Protein AF-A0AA37ZDJ1-F1 (afdb_monomer)

pLDDT: mean 84.63, std 10.28, range [45.91, 97.31]

Mean predicted aligned error: 8.05 Å

Secondary structure (DSSP, 8-state):
-EEEEEEGGGTTT-HHHHHHHHHHHHH---SEEEEES-HHHHHHHHTT--S-EEE--SSPPPHHHHHHHHHHHHHHTT-S--EEEETT----------HHHHHHHHHHH---HHHHHHHHHHHHHHTTTSSTTSTTHHHHHHHHHHHHHHHHHHHHH-TT---HHHHHHHHHHHH--HHHHHHHHHHHHHHTTT-GGGHHHHHHHHHHHHHHHTT-TTHHHHHHHHHHHHHHHHHHTT-HHHHHHHHHHHHHHHHHHHHHHTTSEEE-TTS-EEETT-SSB---HHHHHHHHHHHS--HHHHHHHHHHHHHHHHBTTTTS-B---STTHHHHHHHHHHHHHHH--SHHHHHHHHHHHHHSSPPPHHHHHHHHHHHHH--

Solvent-accessible surface area (backbone atoms only — not comparable to full-atom values): 20492 Å² total; per-residue (Å²): 85,44,32,38,40,38,62,47,72,80,33,74,91,38,69,71,60,35,54,52,51,52,55,51,52,48,69,47,86,46,64,33,37,40,37,21,17,56,66,68,65,46,58,69,50,57,80,61,40,75,36,50,55,32,64,40,33,60,58,74,69,55,68,35,53,47,50,17,49,48,51,41,53,20,51,76,71,74,39,97,46,66,46,81,45,57,68,94,56,86,89,77,92,70,92,46,81,25,68,44,36,52,22,51,50,51,31,64,69,45,85,48,66,68,54,29,54,51,22,44,52,49,30,64,72,29,45,79,73,51,65,72,51,29,47,58,43,46,66,66,45,44,39,58,45,52,40,31,51,42,46,52,47,59,60,70,43,74,72,65,61,69,41,69,82,42,35,39,46,30,43,61,64,35,59,50,32,63,65,55,52,53,50,50,52,56,42,46,72,55,32,75,81,69,41,77,91,49,47,67,46,44,50,50,51,53,50,41,57,50,26,35,74,71,64,40,66,68,40,38,39,55,50,24,24,51,22,47,47,43,12,52,54,27,43,77,68,70,38,32,63,59,12,50,48,26,44,49,49,19,54,46,38,42,49,53,41,36,34,47,75,67,68,48,35,43,72,45,99,78,28,30,36,20,48,67,94,52,93,58,66,64,91,47,60,69,58,56,53,52,56,49,52,74,76,42,95,49,72,66,60,48,53,47,55,51,48,51,55,54,50,42,51,36,18,59,96,62,75,36,81,45,79,60,69,71,87,59,44,66,64,48,51,53,48,51,52,52,50,46,64,70,50,49,78,51,68,67,60,38,54,50,24,51,46,44,48,67,48,68,53,64,74,52,61,68,58,54,50,52,50,50,50,43,32,59,59,74,103

Foldseek 3Di:
DEEEEEECQVPVVPPVSLVVVLVVQLPDDGQEYEYAADPVSCVVRVVSHPHFYFYLYHDDDDQQLVLLLQLLVCVLVVHPHYDYHYDPDDDDDDHHHQQLSVLLSQLLPDLAVVSVLVSLVSNLVCQCPGSVSGQRPCLLQVLLSLLLNLLVCLLVCPDLQQFLVNQQQAVLVSLPRPVNLVSLVSSLVNCPPRPPPLVLLSVLSVVLVVCSVVVNLLVLLLSLLSLLQSLVVCVSVQVNLRNLVSLLVSLSSLLVSLCVVVVQWDQDPRRGIDGPPDPDGDPDCVVSLVVVCVVPPDPVLSVLSVVSVVQNCQDPVHPHPDDDGCPCNVVSSVSSVVVSLVRPPDPVSNVSSVSSNVSSHRDDSVVSSVSSCCSRRVD

Organism: NCBI:txid67827

Structure (mmCIF, N/CA/C/O backbone):
data_AF-A0AA37ZDJ1-F1
#
_entry.id   AF-A0AA37ZDJ1-F1
#
loop_
_atom_site.group_PDB
_atom_site.id
_atom_site.type_symbol
_atom_site.label_atom_id
_atom_site.label_alt_id
_atom_site.label_comp_id
_atom_site.label_asym_id
_atom_site.label_entity_id
_atom_site.label_seq_id
_atom_site.pdbx_PDB_ins_code
_atom_site.Cartn_x
_atom_site.Cartn_y
_atom_site.Cartn_z
_atom_site.occupancy
_atom_site.B_iso_or_equiv
_atom_site.auth_seq_id
_atom_site.auth_comp_id
_atom_site.auth_asym_id
_atom_site.auth_atom_id
_atom_site.pdbx_PDB_model_num
ATOM 1 N N . MET A 1 1 ? 22.304 12.065 -20.246 1.00 90.00 1 MET A N 1
ATOM 2 C CA . MET A 1 1 ? 22.347 10.598 -20.283 1.00 90.00 1 MET A CA 1
ATOM 3 C C . MET A 1 1 ? 22.346 10.164 -21.734 1.00 90.00 1 MET A C 1
ATOM 5 O O . MET A 1 1 ? 21.406 10.501 -22.442 1.00 90.00 1 MET A O 1
ATOM 9 N N . GLU A 1 2 ? 23.406 9.518 -22.189 1.00 91.94 2 GLU A N 1
ATOM 10 C CA . GLU A 1 2 ? 23.592 9.063 -23.566 1.00 91.94 2 GLU A CA 1
ATOM 11 C C . GLU A 1 2 ? 23.069 7.636 -23.728 1.00 91.94 2 GLU A C 1
ATOM 13 O O . GLU A 1 2 ? 23.461 6.729 -22.995 1.00 91.94 2 GLU A O 1
ATOM 18 N N . MET A 1 3 ? 22.189 7.433 -24.702 1.00 92.44 3 MET A N 1
ATOM 19 C CA . MET A 1 3 ? 21.613 6.134 -25.028 1.00 92.44 3 MET A CA 1
ATOM 20 C C . MET A 1 3 ? 21.827 5.824 -26.503 1.00 92.44 3 MET A C 1
ATOM 22 O O . MET A 1 3 ? 21.692 6.702 -27.357 1.00 92.44 3 MET A O 1
ATOM 26 N N . LEU A 1 4 ? 22.124 4.563 -26.800 1.00 92.19 4 LEU A N 1
ATOM 27 C CA . LEU A 1 4 ? 22.298 4.072 -28.162 1.00 92.19 4 LEU A CA 1
ATOM 28 C C . LEU A 1 4 ? 21.249 3.004 -28.466 1.00 92.19 4 LEU A C 1
ATOM 30 O O . LEU A 1 4 ? 21.176 2.007 -27.758 1.00 92.19 4 LEU A O 1
ATOM 34 N N . CYS A 1 5 ? 20.454 3.195 -29.516 1.00 91.38 5 CYS A N 1
ATOM 35 C CA . CYS A 1 5 ? 19.544 2.178 -30.033 1.00 91.38 5 CYS A CA 1
ATOM 36 C C . CYS A 1 5 ? 20.205 1.413 -31.183 1.00 91.38 5 CYS A C 1
ATOM 38 O O . CYS A 1 5 ? 20.722 2.028 -32.118 1.00 91.38 5 CYS A O 1
ATOM 40 N N . VAL A 1 6 ? 20.161 0.081 -31.126 1.00 90.81 6 VAL A N 1
ATOM 41 C CA . VAL A 1 6 ? 20.770 -0.819 -32.111 1.00 90.81 6 VAL A CA 1
ATOM 42 C C . VAL A 1 6 ? 19.743 -1.847 -32.581 1.00 90.81 6 VAL A C 1
ATOM 44 O O . VAL A 1 6 ? 19.150 -2.561 -31.773 1.00 90.81 6 VAL A O 1
ATOM 47 N N . ASN A 1 7 ? 19.579 -1.956 -33.899 1.00 89.12 7 ASN A N 1
ATOM 48 C CA . ASN A 1 7 ? 18.724 -2.952 -34.538 1.00 89.12 7 ASN A CA 1
ATOM 49 C C . ASN A 1 7 ? 19.578 -4.045 -35.194 1.00 89.12 7 ASN A C 1
ATOM 51 O O . ASN A 1 7 ? 19.970 -3.916 -36.355 1.00 89.12 7 ASN A O 1
ATOM 55 N N . LEU A 1 8 ? 19.843 -5.139 -34.471 1.00 88.88 8 LEU A N 1
ATOM 56 C CA . LEU A 1 8 ? 20.702 -6.233 -34.956 1.00 88.88 8 LEU A CA 1
ATOM 57 C C . LEU A 1 8 ? 20.135 -6.928 -36.199 1.00 88.88 8 LEU A C 1
ATOM 59 O O . LEU A 1 8 ? 20.893 -7.456 -37.013 1.00 88.88 8 LEU A O 1
ATOM 63 N N . ASN A 1 9 ? 18.814 -6.869 -36.410 1.00 84.12 9 ASN A N 1
ATOM 64 C CA . ASN A 1 9 ? 18.178 -7.475 -37.582 1.00 84.12 9 ASN A CA 1
ATOM 65 C C . ASN A 1 9 ? 18.653 -6.866 -38.911 1.00 84.12 9 ASN A C 1
ATOM 67 O O . ASN A 1 9 ? 18.431 -7.459 -39.964 1.00 84.12 9 ASN A O 1
ATOM 71 N N . ARG A 1 10 ? 19.272 -5.680 -38.892 1.00 82.50 10 ARG A N 1
ATOM 72 C CA . ARG A 1 10 ? 19.827 -5.056 -40.101 1.00 82.50 10 ARG A CA 1
ATOM 73 C C . ARG A 1 10 ? 21.181 -5.632 -40.506 1.00 82.50 10 ARG A C 1
ATOM 75 O O . ARG A 1 10 ? 21.551 -5.493 -41.665 1.00 82.50 10 ARG A O 1
ATOM 82 N N . PHE A 1 11 ? 21.880 -6.280 -39.577 1.00 78.06 11 PHE A N 1
ATOM 83 C CA . PHE A 1 11 ? 23.290 -6.632 -39.729 1.00 78.06 11 PHE A CA 1
ATOM 84 C C . PHE A 1 11 ? 23.535 -8.147 -39.711 1.00 78.06 11 PHE A C 1
ATOM 86 O O . PHE A 1 11 ? 24.527 -8.599 -40.260 1.00 78.06 11 PHE A O 1
ATOM 93 N N . TYR A 1 12 ? 22.613 -8.954 -39.167 1.00 71.81 12 TYR A N 1
ATOM 94 C CA . TYR A 1 12 ? 22.836 -10.402 -38.988 1.00 71.81 12 TYR A CA 1
ATOM 95 C C . TYR A 1 12 ? 23.056 -11.209 -40.283 1.00 71.81 12 TYR A C 1
ATOM 97 O O . TYR A 1 12 ? 23.591 -12.312 -40.226 1.00 71.81 12 TYR A O 1
ATOM 105 N N . ASN A 1 13 ? 22.621 -10.703 -41.443 1.00 74.56 13 ASN A N 1
ATOM 106 C CA . ASN A 1 13 ? 22.774 -11.406 -42.725 1.00 74.56 13 ASN A CA 1
ATOM 107 C C . ASN A 1 13 ? 24.135 -11.167 -43.399 1.00 74.56 13 ASN A C 1
ATOM 109 O O . ASN A 1 13 ? 24.412 -11.799 -44.418 1.00 74.56 13 ASN A O 1
ATOM 113 N N . ASP A 1 14 ? 24.959 -10.263 -42.866 1.00 78.81 14 ASP A N 1
ATOM 114 C CA . ASP A 1 14 ? 26.266 -9.911 -43.415 1.00 78.81 14 ASP A CA 1
ATOM 115 C C . ASP A 1 14 ? 27.325 -10.040 -42.313 1.00 78.81 14 ASP A C 1
ATOM 117 O O . ASP A 1 14 ? 27.414 -9.206 -41.412 1.00 78.81 14 ASP A O 1
ATOM 121 N N . ALA A 1 15 ? 28.091 -11.132 -42.364 1.00 76.56 15 ALA A N 1
ATOM 122 C CA . ALA A 1 15 ? 29.052 -11.488 -41.323 1.00 76.56 15 ALA A CA 1
ATOM 123 C C . ALA A 1 15 ? 30.152 -10.429 -41.150 1.00 76.56 15 ALA A C 1
ATOM 125 O O . ALA A 1 15 ? 30.521 -10.126 -40.017 1.00 76.56 15 ALA A O 1
ATOM 126 N N . ASP A 1 16 ? 30.617 -9.828 -42.249 1.00 76.69 16 ASP A N 1
ATOM 127 C CA . ASP A 1 16 ? 31.687 -8.827 -42.219 1.00 76.69 16 ASP A CA 1
ATOM 128 C C . ASP A 1 16 ? 31.182 -7.522 -41.579 1.00 76.69 16 ASP A C 1
ATOM 130 O O . ASP A 1 16 ? 31.866 -6.894 -40.771 1.00 76.69 16 ASP A O 1
ATOM 134 N N . VAL A 1 17 ? 29.944 -7.123 -41.894 1.00 79.00 17 VAL A N 1
ATOM 135 C CA . VAL A 1 17 ? 29.309 -5.940 -41.288 1.00 79.00 17 VAL A CA 1
ATOM 136 C C . VAL A 1 17 ? 28.986 -6.181 -39.812 1.00 79.00 17 VAL A C 1
ATOM 138 O O . VAL A 1 17 ? 29.113 -5.270 -38.991 1.00 79.00 17 VAL A O 1
ATOM 141 N N . PHE A 1 18 ? 28.587 -7.402 -39.456 1.00 78.88 18 PHE A N 1
ATOM 142 C CA . PHE A 1 18 ? 28.302 -7.769 -38.075 1.00 78.88 18 PHE A CA 1
ATOM 143 C C . PHE A 1 18 ? 29.559 -7.751 -37.193 1.00 78.88 18 PHE A C 1
ATOM 145 O O . PHE A 1 18 ? 29.497 -7.239 -36.077 1.00 78.88 18 PHE A O 1
ATOM 152 N N . GLU A 1 19 ? 30.702 -8.225 -37.698 1.00 80.81 19 GLU A N 1
ATOM 153 C CA . GLU A 1 19 ? 31.985 -8.172 -36.981 1.00 80.81 19 GLU A CA 1
ATOM 154 C C . GLU A 1 19 ? 32.411 -6.717 -36.702 1.00 80.81 19 GLU A C 1
ATOM 156 O O . GLU A 1 19 ? 32.778 -6.380 -35.575 1.00 80.81 19 GLU A O 1
ATOM 161 N N . ILE A 1 20 ? 32.253 -5.819 -37.683 1.00 82.62 20 ILE A N 1
ATOM 162 C CA . ILE A 1 20 ? 32.531 -4.379 -37.520 1.00 82.62 20 ILE A CA 1
ATOM 163 C C . ILE A 1 20 ? 31.604 -3.745 -36.473 1.00 82.62 20 ILE A C 1
ATOM 165 O O . ILE A 1 20 ? 32.067 -2.998 -35.606 1.00 82.62 20 ILE A O 1
ATOM 169 N N . LEU A 1 21 ? 30.300 -4.039 -36.535 1.00 85.62 21 LEU A N 1
ATOM 170 C CA . LEU A 1 21 ? 29.325 -3.581 -35.543 1.00 85.62 21 LEU A CA 1
ATOM 171 C C . LEU A 1 21 ? 29.729 -4.041 -34.138 1.00 85.62 21 LEU A C 1
ATOM 173 O O . LEU A 1 21 ? 29.692 -3.253 -33.194 1.00 85.62 21 LEU A O 1
ATOM 177 N N . GLU A 1 22 ? 30.101 -5.312 -33.990 1.00 82.94 22 GLU A N 1
ATOM 178 C CA . GLU A 1 22 ? 30.483 -5.888 -32.707 1.00 82.94 22 GLU A CA 1
ATOM 179 C C . GLU A 1 22 ? 31.718 -5.185 -32.121 1.00 82.94 22 GLU A C 1
ATOM 181 O O . GLU A 1 22 ? 31.713 -4.813 -30.943 1.00 82.94 22 GLU A O 1
ATOM 186 N N . GLU A 1 23 ? 32.757 -4.958 -32.930 1.00 84.31 23 GLU A N 1
ATOM 187 C CA . GLU A 1 23 ? 33.953 -4.220 -32.511 1.00 84.31 23 GLU A CA 1
ATOM 188 C C . GLU A 1 23 ? 33.645 -2.769 -32.123 1.00 84.31 23 GLU A C 1
ATOM 190 O O . GLU A 1 23 ? 34.110 -2.299 -31.077 1.00 84.31 23 GLU A O 1
ATOM 195 N N . ASP A 1 24 ? 32.825 -2.063 -32.909 1.00 85.88 24 ASP A N 1
ATOM 196 C CA . ASP A 1 24 ? 32.446 -0.684 -32.599 1.00 85.88 24 ASP A CA 1
ATOM 197 C C . ASP A 1 24 ? 31.653 -0.629 -31.286 1.00 85.88 24 ASP A C 1
ATOM 199 O O . ASP A 1 24 ? 32.029 0.106 -30.368 1.00 85.88 24 ASP A O 1
ATOM 203 N N . LEU A 1 25 ? 30.626 -1.473 -31.125 1.00 87.88 25 LEU A N 1
ATOM 204 C CA . LEU A 1 25 ? 29.806 -1.519 -29.911 1.00 87.88 25 LEU A CA 1
ATOM 205 C C . LEU A 1 25 ? 30.605 -1.89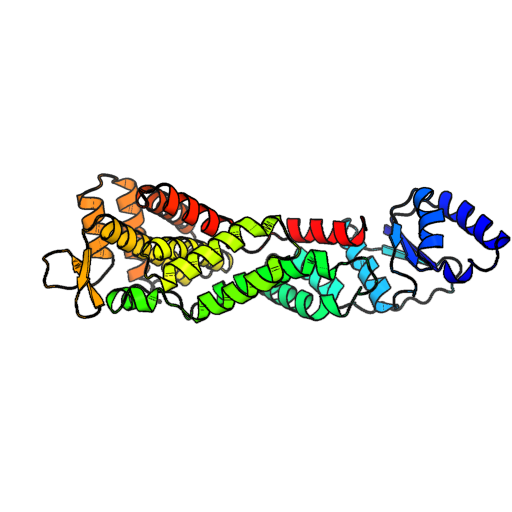0 -28.654 1.00 87.88 25 LEU A C 1
ATOM 207 O O . LEU A 1 25 ? 30.331 -1.331 -27.590 1.00 87.88 25 LEU A O 1
ATOM 211 N N . LYS A 1 26 ? 31.611 -2.772 -28.755 1.00 85.88 26 LYS A N 1
ATOM 212 C CA . LYS A 1 26 ? 32.538 -3.086 -27.645 1.00 85.88 26 LYS A CA 1
ATOM 213 C C . LYS A 1 26 ? 33.307 -1.854 -27.162 1.00 85.88 26 LYS A C 1
ATOM 215 O O . LYS A 1 26 ? 33.636 -1.763 -25.979 1.00 85.88 26 LYS A O 1
ATOM 220 N N . SER A 1 27 ? 33.600 -0.915 -28.061 1.00 84.88 27 SER A N 1
ATOM 221 C CA . SER A 1 27 ? 34.359 0.304 -27.760 1.00 84.88 27 SER A CA 1
ATOM 222 C C . SER A 1 27 ? 33.491 1.494 -27.324 1.00 84.88 27 SER A C 1
ATOM 224 O O . SER A 1 27 ? 34.007 2.460 -26.753 1.00 84.88 27 SER A O 1
ATOM 226 N N . LYS A 1 28 ? 32.170 1.446 -27.557 1.00 85.56 28 LYS A N 1
ATOM 227 C CA . LYS A 1 28 ? 31.244 2.525 -27.183 1.00 85.56 28 LYS A CA 1
ATOM 228 C C . LYS A 1 28 ? 31.026 2.571 -25.674 1.00 85.56 28 LYS A C 1
ATOM 230 O O . LYS A 1 28 ? 30.583 1.607 -25.059 1.00 85.56 28 LYS A O 1
ATOM 235 N N . VAL A 1 29 ? 31.241 3.753 -25.098 1.00 86.56 29 VAL A N 1
ATOM 236 C CA . VAL A 1 29 ? 30.921 4.051 -23.697 1.00 86.56 29 VAL A CA 1
ATOM 237 C C . VAL A 1 29 ? 29.718 4.988 -23.658 1.00 86.56 29 VAL A C 1
ATOM 239 O O . VAL A 1 29 ? 29.851 6.200 -23.820 1.00 86.56 29 VAL A O 1
ATOM 242 N N . VAL A 1 30 ? 28.536 4.406 -23.471 1.00 90.88 30 VAL A N 1
ATOM 243 C CA . VAL A 1 30 ? 27.258 5.116 -23.279 1.00 90.88 30 VAL A CA 1
ATOM 244 C C . VAL A 1 30 ? 26.582 4.660 -21.985 1.00 90.88 30 VAL A C 1
ATOM 246 O O . VAL A 1 30 ? 26.958 3.627 -21.427 1.00 90.88 30 VAL A O 1
ATOM 249 N N . ASP A 1 31 ? 25.581 5.401 -21.503 1.00 92.31 31 ASP A N 1
ATOM 250 C CA . ASP A 1 31 ? 24.876 5.029 -20.271 1.00 92.31 31 ASP A CA 1
ATOM 251 C C . ASP A 1 31 ? 24.045 3.753 -20.472 1.00 92.31 31 ASP A C 1
ATOM 253 O O . ASP A 1 31 ? 24.050 2.884 -19.604 1.00 92.31 31 ASP A O 1
ATOM 257 N N . PHE A 1 32 ? 23.353 3.619 -21.613 1.00 91.81 32 PHE A N 1
ATOM 258 C CA . PHE A 1 32 ? 22.611 2.404 -21.980 1.00 91.81 32 PHE A CA 1
ATOM 259 C C . PHE A 1 32 ? 22.655 2.118 -23.482 1.00 91.81 32 PHE A C 1
ATOM 261 O O . PHE A 1 32 ? 22.580 3.032 -24.305 1.00 91.81 32 PHE A O 1
ATOM 268 N N . ILE A 1 33 ? 22.678 0.832 -23.827 1.00 92.69 33 ILE A N 1
ATOM 269 C CA . ILE A 1 33 ? 22.456 0.330 -25.185 1.00 92.69 33 ILE A CA 1
ATOM 270 C C . ILE A 1 33 ? 21.105 -0.398 -25.220 1.00 92.69 33 ILE A C 1
ATOM 272 O O . ILE A 1 33 ? 20.900 -1.384 -24.516 1.00 92.69 33 ILE A O 1
ATOM 276 N N . ILE A 1 34 ? 20.167 0.088 -26.027 1.00 91.56 34 ILE A N 1
ATOM 277 C CA . ILE A 1 34 ? 18.854 -0.524 -26.250 1.00 91.56 34 ILE A CA 1
ATOM 278 C C . ILE A 1 34 ? 18.952 -1.357 -27.524 1.00 91.56 34 ILE A C 1
ATOM 280 O O . ILE A 1 34 ? 19.242 -0.821 -28.591 1.00 91.56 34 ILE A O 1
ATOM 284 N N . ILE A 1 35 ? 18.735 -2.664 -27.413 1.00 90.81 35 ILE A N 1
ATOM 285 C CA . ILE A 1 35 ? 19.003 -3.618 -28.488 1.00 90.81 35 ILE A CA 1
ATOM 286 C C . ILE A 1 35 ? 17.734 -4.388 -28.823 1.00 90.81 35 ILE A C 1
ATOM 288 O O . ILE A 1 35 ? 17.119 -5.000 -27.948 1.00 90.81 35 ILE A O 1
ATOM 292 N N . ASN A 1 36 ? 17.375 -4.407 -30.101 1.00 90.38 36 ASN A N 1
ATOM 293 C CA . ASN A 1 36 ? 16.399 -5.346 -30.640 1.00 90.38 36 ASN A CA 1
ATOM 294 C C . ASN A 1 36 ? 17.074 -6.294 -31.642 1.00 90.38 36 ASN A C 1
ATOM 296 O O . ASN A 1 36 ? 18.044 -5.926 -32.308 1.00 90.38 36 ASN A O 1
ATOM 300 N N . GLY A 1 37 ? 16.536 -7.502 -31.774 1.00 88.81 37 GLY A N 1
ATOM 301 C CA . GLY A 1 37 ? 17.008 -8.490 -32.738 1.00 88.81 37 GLY A CA 1
ATOM 302 C C . GLY A 1 37 ? 16.774 -9.932 -32.313 1.00 88.81 37 GLY A C 1
ATOM 303 O O . GLY A 1 37 ? 16.195 -10.189 -31.253 1.00 88.81 37 GLY A O 1
ATOM 304 N N . ASP A 1 38 ? 17.221 -10.875 -33.141 1.00 89.06 38 ASP A N 1
ATOM 305 C CA . ASP A 1 38 ? 17.243 -12.289 -32.767 1.00 89.06 38 ASP A CA 1
ATOM 306 C C . ASP A 1 38 ? 17.951 -12.486 -31.417 1.00 89.06 38 ASP A C 1
ATOM 308 O O . ASP A 1 38 ? 18.971 -11.855 -31.122 1.00 89.06 38 ASP A O 1
ATOM 312 N N . ARG A 1 39 ? 17.353 -13.317 -30.559 1.00 88.31 39 ARG A N 1
ATOM 313 C CA . ARG A 1 39 ? 17.827 -13.504 -29.190 1.00 88.31 39 ARG A CA 1
ATOM 314 C C . ARG A 1 39 ? 19.191 -14.183 -29.156 1.00 88.31 39 ARG A C 1
ATOM 316 O O . ARG A 1 39 ? 19.987 -13.842 -28.286 1.00 88.31 39 ARG A O 1
ATOM 323 N N . ASP A 1 40 ? 19.456 -15.110 -30.071 1.00 88.25 40 ASP A N 1
ATOM 324 C CA . ASP A 1 40 ? 20.729 -15.826 -30.115 1.00 88.25 40 ASP A CA 1
ATOM 325 C C . ASP A 1 40 ? 21.853 -14.862 -30.508 1.00 88.25 40 ASP A C 1
ATOM 327 O O . ASP A 1 40 ? 22.857 -14.768 -29.806 1.00 88.25 40 ASP A O 1
ATOM 331 N N . VAL A 1 41 ? 21.597 -14.015 -31.507 1.00 88.12 41 VAL A N 1
ATOM 332 C CA . VAL A 1 41 ? 22.518 -12.955 -31.948 1.00 88.12 4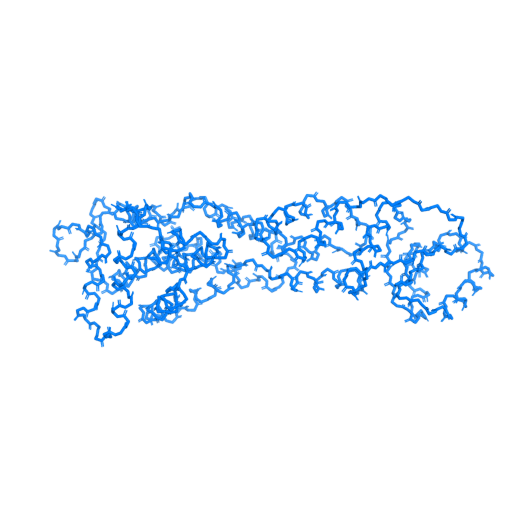1 VAL A CA 1
ATOM 333 C C . VAL A 1 41 ? 22.755 -11.914 -30.846 1.00 88.12 41 VAL A C 1
ATOM 335 O O . VAL A 1 41 ? 23.887 -11.500 -30.602 1.00 88.12 41 VAL A O 1
ATOM 338 N N . TYR A 1 42 ? 21.707 -11.499 -30.123 1.00 89.94 42 TYR A N 1
ATOM 339 C CA . TYR A 1 42 ? 21.870 -10.632 -28.950 1.00 89.94 42 TYR A CA 1
ATOM 340 C C . TYR A 1 42 ? 22.763 -11.284 -27.888 1.00 89.94 42 TYR A C 1
ATOM 342 O O . TYR A 1 42 ? 23.657 -10.627 -27.358 1.00 89.94 42 TYR A O 1
ATOM 350 N N . ASN A 1 43 ? 22.536 -12.562 -27.572 1.00 89.31 43 ASN A N 1
ATOM 351 C CA . ASN A 1 43 ? 23.293 -13.267 -26.540 1.00 89.31 43 ASN A CA 1
ATOM 352 C C . ASN A 1 43 ? 24.784 -13.382 -26.890 1.00 89.31 43 ASN A C 1
ATOM 354 O O . ASN A 1 43 ? 25.614 -13.260 -25.987 1.00 89.31 43 ASN A O 1
ATOM 358 N N . GLU A 1 44 ? 25.115 -13.584 -28.169 1.00 87.00 44 GLU A N 1
ATOM 359 C CA . GLU A 1 44 ? 26.497 -13.626 -28.661 1.00 87.00 44 GLU A CA 1
ATOM 360 C C . GLU A 1 44 ? 27.247 -12.332 -28.326 1.00 87.00 44 GLU A C 1
ATOM 362 O O . GLU A 1 44 ? 28.325 -12.381 -27.735 1.00 87.00 44 GLU A O 1
ATOM 367 N N . ILE A 1 45 ? 26.647 -11.168 -28.588 1.00 86.75 45 ILE A N 1
ATOM 368 C CA . ILE A 1 45 ? 27.328 -9.880 -28.384 1.00 86.75 45 ILE A CA 1
ATOM 369 C C . ILE A 1 45 ? 27.188 -9.329 -26.958 1.00 86.75 45 ILE A C 1
ATOM 371 O O . ILE A 1 45 ? 28.080 -8.640 -26.462 1.00 86.75 45 ILE A O 1
ATOM 375 N N . ALA A 1 46 ? 26.084 -9.621 -26.262 1.00 87.25 46 ALA A N 1
ATOM 376 C CA . ALA A 1 46 ? 25.723 -8.972 -24.997 1.00 87.25 46 ALA A CA 1
ATOM 377 C C . ALA A 1 46 ? 26.752 -9.192 -23.879 1.00 87.25 46 ALA A C 1
ATOM 379 O O . ALA A 1 46 ? 26.874 -8.359 -22.971 1.00 87.25 46 ALA A O 1
ATOM 380 N N . CYS A 1 47 ? 27.480 -10.312 -23.933 1.00 83.56 47 CYS A N 1
ATOM 381 C CA . CYS A 1 47 ? 28.536 -10.643 -22.982 1.00 83.56 47 CYS A CA 1
ATOM 382 C C . CYS A 1 47 ? 29.800 -9.782 -23.145 1.00 83.56 47 CYS A C 1
ATOM 384 O O . CYS A 1 47 ? 30.541 -9.622 -22.176 1.00 83.56 47 CYS A O 1
ATOM 386 N N . PHE A 1 48 ? 30.009 -9.182 -24.318 1.00 84.25 48 PHE A N 1
ATOM 387 C CA . PHE A 1 48 ? 31.175 -8.349 -24.612 1.00 84.25 48 PHE A CA 1
ATOM 388 C C . PHE A 1 48 ? 30.918 -6.849 -24.443 1.00 84.25 48 PHE A C 1
ATOM 390 O O . PHE A 1 48 ? 31.866 -6.068 -24.361 1.00 84.25 48 PHE A O 1
ATOM 397 N N . LEU A 1 49 ? 29.652 -6.433 -24.371 1.00 87.50 49 LEU A N 1
ATOM 398 C CA . LEU A 1 49 ? 29.288 -5.030 -24.183 1.00 87.50 49 LEU A CA 1
ATOM 399 C C . LEU A 1 49 ? 29.579 -4.566 -22.750 1.00 87.50 49 LEU A C 1
ATOM 401 O O . LEU A 1 49 ? 29.087 -5.150 -21.779 1.00 87.50 49 LEU A O 1
ATOM 405 N N . ILE A 1 50 ? 30.346 -3.478 -22.642 1.00 85.88 50 ILE A N 1
ATOM 406 C CA . ILE A 1 50 ? 30.730 -2.852 -21.367 1.00 85.88 50 ILE A CA 1
ATOM 407 C C . ILE A 1 50 ? 29.570 -2.026 -20.797 1.00 85.88 50 ILE A C 1
ATOM 409 O O . ILE A 1 50 ? 29.326 -2.041 -19.589 1.00 85.88 50 ILE A O 1
ATOM 413 N N . SER A 1 51 ? 28.844 -1.313 -21.660 1.00 89.44 51 SER A N 1
ATOM 414 C CA . SER A 1 51 ? 27.687 -0.518 -21.255 1.00 89.44 51 SER A CA 1
ATOM 415 C C . SER A 1 51 ? 26.507 -1.400 -20.822 1.00 89.44 51 SER A C 1
ATOM 417 O O . SER A 1 51 ? 26.289 -2.479 -21.388 1.00 89.44 51 SER A O 1
ATOM 419 N N . PRO A 1 52 ? 25.695 -0.941 -19.850 1.00 88.94 52 PRO A N 1
ATOM 420 C CA . PRO A 1 52 ? 24.404 -1.546 -19.547 1.00 88.94 52 PRO A CA 1
ATOM 421 C C . PRO A 1 52 ? 23.555 -1.710 -20.812 1.00 88.94 52 PRO A C 1
ATOM 423 O O . PRO A 1 52 ? 23.483 -0.802 -21.642 1.00 88.94 52 PRO A O 1
ATOM 426 N N . LYS A 1 53 ? 22.904 -2.864 -20.961 1.00 89.31 53 LYS A N 1
ATOM 427 C CA . LYS A 1 53 ? 22.124 -3.213 -22.151 1.00 89.31 53 LYS A CA 1
ATOM 428 C C . LYS A 1 53 ? 20.698 -3.582 -21.788 1.00 89.31 53 LYS A C 1
ATOM 430 O O . LYS A 1 53 ? 20.457 -4.131 -20.717 1.00 89.31 53 LYS A O 1
ATOM 435 N N . ILE A 1 54 ? 19.775 -3.267 -22.687 1.00 89.62 54 ILE A N 1
ATOM 436 C CA . ILE A 1 54 ? 18.352 -3.561 -22.549 1.00 89.62 54 ILE A CA 1
ATOM 437 C C . ILE A 1 54 ? 17.906 -4.257 -23.823 1.00 89.62 54 ILE A C 1
ATOM 439 O O . ILE A 1 54 ? 17.894 -3.644 -24.891 1.00 89.62 54 ILE A O 1
ATOM 443 N N . TYR A 1 55 ? 17.537 -5.528 -23.707 1.00 88.81 55 TYR A N 1
ATOM 444 C CA . TYR A 1 55 ? 16.975 -6.283 -24.817 1.00 88.81 55 TYR A CA 1
ATOM 445 C C . TYR A 1 55 ? 15.467 -6.042 -24.908 1.00 88.81 55 TYR A C 1
ATOM 447 O O . TYR A 1 55 ? 14.729 -6.319 -23.963 1.00 88.81 55 TYR A O 1
ATOM 455 N N . VAL A 1 56 ? 14.996 -5.533 -26.047 1.00 87.75 56 VAL A N 1
ATOM 456 C CA . VAL A 1 56 ? 13.574 -5.192 -26.258 1.00 87.75 56 VAL A CA 1
ATOM 457 C C . VAL A 1 56 ? 12.843 -6.180 -27.171 1.00 87.75 56 VAL A C 1
ATOM 459 O O . VAL A 1 56 ? 11.746 -5.886 -27.647 1.00 87.75 56 VAL A O 1
ATOM 462 N N . GLY A 1 57 ? 13.429 -7.360 -27.391 1.00 86.69 57 GLY A N 1
ATOM 463 C CA . GLY A 1 57 ? 12.861 -8.430 -28.209 1.00 86.69 57 GLY A CA 1
ATOM 464 C C . GLY A 1 57 ? 13.321 -8.404 -29.667 1.00 86.69 57 GLY A C 1
ATOM 465 O O . GLY A 1 57 ? 14.229 -7.668 -30.049 1.00 86.69 57 GLY A O 1
ATOM 466 N N . PHE A 1 58 ? 12.681 -9.235 -30.492 1.00 86.00 58 PHE A N 1
ATOM 467 C CA . PHE A 1 58 ? 13.011 -9.363 -31.914 1.00 86.00 58 PHE A CA 1
ATOM 468 C C . PHE A 1 58 ? 12.737 -8.073 -32.694 1.00 86.00 58 PHE A C 1
ATOM 470 O O . PHE A 1 58 ? 13.611 -7.554 -33.388 1.00 86.00 58 PHE A O 1
ATOM 477 N N . SER A 1 59 ? 11.525 -7.535 -32.564 1.00 84.38 59 SER A N 1
ATOM 478 C CA . SER A 1 59 ? 11.096 -6.338 -33.286 1.00 84.38 59 SER A CA 1
ATOM 479 C C . SER A 1 59 ? 11.523 -5.059 -32.562 1.00 84.38 59 SER A C 1
ATOM 481 O O . SER A 1 59 ? 11.510 -5.032 -31.330 1.00 84.38 59 SER A O 1
ATOM 483 N N . PRO A 1 60 ? 11.843 -3.977 -33.295 1.00 83.19 60 PRO A N 1
ATOM 484 C CA . PRO A 1 60 ? 12.081 -2.682 -32.673 1.00 83.19 60 PRO A CA 1
ATOM 485 C C . PRO A 1 60 ? 10.812 -2.188 -31.970 1.00 83.19 60 PRO A C 1
ATOM 487 O O . PRO A 1 60 ? 9.692 -2.400 -32.449 1.00 83.19 60 PRO A O 1
ATOM 490 N N . LEU A 1 61 ? 10.993 -1.496 -30.843 1.00 85.31 61 LEU A N 1
ATOM 491 C CA . LEU A 1 61 ? 9.903 -0.762 -30.209 1.00 85.31 61 LEU A CA 1
ATOM 492 C C . LEU A 1 61 ? 9.387 0.313 -31.166 1.00 85.31 61 LEU A C 1
ATOM 494 O O . LEU A 1 61 ? 10.153 0.926 -31.914 1.00 85.31 61 LEU A O 1
ATOM 498 N N . ASN A 1 62 ? 8.083 0.587 -31.109 1.00 84.69 62 ASN A N 1
ATOM 499 C CA . ASN A 1 62 ? 7.575 1.780 -31.768 1.00 84.69 62 ASN A CA 1
ATOM 500 C C . ASN A 1 62 ? 8.213 3.028 -31.130 1.00 84.69 62 ASN A C 1
ATOM 502 O O . ASN A 1 62 ? 8.715 3.013 -30.004 1.00 84.69 62 ASN A O 1
ATOM 506 N N . LYS A 1 63 ? 8.173 4.135 -31.862 1.00 82.69 63 LYS A N 1
ATOM 507 C CA . LYS A 1 63 ? 8.851 5.369 -31.472 1.00 82.69 63 LYS A CA 1
ATOM 508 C C . LYS A 1 63 ? 8.388 5.937 -30.125 1.00 82.69 63 LYS A C 1
ATOM 510 O O . LYS A 1 63 ? 9.210 6.452 -29.370 1.00 82.69 63 LYS A O 1
ATOM 515 N N . SER A 1 64 ? 7.090 5.863 -29.834 1.00 85.00 64 SER A N 1
ATOM 516 C CA . SER A 1 64 ? 6.523 6.345 -28.570 1.00 85.00 64 SER A CA 1
ATOM 517 C C . SER A 1 64 ? 7.058 5.533 -27.391 1.00 85.00 64 SER A C 1
ATOM 519 O O . SER A 1 64 ? 7.528 6.101 -26.406 1.00 85.00 64 SER A O 1
ATOM 521 N N . ASP A 1 65 ? 7.095 4.210 -27.534 1.00 87.25 65 ASP A N 1
ATOM 522 C CA . ASP A 1 65 ? 7.595 3.291 -26.513 1.00 87.25 65 ASP A CA 1
ATOM 523 C C . ASP A 1 65 ? 9.093 3.457 -26.301 1.00 87.25 65 ASP A C 1
ATOM 525 O O . ASP A 1 65 ? 9.537 3.562 -25.163 1.00 87.25 65 ASP A O 1
ATOM 529 N N . LEU A 1 66 ? 9.877 3.573 -27.373 1.00 88.62 66 LEU A N 1
ATOM 530 C CA . LEU A 1 66 ? 11.311 3.817 -27.253 1.00 88.62 66 LEU A CA 1
ATOM 531 C C . LEU A 1 66 ? 11.598 5.120 -26.488 1.00 88.62 66 LEU A C 1
ATOM 533 O O . LEU A 1 66 ? 12.357 5.118 -25.521 1.00 88.62 66 LEU A O 1
ATOM 537 N N . ASN A 1 67 ? 10.930 6.219 -26.848 1.00 87.44 67 ASN A N 1
ATOM 538 C CA . ASN A 1 67 ? 11.078 7.494 -26.141 1.00 87.44 67 ASN A CA 1
ATOM 539 C C . ASN A 1 67 ? 10.612 7.421 -24.680 1.00 87.44 67 ASN A C 1
ATOM 541 O O . ASN A 1 67 ? 11.224 8.037 -23.803 1.00 87.44 67 ASN A O 1
ATOM 545 N N . GLY A 1 68 ? 9.521 6.697 -24.423 1.00 89.88 68 GLY A N 1
ATOM 546 C CA . GLY A 1 68 ? 8.993 6.447 -23.087 1.00 89.88 68 GLY A CA 1
ATOM 547 C C . GLY A 1 68 ? 9.969 5.675 -22.211 1.00 89.88 68 GLY A C 1
ATOM 548 O O . GLY A 1 68 ? 10.207 6.059 -21.066 1.00 89.88 68 GLY A O 1
ATOM 549 N N . LEU A 1 69 ? 10.573 4.625 -22.767 1.00 90.50 69 LEU A N 1
AT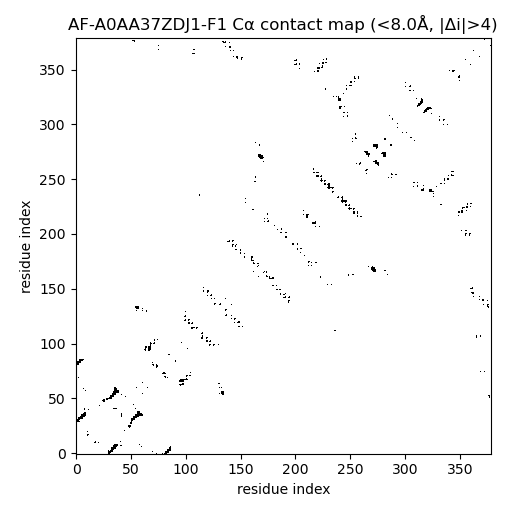OM 550 C CA . LEU A 1 69 ? 11.575 3.804 -22.104 1.00 90.50 69 LEU A CA 1
ATOM 551 C C . LEU A 1 69 ? 12.796 4.654 -21.750 1.00 90.50 69 LEU A C 1
ATOM 553 O O . LEU A 1 69 ? 13.226 4.658 -20.599 1.00 90.50 69 LEU A O 1
ATOM 557 N N . CYS A 1 70 ? 13.308 5.435 -22.704 1.00 90.50 70 CYS A N 1
ATOM 558 C CA . CYS A 1 70 ? 14.426 6.345 -22.472 1.00 90.50 70 CYS A CA 1
ATOM 559 C C . CYS A 1 70 ? 14.115 7.389 -21.390 1.00 90.50 70 CYS A C 1
ATOM 561 O O . CYS A 1 70 ? 14.943 7.647 -20.514 1.00 90.50 70 CYS A O 1
ATOM 563 N N . LEU A 1 71 ? 12.911 7.968 -21.399 1.00 90.81 71 LEU A N 1
ATOM 564 C CA . LEU A 1 71 ? 12.489 8.916 -20.368 1.00 90.81 71 LEU A CA 1
ATOM 565 C C . LEU A 1 71 ? 12.462 8.257 -18.984 1.00 90.81 71 LEU A C 1
ATOM 567 O O . LEU A 1 71 ? 12.999 8.808 -18.023 1.00 90.81 71 LEU A O 1
ATOM 571 N N . LEU A 1 72 ? 11.875 7.064 -18.895 1.00 91.50 72 LEU A N 1
ATOM 572 C CA . LEU A 1 72 ? 11.780 6.308 -17.655 1.00 91.50 72 LEU A CA 1
ATOM 573 C C . LEU A 1 72 ? 13.165 5.923 -17.120 1.00 91.50 72 LEU A C 1
ATOM 575 O O . LEU A 1 72 ? 13.439 6.121 -15.940 1.00 91.50 72 LEU A O 1
ATOM 579 N N . LEU A 1 73 ? 14.067 5.442 -17.978 1.00 91.31 73 LEU A N 1
ATOM 580 C CA . LEU A 1 73 ? 15.451 5.121 -17.614 1.00 91.31 73 LEU A CA 1
ATOM 581 C C . LEU A 1 73 ? 16.224 6.352 -17.140 1.00 91.31 73 LEU A C 1
ATOM 583 O O . LEU A 1 73 ? 16.949 6.268 -16.148 1.00 91.31 73 LEU A O 1
ATOM 587 N N . SER A 1 74 ? 16.045 7.492 -17.812 1.00 91.81 74 SER A N 1
ATOM 588 C CA . SER A 1 74 ? 16.627 8.772 -17.404 1.00 91.81 74 SER A CA 1
ATOM 589 C C . SER A 1 74 ? 16.188 9.157 -15.997 1.00 91.81 74 SER A C 1
ATOM 591 O O . SER A 1 74 ? 17.033 9.391 -15.129 1.00 91.81 74 SER A O 1
ATOM 593 N N . HIS A 1 75 ? 14.882 9.092 -15.737 1.00 92.12 75 HIS A N 1
ATOM 594 C CA . HIS A 1 75 ? 14.318 9.362 -14.421 1.00 92.12 75 HIS A CA 1
ATOM 595 C C . HIS A 1 75 ? 14.840 8.386 -13.350 1.00 92.12 75 HIS A C 1
ATOM 597 O O . HIS A 1 75 ? 15.273 8.806 -12.276 1.00 92.12 75 HIS A O 1
ATOM 603 N N . LEU A 1 76 ? 14.861 7.079 -13.636 1.00 91.12 76 LEU A N 1
ATOM 604 C CA . LEU A 1 76 ? 15.338 6.061 -12.692 1.00 91.12 76 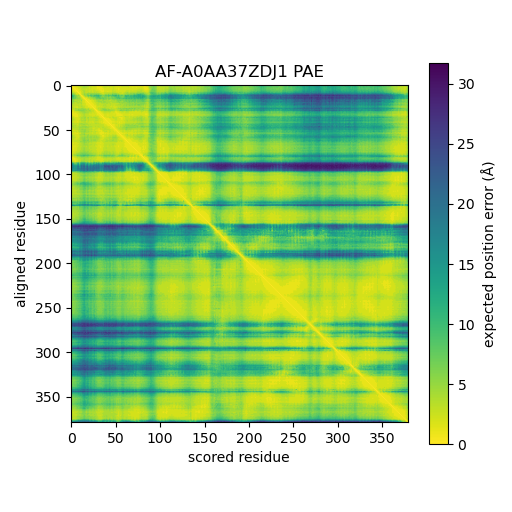LEU A CA 1
ATOM 605 C C . LEU A 1 76 ? 16.812 6.260 -12.303 1.00 91.12 76 LEU A C 1
ATOM 607 O O . LEU A 1 76 ? 17.160 6.019 -11.144 1.00 91.12 76 LEU A O 1
ATOM 611 N N . ASN A 1 77 ? 17.637 6.758 -13.230 1.00 89.94 77 ASN A N 1
ATOM 612 C CA . ASN A 1 77 ? 19.048 7.094 -13.013 1.00 89.94 77 ASN A CA 1
ATOM 613 C C . ASN A 1 77 ? 19.272 8.519 -12.464 1.00 89.94 77 ASN A C 1
ATOM 615 O O . ASN A 1 77 ? 20.413 8.964 -12.361 1.00 89.94 77 ASN A O 1
ATOM 619 N N . GLY A 1 78 ? 18.212 9.257 -12.116 1.00 89.38 78 GLY A N 1
ATOM 620 C CA . GLY A 1 78 ? 18.323 10.615 -11.569 1.00 89.38 78 GLY A CA 1
ATOM 621 C C . GLY A 1 78 ? 18.813 11.662 -12.575 1.00 89.38 78 GLY A C 1
ATOM 622 O O . GLY A 1 78 ? 19.287 12.724 -12.174 1.00 89.38 78 GLY A O 1
ATOM 623 N N . SER A 1 79 ? 18.715 11.373 -13.872 1.00 89.31 79 SER A N 1
ATOM 624 C CA . SER A 1 79 ? 19.049 12.310 -14.943 1.00 89.31 79 SER A CA 1
ATOM 625 C C . SER A 1 79 ? 17.845 13.186 -15.302 1.00 89.31 79 SER A C 1
ATOM 627 O O . SER A 1 79 ? 16.706 12.731 -15.304 1.00 89.31 79 SER A O 1
ATOM 629 N N . SER A 1 80 ? 18.095 14.452 -15.648 1.00 83.00 80 SER A N 1
ATOM 630 C CA . SER A 1 80 ? 17.056 15.408 -16.074 1.00 83.00 80 SER A CA 1
ATOM 631 C C . SER A 1 80 ? 16.641 15.260 -17.544 1.00 83.00 80 SER A C 1
ATOM 633 O O . SER A 1 80 ? 15.719 15.935 -18.001 1.00 83.00 80 SER A O 1
ATOM 635 N N . GLY A 1 81 ? 17.327 14.402 -18.299 1.00 85.94 81 GLY A N 1
ATOM 636 C CA . GLY A 1 81 ? 17.063 14.157 -19.709 1.00 85.94 81 GLY A CA 1
ATOM 637 C C . GLY A 1 81 ? 17.995 13.110 -20.314 1.00 85.94 81 GLY A C 1
ATOM 638 O O . GLY A 1 81 ? 18.958 12.649 -19.685 1.00 85.94 81 GLY A O 1
ATOM 639 N N . TYR A 1 82 ? 17.705 12.743 -21.558 1.00 89.25 82 TYR A N 1
ATOM 640 C CA . TYR A 1 82 ? 18.480 11.782 -22.331 1.00 89.25 82 TYR A CA 1
ATOM 641 C C . TYR A 1 82 ? 18.721 12.279 -23.757 1.00 89.25 82 TYR A C 1
ATOM 643 O O . TYR A 1 82 ? 17.924 13.046 -24.299 1.00 89.25 82 TYR A O 1
ATOM 651 N N . ASN A 1 83 ? 19.803 11.792 -24.352 1.00 88.94 83 ASN A N 1
ATOM 652 C CA . ASN A 1 83 ? 20.099 11.884 -25.769 1.00 88.94 83 ASN A CA 1
ATOM 653 C C . ASN A 1 83 ? 20.028 10.465 -26.331 1.00 88.94 83 ASN A C 1
ATOM 655 O O . ASN A 1 83 ? 20.746 9.580 -25.872 1.00 88.94 83 ASN A O 1
ATOM 659 N N . LEU A 1 84 ? 19.112 10.244 -27.272 1.00 88.69 84 LEU A N 1
ATOM 660 C CA . LEU A 1 84 ? 18.948 8.965 -27.953 1.00 88.69 84 LEU A CA 1
ATOM 661 C C . LEU A 1 84 ? 19.585 9.064 -29.334 1.00 88.69 84 LEU A C 1
ATOM 663 O O . LEU A 1 84 ? 19.123 9.844 -30.169 1.00 88.69 84 LEU A O 1
ATOM 667 N N . ASN A 1 85 ? 20.619 8.261 -29.549 1.00 88.31 85 ASN A N 1
ATOM 668 C CA . ASN A 1 85 ? 21.273 8.085 -30.835 1.00 88.31 85 ASN A CA 1
ATOM 669 C C . ASN A 1 85 ? 20.858 6.736 -31.426 1.00 88.31 85 ASN A C 1
ATOM 671 O O . ASN A 1 85 ? 20.677 5.762 -30.694 1.00 88.31 85 ASN A O 1
ATOM 675 N N . PHE A 1 86 ? 20.735 6.671 -32.746 1.00 86.50 86 PHE A N 1
ATOM 676 C CA . PHE A 1 86 ? 20.486 5.427 -33.462 1.00 86.50 86 PHE A CA 1
ATOM 677 C C . PHE A 1 86 ? 21.756 5.005 -34.186 1.00 86.50 86 PHE A C 1
ATOM 679 O O . PHE A 1 86 ? 22.448 5.840 -34.772 1.00 86.50 86 PHE A O 1
ATOM 686 N N . TYR A 1 87 ? 22.069 3.715 -34.134 1.00 82.12 87 TYR A N 1
ATOM 687 C CA . TYR A 1 87 ? 23.171 3.166 -34.907 1.00 82.12 87 TYR A CA 1
ATOM 688 C C . TYR A 1 87 ? 22.797 3.149 -36.396 1.00 82.12 87 TYR A C 1
ATOM 690 O O . TYR A 1 87 ? 21.907 2.402 -36.798 1.00 82.12 87 TYR A O 1
ATOM 698 N N . GLU A 1 88 ? 23.453 4.001 -37.190 1.00 66.94 88 GLU A N 1
ATOM 699 C CA . GLU A 1 88 ? 23.278 4.106 -38.649 1.00 66.94 88 GLU A CA 1
ATOM 700 C C . GLU A 1 88 ? 21.811 4.275 -39.123 1.00 66.94 88 GLU A C 1
ATOM 702 O O . GLU A 1 88 ? 21.353 3.640 -40.083 1.00 66.94 88 GLU A O 1
ATOM 707 N N . GLU A 1 89 ? 21.052 5.154 -38.456 1.00 62.53 89 GLU A N 1
ATOM 708 C CA . GLU A 1 89 ? 19.723 5.606 -38.905 1.00 62.53 89 GLU A CA 1
ATOM 709 C C . GLU A 1 89 ? 19.623 7.132 -38.961 1.00 62.53 89 GLU A C 1
ATOM 711 O O . GLU A 1 89 ? 20.182 7.846 -38.125 1.00 62.53 89 GLU A O 1
ATOM 716 N N . ASP A 1 90 ? 18.867 7.629 -39.947 1.00 48.66 90 ASP A N 1
ATOM 717 C CA . ASP A 1 90 ? 18.526 9.043 -40.046 1.00 48.66 90 ASP A CA 1
ATOM 718 C C . ASP A 1 90 ? 17.631 9.463 -38.876 1.00 48.66 90 ASP A C 1
ATOM 720 O O . ASP A 1 90 ? 16.587 8.873 -38.583 1.00 48.66 90 ASP A O 1
ATOM 724 N N . ASN A 1 91 ? 18.057 10.536 -38.214 1.00 49.22 91 ASN A N 1
ATOM 725 C CA . ASN A 1 91 ? 17.407 11.101 -37.044 1.00 49.22 91 ASN A CA 1
ATOM 726 C C . ASN A 1 91 ? 15.972 11.540 -37.360 1.00 49.22 91 ASN A C 1
ATOM 728 O O . ASN A 1 91 ? 15.751 12.496 -38.104 1.00 49.22 91 ASN A O 1
ATOM 732 N N . ILE A 1 92 ? 14.984 10.942 -36.694 1.00 49.53 92 ILE A N 1
ATOM 733 C CA . ILE A 1 92 ? 13.648 11.534 -36.606 1.00 49.53 92 ILE A CA 1
ATOM 734 C C . ILE A 1 92 ? 13.223 11.517 -35.144 1.00 49.53 92 ILE A C 1
ATOM 736 O O . ILE A 1 92 ? 12.720 10.516 -34.646 1.00 49.53 92 ILE A O 1
ATOM 740 N N . GLN A 1 93 ? 13.331 12.653 -34.454 1.00 53.38 93 GLN A N 1
ATOM 741 C CA . GLN A 1 93 ? 12.742 12.829 -33.125 1.00 53.38 93 GLN A CA 1
ATOM 742 C C . GLN A 1 93 ? 11.360 13.482 -33.232 1.00 53.38 93 GLN A C 1
ATOM 744 O O . GLN A 1 93 ? 11.209 14.619 -33.660 1.00 53.38 93 GLN A O 1
ATOM 749 N N . THR A 1 94 ? 10.337 12.756 -32.792 1.00 53.78 94 THR A N 1
ATOM 750 C CA . THR A 1 94 ? 9.077 13.328 -32.305 1.00 53.78 94 THR A CA 1
ATOM 751 C C . THR A 1 94 ? 8.892 12.762 -30.909 1.00 53.78 94 THR A C 1
ATOM 753 O O . THR A 1 94 ? 8.957 11.547 -30.730 1.00 53.78 94 THR A O 1
ATOM 756 N N . LYS A 1 95 ? 8.749 13.647 -29.920 1.00 57.72 95 LYS A N 1
ATOM 757 C CA . LYS A 1 95 ? 8.545 13.289 -28.515 1.00 57.72 95 LYS A CA 1
ATOM 758 C C . LYS A 1 95 ? 7.069 12.964 -28.304 1.00 57.72 95 LYS A C 1
ATOM 760 O O . LYS A 1 95 ? 6.301 13.834 -27.908 1.00 57.72 95 LYS A O 1
ATOM 765 N N . GLU A 1 96 ? 6.658 11.744 -28.618 1.00 60.25 96 GLU A N 1
ATOM 766 C CA . GLU A 1 96 ? 5.383 11.238 -28.106 1.00 60.25 96 GLU A CA 1
ATOM 767 C C . GLU A 1 96 ? 5.567 10.762 -26.663 1.00 60.25 96 GLU A C 1
ATOM 769 O O . GLU A 1 96 ? 6.601 10.190 -26.311 1.00 60.25 96 GLU A O 1
ATOM 774 N N . GLN A 1 97 ? 4.585 11.061 -25.812 1.00 66.94 97 GLN A N 1
ATOM 775 C CA . GLN A 1 97 ? 4.576 10.642 -24.415 1.00 66.94 97 GLN A CA 1
ATOM 776 C C . GLN A 1 97 ? 3.949 9.250 -24.314 1.00 66.94 97 GLN A C 1
ATOM 778 O O . GLN A 1 97 ? 2.756 9.090 -24.563 1.00 66.94 97 GLN A O 1
ATOM 783 N N . ASN A 1 98 ? 4.740 8.252 -23.924 1.00 86.94 98 ASN A N 1
ATOM 784 C CA . ASN A 1 98 ? 4.233 6.933 -23.559 1.00 86.94 98 ASN A CA 1
ATOM 785 C C . ASN A 1 98 ? 3.458 7.029 -22.219 1.00 86.94 98 ASN A C 1
ATOM 787 O O . ASN A 1 98 ? 4.061 7.392 -21.200 1.00 86.94 98 ASN A O 1
ATOM 791 N N . PRO A 1 99 ? 2.151 6.698 -22.179 1.00 89.44 99 PRO A N 1
ATOM 792 C CA . PRO A 1 99 ? 1.325 6.840 -20.976 1.00 89.44 99 PRO A CA 1
ATOM 793 C C . PRO A 1 99 ? 1.803 6.014 -19.777 1.00 89.44 99 PRO A C 1
ATOM 795 O O . PRO A 1 99 ? 1.666 6.454 -18.634 1.00 89.44 99 PRO A O 1
ATOM 798 N N . LEU A 1 100 ? 2.384 4.831 -20.014 1.00 92.81 100 LEU A N 1
ATOM 799 C CA . LEU A 1 100 ? 2.904 3.978 -18.946 1.00 92.81 100 LEU A CA 1
ATOM 800 C C . LEU A 1 100 ? 4.133 4.611 -18.282 1.00 92.81 100 LEU A C 1
ATOM 802 O O . LEU A 1 100 ? 4.195 4.678 -17.056 1.00 92.81 100 LEU A O 1
ATOM 806 N N . ALA A 1 101 ? 5.085 5.111 -19.078 1.00 92.38 101 ALA A N 1
ATOM 807 C CA . ALA A 1 101 ? 6.273 5.793 -18.564 1.00 92.38 101 ALA A CA 1
ATOM 808 C C . ALA A 1 101 ? 5.909 7.040 -17.751 1.00 92.38 101 ALA A C 1
ATOM 810 O O . ALA A 1 101 ? 6.402 7.199 -16.636 1.00 92.38 101 ALA A O 1
ATOM 811 N N . ALA A 1 102 ? 5.011 7.881 -18.278 1.00 91.81 102 ALA A N 1
ATOM 812 C CA . ALA A 1 102 ? 4.521 9.062 -17.569 1.00 91.81 102 ALA A CA 1
ATOM 813 C C . ALA A 1 102 ? 3.882 8.678 -16.224 1.00 91.81 102 ALA A C 1
ATOM 815 O O . ALA A 1 102 ? 4.271 9.199 -15.183 1.00 91.81 102 ALA A O 1
ATOM 816 N N . SER A 1 103 ? 2.994 7.678 -16.226 1.00 95.12 103 SER A N 1
ATOM 817 C CA . SER A 1 103 ? 2.319 7.220 -15.005 1.00 95.12 103 SER A CA 1
ATOM 818 C C . SER A 1 103 ? 3.297 6.672 -13.960 1.00 95.12 103 SER A C 1
ATOM 820 O O . SER A 1 103 ? 3.113 6.917 -12.769 1.00 95.12 103 SER A O 1
ATOM 822 N N . PHE A 1 104 ? 4.351 5.953 -14.369 1.00 95.06 104 PHE A N 1
ATOM 823 C CA . PHE A 1 104 ? 5.396 5.500 -13.444 1.00 95.06 104 PHE A CA 1
ATOM 824 C C . PHE A 1 104 ? 6.186 6.662 -12.843 1.00 95.06 104 PHE A C 1
ATOM 826 O O . PHE A 1 104 ? 6.404 6.670 -11.633 1.00 95.06 104 PHE A O 1
ATOM 833 N N . ILE A 1 105 ? 6.595 7.639 -13.654 1.00 94.38 105 ILE A N 1
ATOM 834 C CA . ILE A 1 105 ? 7.338 8.816 -13.180 1.00 94.38 105 ILE A CA 1
ATOM 835 C C . ILE A 1 105 ? 6.481 9.605 -12.188 1.00 94.38 105 ILE A C 1
ATOM 837 O O . ILE A 1 105 ? 6.890 9.808 -11.045 1.00 94.38 105 ILE A O 1
ATOM 841 N N . ASP A 1 106 ? 5.248 9.938 -12.570 1.00 95.06 106 ASP A N 1
ATOM 842 C CA . ASP A 1 106 ? 4.339 10.706 -11.721 1.00 95.06 106 ASP A CA 1
ATOM 843 C C . ASP A 1 106 ? 3.986 9.942 -10.432 1.00 95.06 106 ASP A C 1
ATOM 845 O O . ASP A 1 106 ? 3.851 10.534 -9.358 1.00 95.06 106 ASP A O 1
ATOM 849 N N . TYR A 1 107 ? 3.857 8.611 -10.495 1.00 95.94 107 TYR A N 1
ATOM 850 C CA . TYR A 1 107 ? 3.704 7.763 -9.310 1.00 95.94 107 TYR A CA 1
ATOM 851 C C . TYR A 1 107 ? 4.912 7.874 -8.368 1.00 95.94 107 TYR A C 1
ATOM 853 O O . TYR A 1 107 ? 4.734 8.054 -7.159 1.00 95.94 107 TYR A O 1
ATOM 861 N N . LEU A 1 108 ? 6.134 7.765 -8.901 1.00 95.00 108 LEU A N 1
ATOM 862 C CA . LEU A 1 108 ? 7.370 7.784 -8.117 1.00 95.00 108 LEU A CA 1
ATOM 863 C C . LEU A 1 108 ? 7.633 9.161 -7.493 1.00 95.00 108 LEU A C 1
ATOM 865 O O . LEU A 1 108 ? 8.010 9.233 -6.318 1.00 95.00 108 LEU A O 1
ATOM 869 N N . GLU A 1 109 ? 7.366 10.245 -8.215 1.00 94.06 109 GLU A N 1
ATOM 870 C CA . GLU A 1 109 ? 7.608 11.616 -7.752 1.00 94.06 109 GLU A CA 1
ATOM 871 C C . GLU A 1 109 ? 6.534 12.126 -6.790 1.00 94.06 109 GLU A C 1
ATOM 873 O O . GLU A 1 109 ? 6.840 12.867 -5.847 1.00 94.06 109 GLU A O 1
ATOM 878 N N . SER A 1 110 ? 5.277 11.716 -6.977 1.00 93.88 110 SER A N 1
ATOM 879 C CA . SER A 1 110 ? 4.180 12.330 -6.239 1.00 93.88 110 SER A CA 1
ATOM 880 C C . SER A 1 110 ? 4.250 12.064 -4.736 1.00 93.88 110 SER A C 1
ATOM 882 O O . SER A 1 110 ? 4.408 10.933 -4.266 1.00 93.88 110 SER A O 1
ATOM 884 N N . LYS A 1 111 ? 4.112 13.139 -3.959 1.00 90.31 111 LYS A N 1
ATOM 885 C CA . LYS A 1 111 ? 3.948 13.098 -2.498 1.00 90.31 111 LYS A CA 1
ATOM 886 C C . LYS A 1 111 ? 2.478 13.066 -2.086 1.00 90.31 111 LYS A C 1
ATOM 888 O O . LYS A 1 111 ? 2.180 12.729 -0.945 1.00 90.31 111 LYS A O 1
ATOM 893 N N . ASP A 1 112 ? 1.584 13.429 -3.001 1.00 90.69 112 ASP A N 1
ATOM 894 C CA . ASP A 1 112 ? 0.149 13.444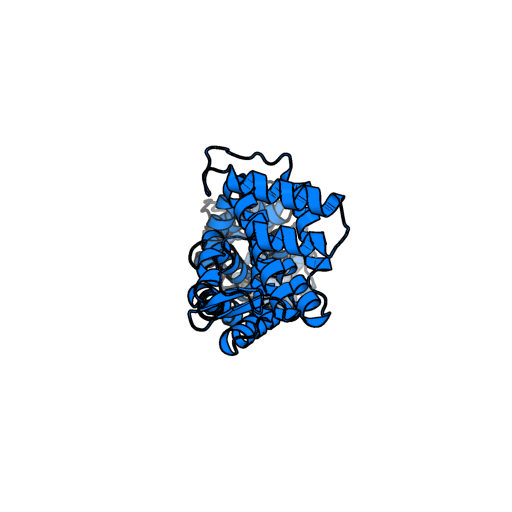 -2.771 1.00 90.69 112 ASP A CA 1
ATOM 895 C C . ASP A 1 112 ? -0.440 12.049 -2.998 1.00 90.69 112 ASP A C 1
ATOM 897 O O . ASP A 1 112 ? -0.285 11.439 -4.056 1.00 90.69 112 ASP A O 1
ATOM 901 N N . ILE A 1 113 ? -1.136 11.538 -1.991 1.00 89.56 113 ILE A N 1
ATOM 902 C CA . ILE A 1 113 ? -1.667 10.177 -2.011 1.00 89.56 113 ILE A CA 1
ATOM 903 C C . ILE A 1 113 ? -2.774 9.991 -3.053 1.00 89.56 113 ILE A C 1
ATOM 905 O O . ILE A 1 113 ? -2.888 8.907 -3.620 1.00 89.56 113 ILE A O 1
ATOM 909 N N . GLU A 1 114 ? -3.561 11.025 -3.357 1.00 91.00 114 GLU A N 1
ATOM 910 C CA . GLU A 1 114 ? -4.601 10.943 -4.389 1.00 91.00 114 GLU A CA 1
ATOM 911 C C . GLU A 1 114 ? -3.993 10.795 -5.786 1.00 91.00 114 GLU A C 1
ATOM 913 O O . GLU A 1 114 ? -4.409 9.932 -6.562 1.00 91.00 114 GLU A O 1
ATOM 918 N N . SER A 1 115 ? -2.936 11.552 -6.059 1.00 93.81 115 SER A N 1
ATOM 919 C CA . SER A 1 115 ? -2.137 11.438 -7.276 1.00 93.81 115 SER A CA 1
ATOM 920 C C . SER A 1 115 ? -1.447 10.074 -7.378 1.00 93.81 115 SER A C 1
ATOM 922 O O . SER A 1 115 ? -1.518 9.421 -8.418 1.00 93.81 115 SER A O 1
ATOM 924 N N . VAL A 1 116 ? -0.850 9.578 -6.285 1.00 94.19 116 VAL A N 1
ATOM 925 C CA . VAL A 1 116 ? -0.266 8.223 -6.229 1.00 94.19 116 VAL A CA 1
ATOM 926 C C . VAL A 1 116 ? -1.314 7.166 -6.582 1.00 94.19 116 VAL A C 1
ATOM 928 O O . VAL A 1 116 ? -1.054 6.266 -7.381 1.00 94.19 116 VAL A O 1
ATOM 931 N N . MET A 1 117 ? -2.520 7.280 -6.027 1.00 93.06 117 MET A N 1
ATOM 932 C CA . MET A 1 117 ? -3.620 6.362 -6.313 1.00 93.06 117 MET A CA 1
ATOM 933 C C . MET A 1 117 ? -4.103 6.427 -7.762 1.00 93.06 117 MET A C 1
ATOM 935 O O . MET A 1 117 ? -4.411 5.384 -8.343 1.00 93.06 117 MET A O 1
ATOM 939 N N . TYR A 1 118 ? -4.200 7.629 -8.330 1.00 95.44 118 TYR A N 1
ATOM 940 C CA . TYR A 1 118 ? -4.546 7.828 -9.734 1.00 95.44 118 TYR A CA 1
ATOM 941 C C . TYR A 1 118 ? -3.517 7.141 -10.638 1.00 95.44 118 TYR A C 1
ATOM 943 O O . TYR A 1 118 ? -3.876 6.243 -11.398 1.00 95.44 118 TYR A O 1
ATOM 951 N N . ASN A 1 119 ? -2.233 7.449 -10.452 1.00 96.12 119 ASN A N 1
ATOM 952 C CA . ASN A 1 119 ? -1.159 6.890 -11.269 1.00 96.12 119 ASN A CA 1
ATOM 953 C C . ASN A 1 119 ? -1.008 5.376 -11.094 1.00 96.12 119 ASN A C 1
ATOM 955 O O . ASN A 1 119 ? -0.718 4.681 -12.058 1.00 96.12 119 ASN A O 1
ATOM 959 N N . THR A 1 120 ? -1.296 4.823 -9.910 1.00 95.00 120 THR A N 1
ATOM 960 C CA . THR A 1 120 ? -1.322 3.359 -9.716 1.00 95.00 120 THR A CA 1
ATOM 961 C C . THR A 1 120 ? -2.355 2.692 -10.639 1.00 95.00 120 THR A C 1
ATOM 963 O O . THR A 1 120 ? -2.079 1.648 -11.228 1.00 95.00 120 THR A O 1
ATOM 966 N N . ARG A 1 121 ? -3.541 3.297 -10.808 1.00 94.44 121 ARG A N 1
ATOM 967 C CA . ARG A 1 121 ? -4.580 2.786 -11.722 1.00 94.44 121 ARG A CA 1
ATOM 968 C C . ARG A 1 121 ? -4.186 2.956 -13.182 1.00 94.44 121 ARG A C 1
ATOM 970 O O . ARG A 1 121 ? -4.447 2.061 -13.978 1.00 94.44 121 ARG A O 1
ATOM 977 N N . GLU A 1 122 ? -3.572 4.082 -13.531 1.00 95.94 122 GLU A N 1
ATOM 978 C CA . GLU A 1 122 ? -3.085 4.299 -14.894 1.00 95.94 122 GLU A CA 1
ATOM 979 C C . GLU A 1 122 ? -1.961 3.319 -15.248 1.00 95.94 122 GLU A C 1
ATOM 981 O O . GLU A 1 122 ? -1.988 2.743 -16.331 1.00 95.94 122 GLU A O 1
ATOM 986 N N . ILE A 1 123 ? -1.055 3.003 -14.317 1.00 94.69 123 ILE A N 1
ATOM 987 C CA . ILE A 1 123 ? -0.067 1.931 -14.501 1.00 94.69 123 ILE A CA 1
ATOM 988 C C . ILE A 1 123 ? -0.774 0.598 -14.771 1.00 94.69 123 ILE A C 1
ATOM 990 O O . ILE A 1 123 ? -0.485 -0.037 -15.781 1.00 94.69 123 ILE A O 1
ATOM 994 N N . GLN A 1 124 ? -1.733 0.185 -13.932 1.00 92.19 124 GLN A N 1
ATOM 995 C CA . GLN A 1 124 ? -2.450 -1.086 -14.119 1.00 92.19 124 GLN A CA 1
ATOM 996 C C . GLN A 1 124 ? -3.112 -1.198 -15.500 1.00 92.19 124 GLN A C 1
ATOM 998 O O . GLN A 1 124 ? -3.043 -2.250 -16.129 1.00 92.19 124 GLN A O 1
ATOM 1003 N N . LYS A 1 125 ? -3.755 -0.127 -15.978 1.00 91.94 125 LYS A N 1
ATOM 1004 C CA . LYS A 1 125 ? -4.432 -0.118 -17.286 1.00 91.94 125 LYS A CA 1
ATOM 1005 C C . LYS A 1 125 ? -3.463 -0.249 -18.459 1.00 91.94 125 LYS A C 1
ATOM 1007 O O . LYS A 1 125 ? -3.831 -0.807 -19.486 1.00 91.94 125 LYS A O 1
ATOM 1012 N N . ASN A 1 126 ? -2.263 0.307 -18.313 1.00 92.00 126 ASN A N 1
ATOM 1013 C CA . ASN A 1 126 ? -1.309 0.474 -19.404 1.00 92.00 126 ASN A CA 1
ATOM 1014 C C . ASN A 1 126 ? -0.201 -0.598 -19.410 1.00 92.00 126 ASN A C 1
ATOM 1016 O O . ASN A 1 126 ? 0.426 -0.802 -20.447 1.00 92.00 126 ASN A O 1
ATOM 1020 N N . ILE A 1 127 ? 0.038 -1.304 -18.295 1.00 89.00 127 ILE A N 1
ATOM 1021 C CA . ILE A 1 127 ? 1.175 -2.233 -18.148 1.00 89.00 127 ILE A CA 1
ATOM 1022 C C . ILE A 1 127 ? 1.128 -3.445 -19.087 1.00 89.00 127 ILE A C 1
ATOM 1024 O O . ILE A 1 127 ? 2.171 -3.997 -19.413 1.00 89.00 127 ILE A O 1
ATOM 1028 N N . SER A 1 128 ? -0.059 -3.852 -19.541 1.00 86.44 128 SER A N 1
ATOM 1029 C CA . SER A 1 128 ? -0.222 -4.935 -20.520 1.00 86.44 128 SER A CA 1
ATOM 1030 C C . SER A 1 128 ? -0.138 -4.464 -21.976 1.00 86.44 128 SER A C 1
ATOM 1032 O O . SER A 1 128 ? -0.046 -5.288 -22.883 1.00 86.44 128 SER A O 1
ATOM 1034 N N . LEU A 1 129 ? -0.212 -3.151 -22.216 1.00 87.94 129 LEU A N 1
ATOM 1035 C CA . LEU A 1 129 ? -0.242 -2.562 -23.557 1.00 87.94 129 LEU A CA 1
ATOM 1036 C C . LEU A 1 129 ? 1.150 -2.143 -24.024 1.00 87.94 129 LEU A C 1
ATOM 1038 O O . LEU A 1 129 ? 1.488 -2.309 -25.193 1.00 87.94 129 LEU A O 1
ATOM 1042 N N . TYR A 1 130 ? 1.948 -1.601 -23.107 1.00 85.88 130 TYR A N 1
ATOM 1043 C CA . TYR A 1 130 ? 3.251 -1.024 -23.402 1.00 85.88 130 TYR A CA 1
ATOM 1044 C C . TYR A 1 130 ? 4.377 -1.904 -22.878 1.00 85.88 130 TYR A C 1
ATOM 1046 O O . TYR A 1 130 ? 4.249 -2.526 -21.826 1.00 85.88 130 TYR A O 1
ATOM 1054 N N . TYR A 1 131 ? 5.494 -1.926 -23.609 1.00 82.12 131 TYR A N 1
ATOM 1055 C CA . TYR A 1 131 ? 6.676 -2.730 -23.274 1.00 82.12 131 TYR A CA 1
ATOM 1056 C C . TYR A 1 131 ? 6.415 -4.237 -23.181 1.00 82.12 131 TYR A C 1
ATOM 1058 O O . TYR A 1 131 ? 7.135 -4.951 -22.487 1.00 82.12 131 TYR A O 1
ATOM 1066 N N . SER A 1 132 ? 5.420 -4.738 -23.912 1.00 74.19 132 SER A N 1
ATOM 1067 C CA . SER A 1 132 ? 5.089 -6.168 -23.955 1.00 74.19 132 SER A CA 1
ATOM 1068 C C . SER A 1 132 ? 6.256 -7.049 -24.420 1.00 74.19 132 SER A C 1
ATOM 1070 O O . SER A 1 132 ? 6.315 -8.225 -24.070 1.00 74.19 132 SER A O 1
ATOM 1072 N N . SER A 1 133 ? 7.194 -6.484 -25.187 1.00 68.56 133 SER A N 1
ATOM 1073 C CA . SER A 1 133 ? 8.397 -7.161 -25.673 1.00 68.56 133 SER A CA 1
ATOM 1074 C C . SER A 1 133 ? 9.597 -7.082 -24.723 1.00 68.56 133 SER A C 1
ATOM 1076 O O . SER A 1 133 ? 10.576 -7.795 -24.938 1.00 68.56 133 SER A O 1
ATOM 1078 N N . ILE A 1 134 ? 9.538 -6.249 -23.676 1.00 74.06 134 ILE A N 1
ATOM 1079 C CA . ILE A 1 134 ? 10.601 -6.169 -22.671 1.00 74.06 134 ILE A CA 1
ATOM 1080 C C . ILE A 1 134 ? 10.406 -7.327 -21.679 1.00 74.06 134 ILE A C 1
ATOM 1082 O O . ILE A 1 134 ? 9.306 -7.468 -21.128 1.00 74.06 134 ILE A O 1
ATOM 1086 N N . PRO A 1 135 ? 11.437 -8.166 -21.442 1.00 64.56 135 PRO A N 1
ATOM 1087 C CA . PRO A 1 135 ? 11.373 -9.278 -20.500 1.00 64.56 135 PRO A CA 1
ATOM 1088 C C . PRO A 1 135 ? 10.684 -8.909 -19.173 1.00 64.56 135 PRO A C 1
ATOM 1090 O O . PRO A 1 135 ? 10.885 -7.846 -18.595 1.00 64.56 135 PRO A O 1
ATOM 1093 N N . SER A 1 136 ? 9.786 -9.798 -18.746 1.00 71.94 136 SER A N 1
ATOM 1094 C CA . SER A 1 136 ? 8.440 -9.496 -18.236 1.00 71.94 136 SER A CA 1
ATOM 1095 C C . SER A 1 136 ? 8.284 -8.387 -17.174 1.00 71.94 136 SER A C 1
ATOM 1097 O O . SER A 1 136 ? 8.074 -8.686 -15.994 1.00 71.94 136 SER A O 1
ATOM 1099 N N . ILE A 1 137 ? 8.238 -7.118 -17.606 1.00 81.88 137 ILE A N 1
ATOM 1100 C CA . ILE A 1 137 ? 7.795 -5.970 -16.784 1.00 81.88 137 ILE A CA 1
ATOM 1101 C C . ILE A 1 137 ? 6.439 -6.259 -16.141 1.00 81.88 137 ILE A C 1
ATOM 1103 O O . ILE A 1 137 ? 6.264 -6.057 -14.939 1.00 81.88 137 ILE A O 1
ATOM 1107 N N . GLU A 1 138 ? 5.496 -6.783 -16.926 1.00 84.25 138 GLU A N 1
ATOM 1108 C CA . GLU A 1 138 ? 4.167 -7.140 -16.439 1.00 84.25 138 GLU A CA 1
ATOM 1109 C C . GLU A 1 138 ? 4.251 -8.141 -15.282 1.00 84.25 138 GLU A C 1
ATOM 1111 O O . GLU A 1 138 ? 3.760 -7.863 -14.194 1.00 84.25 138 GLU A O 1
ATOM 1116 N N . LYS A 1 139 ? 4.919 -9.283 -15.467 1.00 81.44 139 LYS A N 1
ATOM 1117 C CA . LYS A 1 139 ? 4.999 -10.331 -14.437 1.00 81.44 139 LYS A CA 1
ATOM 1118 C C . LYS A 1 139 ? 5.667 -9.838 -13.151 1.00 81.44 139 LYS A C 1
ATOM 1120 O O . LYS A 1 139 ? 5.264 -10.259 -12.069 1.00 81.44 139 LYS A O 1
ATOM 1125 N N . THR A 1 140 ? 6.674 -8.974 -13.275 1.00 84.06 140 THR A N 1
ATOM 1126 C CA . THR A 1 140 ? 7.437 -8.452 -12.137 1.00 84.06 140 THR A CA 1
ATOM 1127 C C . THR A 1 140 ? 6.656 -7.390 -11.368 1.00 84.06 140 THR A C 1
ATOM 1129 O O . THR A 1 140 ? 6.639 -7.411 -10.141 1.00 84.06 140 THR A O 1
ATOM 1132 N N . LEU A 1 141 ? 5.991 -6.459 -12.058 1.00 87.69 141 LEU A N 1
ATOM 1133 C CA . LEU A 1 141 ? 5.381 -5.290 -11.416 1.00 87.69 141 LEU A CA 1
ATOM 1134 C C . LEU A 1 141 ? 3.886 -5.418 -11.169 1.00 87.69 141 LEU A C 1
ATOM 1136 O O . LEU A 1 141 ? 3.398 -4.923 -10.151 1.00 87.69 141 LEU A O 1
ATOM 1140 N N . ARG A 1 142 ? 3.154 -6.061 -12.082 1.00 87.25 142 ARG A N 1
ATOM 1141 C CA . ARG A 1 142 ? 1.692 -6.134 -12.030 1.00 87.25 142 ARG A CA 1
ATOM 1142 C C . ARG A 1 142 ? 1.166 -6.649 -10.687 1.00 87.25 142 ARG A C 1
ATOM 1144 O O . ARG A 1 142 ? 0.288 -5.980 -10.149 1.00 87.25 142 ARG A O 1
ATOM 1151 N N . PRO A 1 143 ? 1.731 -7.704 -10.065 1.00 86.38 143 PRO A N 1
ATOM 1152 C CA . PRO A 1 143 ? 1.228 -8.163 -8.772 1.00 86.38 143 PRO A CA 1
ATOM 1153 C C . PRO A 1 143 ? 1.324 -7.096 -7.669 1.00 86.38 143 PRO A C 1
ATOM 1155 O O . PRO A 1 143 ? 0.410 -6.964 -6.857 1.00 86.38 143 PRO A O 1
ATOM 1158 N N . TYR A 1 144 ? 2.392 -6.289 -7.648 1.00 88.94 144 TYR A N 1
ATOM 1159 C CA . TYR A 1 144 ? 2.542 -5.212 -6.664 1.00 88.94 144 TYR A CA 1
ATOM 1160 C C . TYR A 1 144 ? 1.582 -4.044 -6.929 1.00 88.94 144 TYR A C 1
ATOM 1162 O O . TYR A 1 144 ? 1.044 -3.456 -5.988 1.00 88.94 144 TYR A O 1
ATOM 1170 N N . ILE A 1 145 ? 1.358 -3.706 -8.201 1.00 90.81 145 ILE A N 1
ATOM 1171 C CA . ILE A 1 145 ? 0.411 -2.659 -8.605 1.00 90.81 145 ILE A CA 1
ATOM 1172 C C . ILE A 1 145 ? -1.024 -3.078 -8.268 1.00 90.81 145 ILE A C 1
ATOM 1174 O O . ILE A 1 145 ? -1.754 -2.305 -7.645 1.00 90.81 145 ILE A O 1
ATOM 1178 N N . ASP A 1 146 ? -1.403 -4.312 -8.598 1.00 87.62 146 ASP A N 1
ATOM 1179 C CA . ASP A 1 146 ? -2.721 -4.875 -8.302 1.00 87.62 146 ASP A CA 1
ATOM 1180 C C . ASP A 1 146 ? -2.962 -4.938 -6.788 1.00 87.62 146 ASP A C 1
ATOM 1182 O O . ASP A 1 146 ? -4.009 -4.496 -6.300 1.00 87.62 146 ASP A O 1
ATOM 1186 N N . TYR A 1 147 ? -1.956 -5.368 -6.018 1.00 87.88 147 TYR A N 1
ATOM 1187 C CA . TYR A 1 147 ? -2.007 -5.330 -4.559 1.00 87.88 147 TYR A CA 1
ATOM 1188 C C . TYR A 1 147 ? -2.251 -3.910 -4.029 1.00 87.88 147 TYR A C 1
ATOM 1190 O O . TYR A 1 147 ? -3.182 -3.688 -3.251 1.00 87.88 147 TYR A O 1
ATOM 1198 N N . ASN A 1 148 ? -1.481 -2.919 -4.491 1.00 90.06 148 ASN A N 1
ATOM 1199 C CA . ASN A 1 148 ? -1.665 -1.521 -4.095 1.00 90.06 148 ASN A CA 1
ATOM 1200 C C . ASN A 1 148 ? -3.075 -1.012 -4.409 1.00 90.06 148 ASN A C 1
ATOM 1202 O O . ASN A 1 148 ? -3.683 -0.347 -3.569 1.00 90.06 148 ASN A O 1
ATOM 1206 N N . ILE A 1 149 ? -3.632 -1.358 -5.571 1.00 88.75 149 ILE A N 1
ATOM 1207 C CA . ILE A 1 149 ? -5.005 -0.994 -5.943 1.00 88.75 149 ILE A CA 1
ATOM 1208 C C . ILE A 1 149 ? -6.013 -1.585 -4.968 1.00 88.75 149 ILE A C 1
ATOM 1210 O O . ILE A 1 149 ? -6.917 -0.865 -4.536 1.00 88.75 149 ILE A O 1
ATOM 1214 N N . VAL A 1 150 ? -5.861 -2.854 -4.584 1.00 86.00 150 VAL A N 1
ATOM 1215 C CA . VAL A 1 150 ? -6.744 -3.482 -3.597 1.00 86.00 150 VAL A CA 1
ATOM 1216 C C . VAL A 1 150 ? -6.636 -2.778 -2.246 1.00 86.00 150 VAL A C 1
ATOM 1218 O O . VAL A 1 150 ? -7.670 -2.401 -1.693 1.00 86.00 150 VAL A O 1
ATOM 1221 N N . ILE A 1 151 ? -5.425 -2.518 -1.743 1.00 87.88 151 ILE A N 1
ATOM 1222 C CA . ILE A 1 151 ? -5.227 -1.821 -0.461 1.00 87.88 151 ILE A CA 1
ATOM 1223 C C . ILE A 1 151 ? -5.834 -0.417 -0.491 1.00 87.88 151 ILE A C 1
ATOM 1225 O O . ILE A 1 151 ? -6.625 -0.053 0.380 1.00 87.88 151 ILE A O 1
ATOM 1229 N N . PHE A 1 152 ? -5.544 0.365 -1.527 1.00 87.75 152 PHE A N 1
ATOM 1230 C CA . PHE A 1 152 ? -6.128 1.691 -1.682 1.00 87.75 152 PHE A CA 1
ATOM 1231 C C . PHE A 1 152 ? -7.652 1.651 -1.805 1.00 87.75 152 PHE A C 1
ATOM 1233 O O . PHE A 1 152 ? -8.352 2.516 -1.274 1.00 87.75 152 PHE A O 1
ATOM 1240 N N . SER A 1 153 ? -8.181 0.643 -2.496 1.00 83.00 153 SER A N 1
ATOM 1241 C CA . SER A 1 153 ? -9.614 0.421 -2.623 1.00 83.00 153 SER A CA 1
ATOM 1242 C C . SER A 1 153 ? -10.234 0.115 -1.263 1.00 83.00 153 SER A C 1
ATOM 1244 O O . SER A 1 153 ? -11.241 0.733 -0.913 1.00 83.00 153 SER A O 1
ATOM 1246 N N . LEU A 1 154 ? -9.636 -0.774 -0.462 1.00 81.69 154 LEU A N 1
ATOM 1247 C CA . LEU A 1 154 ? -10.059 -1.051 0.915 1.00 81.69 154 LEU A CA 1
ATOM 1248 C C . LEU A 1 154 ? -10.074 0.231 1.757 1.00 81.69 154 LEU A C 1
ATOM 1250 O O . LEU A 1 154 ? -11.044 0.468 2.476 1.00 81.69 154 LEU A O 1
ATOM 1254 N N . TYR A 1 155 ? -9.077 1.104 1.592 1.00 85.31 155 TYR A N 1
ATOM 1255 C CA . TYR A 1 155 ? -8.976 2.344 2.368 1.00 85.31 155 TYR A CA 1
ATOM 1256 C C . TYR A 1 155 ? -9.952 3.437 1.961 1.00 85.31 155 TYR A C 1
ATOM 1258 O O . TYR A 1 155 ? -10.525 4.094 2.828 1.00 85.31 155 TYR A O 1
ATOM 1266 N N . LYS A 1 156 ? -10.235 3.572 0.662 1.00 77.25 156 LYS A N 1
ATOM 1267 C CA . LYS A 1 156 ? -11.335 4.420 0.174 1.00 77.25 156 LYS A CA 1
ATOM 1268 C C . LYS A 1 156 ? -12.713 3.844 0.473 1.00 77.25 156 LYS A C 1
ATOM 1270 O O . LYS A 1 156 ? -13.682 4.590 0.506 1.00 77.25 156 LYS A O 1
ATOM 1275 N N . THR A 1 157 ? -12.766 2.527 0.686 1.00 63.97 157 THR A N 1
ATOM 1276 C CA . THR A 1 157 ? -13.939 1.709 1.006 1.00 63.97 157 THR A CA 1
ATOM 1277 C C . THR A 1 157 ? -14.900 2.461 1.908 1.00 63.97 157 THR A C 1
ATOM 1279 O O . THR A 1 157 ? -15.940 2.938 1.482 1.00 63.97 157 THR A O 1
ATOM 1282 N N . SER A 1 158 ? -14.505 2.620 3.176 1.00 56.19 158 SER A N 1
ATOM 1283 C CA . SER A 1 158 ? -15.318 3.045 4.336 1.00 56.19 158 SER A CA 1
ATOM 1284 C C . SER A 1 158 ? -16.646 2.281 4.547 1.00 56.19 158 SER A C 1
ATOM 1286 O O . SER A 1 158 ? -17.075 2.067 5.680 1.00 56.19 158 SER A O 1
ATOM 1288 N N . ILE A 1 159 ? -17.274 1.825 3.464 1.00 45.91 159 ILE A N 1
ATOM 1289 C CA . ILE A 1 159 ? -18.431 0.962 3.316 1.00 45.91 159 ILE A CA 1
ATOM 1290 C C . ILE A 1 159 ? -17.963 -0.476 3.533 1.00 45.91 159 ILE A C 1
ATOM 1292 O O . ILE A 1 159 ? -17.124 -0.998 2.797 1.00 45.91 159 ILE A O 1
ATOM 1296 N N . GLY A 1 160 ? -18.529 -1.102 4.561 1.00 49.31 160 GLY A N 1
ATOM 1297 C CA . GLY A 1 160 ? -18.253 -2.483 4.935 1.00 49.31 160 GLY A CA 1
ATOM 1298 C C . GLY A 1 160 ? -17.246 -2.660 6.070 1.00 49.31 160 GLY A C 1
ATOM 1299 O O . GLY A 1 160 ? -16.751 -3.760 6.271 1.00 49.31 160 GLY A O 1
ATOM 1300 N N . ILE A 1 161 ? -16.923 -1.611 6.821 1.00 60.78 161 ILE A N 1
ATOM 1301 C CA . ILE A 1 161 ? -16.067 -1.775 7.992 1.00 60.78 161 ILE A CA 1
ATOM 1302 C C . ILE A 1 161 ? -16.935 -1.893 9.242 1.00 60.78 161 ILE A C 1
ATOM 1304 O O . ILE A 1 161 ? -17.657 -0.947 9.544 1.00 60.78 161 ILE A O 1
ATOM 1308 N N . CYS A 1 162 ? -16.801 -3.026 9.935 1.00 55.47 162 CYS A N 1
ATOM 1309 C CA . CYS A 1 162 ? -17.484 -3.418 11.168 1.00 55.47 162 CYS A CA 1
ATOM 1310 C C . CYS A 1 162 ? -17.549 -2.265 12.190 1.00 55.47 162 CYS A C 1
ATOM 1312 O O . CYS A 1 162 ? -16.561 -1.950 12.850 1.00 55.47 162 CYS A O 1
ATOM 1314 N N . ARG A 1 163 ? -18.676 -1.558 12.285 1.00 62.41 163 ARG A N 1
ATOM 1315 C CA . ARG A 1 163 ? -18.835 -0.443 13.238 1.00 62.41 163 ARG A CA 1
ATOM 1316 C C . ARG A 1 163 ? -19.262 -0.966 14.606 1.00 62.41 163 ARG A C 1
ATOM 1318 O O . ARG A 1 163 ? -19.922 -1.992 14.682 1.00 62.41 163 ARG A O 1
ATOM 1325 N N . TYR A 1 164 ? -18.980 -0.226 15.681 1.00 56.66 164 TYR A N 1
ATOM 1326 C CA . TYR A 1 164 ? -19.460 -0.589 17.021 1.00 56.66 164 TYR A CA 1
ATOM 1327 C C . TYR A 1 164 ? -20.973 -0.831 17.062 1.00 56.66 164 TYR A C 1
ATOM 1329 O O . TYR A 1 164 ? -21.398 -1.878 17.510 1.00 56.66 164 TYR A O 1
ATOM 1337 N N . ASN A 1 165 ? -21.778 0.060 16.482 1.00 59.38 165 ASN A N 1
ATOM 1338 C CA . ASN A 1 165 ? -23.237 -0.091 16.415 1.00 59.38 165 ASN A CA 1
ATOM 1339 C C . ASN A 1 165 ? -23.723 -1.237 15.497 1.00 59.38 165 ASN A C 1
ATOM 1341 O O . ASN A 1 165 ? -24.913 -1.546 15.474 1.00 59.38 165 ASN A O 1
ATOM 1345 N N . GLU A 1 166 ? -22.835 -1.808 14.680 1.00 59.66 166 GLU A N 1
ATOM 1346 C CA . GLU A 1 166 ? -23.090 -3.027 13.905 1.00 59.66 166 GLU A CA 1
ATOM 1347 C C . GLU A 1 166 ? -22.718 -4.257 14.755 1.00 59.66 166 GLU A C 1
ATOM 1349 O O . GLU A 1 166 ? -23.519 -5.184 14.863 1.00 59.66 166 GLU A O 1
ATOM 1354 N N . MET A 1 167 ? -21.567 -4.217 15.444 1.00 63.22 167 MET A N 1
ATOM 1355 C CA . MET A 1 167 ? -21.125 -5.243 16.404 1.00 63.22 167 MET A CA 1
ATOM 1356 C C . MET A 1 167 ? -22.063 -5.392 17.600 1.00 63.22 167 MET A C 1
ATOM 1358 O O . MET A 1 167 ? -22.281 -6.505 18.056 1.00 63.22 167 MET A O 1
ATOM 1362 N N . GLU A 1 168 ? -22.625 -4.279 18.068 1.00 59.62 168 GLU A N 1
ATOM 1363 C CA . GLU A 1 168 ? -23.619 -4.200 19.138 1.00 59.62 168 GLU A CA 1
ATOM 1364 C C . GLU A 1 168 ? -24.910 -4.923 18.761 1.00 59.62 168 GLU A C 1
ATOM 1366 O O . GLU A 1 168 ? -25.615 -5.337 19.654 1.00 59.62 168 GLU A O 1
ATOM 1371 N N . LYS A 1 169 ? -25.245 -5.077 17.474 1.00 64.81 169 LYS A N 1
ATOM 1372 C CA . LYS A 1 169 ? -26.501 -5.720 17.048 1.00 64.81 169 LYS A CA 1
ATOM 1373 C C . LYS A 1 169 ? -26.323 -7.153 16.582 1.00 64.81 169 LYS A C 1
ATOM 1375 O O . LYS A 1 169 ? -27.243 -7.948 16.712 1.00 64.81 169 LYS A O 1
ATOM 1380 N N . ASP A 1 170 ? -25.208 -7.435 15.912 1.00 72.94 170 ASP A N 1
ATOM 1381 C CA . ASP A 1 170 ? -24.869 -8.764 15.411 1.00 72.94 170 ASP A CA 1
ATOM 1382 C C . ASP A 1 170 ? -23.371 -8.809 15.075 1.00 72.94 170 ASP A C 1
ATOM 1384 O O . ASP A 1 170 ? -22.940 -8.515 13.949 1.00 72.94 170 ASP A O 1
ATOM 1388 N N . LEU A 1 171 ? -22.556 -9.155 16.076 1.00 75.38 171 LEU A N 1
ATOM 1389 C CA . LEU A 1 171 ? -21.102 -9.267 15.950 1.00 75.38 171 LEU A CA 1
ATOM 1390 C C . LEU A 1 171 ? -20.695 -10.174 14.781 1.00 75.38 171 LEU A C 1
ATOM 1392 O O . LEU A 1 171 ? -19.875 -9.788 13.946 1.00 75.38 171 LEU A O 1
ATOM 1396 N N . TYR A 1 172 ? -21.280 -11.368 14.687 1.00 75.62 172 TYR A N 1
ATOM 1397 C CA . TYR A 1 172 ? -20.865 -12.377 13.712 1.00 75.62 172 TYR A CA 1
ATOM 1398 C C . TYR A 1 172 ? -21.268 -12.014 12.284 1.00 75.62 172 TYR A C 1
ATOM 1400 O O . TYR A 1 172 ? -20.500 -12.236 11.344 1.00 75.62 172 TYR A O 1
ATOM 1408 N N . ARG A 1 173 ? -22.429 -11.386 12.090 1.00 74.12 173 ARG A N 1
ATOM 1409 C CA . ARG A 1 173 ? -22.792 -10.817 10.787 1.00 74.12 173 ARG A CA 1
ATOM 1410 C C . ARG A 1 173 ? -21.892 -9.651 10.405 1.00 74.12 173 ARG A C 1
ATOM 1412 O O . ARG A 1 173 ? -21.541 -9.529 9.232 1.00 74.12 173 ARG A O 1
ATOM 1419 N N . SER A 1 174 ? -21.495 -8.828 11.370 1.00 71.25 174 SER A N 1
ATOM 1420 C CA . SER A 1 174 ? -20.602 -7.689 11.136 1.00 71.25 174 SER A CA 1
ATOM 1421 C C . SER A 1 174 ? -19.177 -8.139 10.789 1.00 71.25 174 SER A C 1
ATOM 1423 O O . SER A 1 174 ? -18.531 -7.545 9.923 1.00 71.25 174 SER A O 1
ATOM 1425 N N . LEU A 1 175 ? -18.724 -9.261 11.362 1.00 72.31 175 LEU A N 1
ATOM 1426 C CA . LEU A 1 175 ? -17.487 -9.942 10.973 1.00 72.31 175 LEU A CA 1
ATOM 1427 C C . LEU A 1 175 ? -17.537 -10.455 9.524 1.00 72.31 175 LEU A C 1
ATOM 1429 O O . LEU A 1 175 ? -16.550 -10.308 8.798 1.00 72.31 175 LEU A O 1
ATOM 1433 N N . ARG A 1 176 ? -18.687 -10.985 9.077 1.00 69.94 176 ARG A N 1
ATOM 1434 C CA . ARG A 1 176 ? -18.946 -11.521 7.721 1.00 69.94 176 ARG A CA 1
ATOM 1435 C C . ARG A 1 176 ? -19.116 -10.441 6.651 1.00 69.94 176 ARG A C 1
ATOM 1437 O O . ARG A 1 176 ? -20.056 -10.464 5.852 1.00 69.94 176 ARG A O 1
ATOM 1444 N N . ASN A 1 177 ? -18.171 -9.507 6.574 1.00 72.25 177 ASN A N 1
ATOM 1445 C CA . ASN A 1 177 ? -18.201 -8.487 5.542 1.00 72.25 177 ASN A CA 1
ATOM 1446 C C . ASN A 1 177 ? -17.811 -9.050 4.163 1.00 72.25 177 ASN A C 1
ATOM 1448 O O . ASN A 1 177 ? -16.630 -9.190 3.826 1.00 72.25 177 ASN A O 1
ATOM 1452 N N . ALA A 1 178 ? -18.822 -9.342 3.341 1.00 70.94 178 ALA A N 1
ATOM 1453 C CA . ALA A 1 178 ? -18.632 -9.867 1.991 1.00 70.94 178 ALA A CA 1
ATOM 1454 C C . ALA A 1 178 ? -17.830 -8.912 1.088 1.00 70.94 178 ALA A C 1
ATOM 1456 O O . ALA A 1 178 ? -17.058 -9.368 0.249 1.00 70.94 178 ALA A O 1
ATOM 1457 N N . THR A 1 179 ? -17.947 -7.594 1.277 1.00 72.62 179 THR A N 1
ATOM 1458 C CA . THR A 1 179 ? -17.219 -6.600 0.473 1.00 72.62 179 THR A CA 1
ATOM 1459 C C . THR A 1 179 ? -15.715 -6.658 0.729 1.00 72.62 179 THR A C 1
ATOM 1461 O O . THR A 1 179 ? -14.940 -6.698 -0.229 1.00 72.62 179 THR A O 1
ATOM 1464 N N . ILE A 1 180 ? -15.294 -6.692 1.999 1.00 75.06 180 ILE A N 1
ATOM 1465 C CA . ILE A 1 180 ? -13.879 -6.838 2.375 1.00 75.06 180 ILE A CA 1
ATOM 1466 C C . ILE A 1 180 ? -13.352 -8.187 1.882 1.00 75.06 180 ILE A C 1
ATOM 1468 O O . ILE A 1 180 ? -12.340 -8.227 1.184 1.00 75.06 180 ILE A O 1
ATOM 1472 N N . SER A 1 181 ? -14.081 -9.272 2.158 1.00 73.81 181 SER A N 1
ATOM 1473 C CA . SER A 1 181 ? -13.685 -10.629 1.759 1.00 73.81 181 SER A CA 1
ATOM 1474 C C . SER A 1 181 ? -13.504 -10.762 0.242 1.00 73.81 181 SER A C 1
ATOM 1476 O O . SER A 1 181 ? -12.503 -11.306 -0.213 1.00 73.81 181 SER A O 1
ATOM 1478 N N . ASN A 1 182 ? -14.424 -10.219 -0.561 1.00 74.62 182 ASN A N 1
ATOM 1479 C CA . ASN A 1 182 ? -14.337 -10.275 -2.023 1.00 74.62 182 ASN A CA 1
ATOM 1480 C C . ASN A 1 182 ? -13.138 -9.490 -2.564 1.00 74.62 182 ASN A C 1
ATOM 1482 O O . ASN A 1 182 ? -12.442 -9.968 -3.453 1.00 74.62 182 ASN A O 1
ATOM 1486 N N . ARG A 1 183 ? -12.870 -8.299 -2.018 1.00 76.31 183 ARG A N 1
ATOM 1487 C CA . ARG A 1 183 ? -11.731 -7.468 -2.440 1.00 76.31 183 ARG A CA 1
ATOM 1488 C C . ARG A 1 183 ? -10.396 -8.105 -2.091 1.00 76.31 183 ARG A C 1
ATOM 1490 O O . ARG A 1 183 ? -9.479 -8.080 -2.902 1.00 76.31 183 ARG A O 1
ATOM 1497 N N . LEU A 1 184 ? -10.307 -8.690 -0.902 1.00 75.88 184 LEU A N 1
ATOM 1498 C CA . LEU A 1 184 ? -9.126 -9.414 -0.461 1.00 75.88 184 LEU A CA 1
ATOM 1499 C C . LEU A 1 184 ? -8.899 -10.688 -1.285 1.00 75.88 184 LEU A C 1
ATOM 1501 O O . LEU A 1 184 ? -7.768 -10.939 -1.682 1.00 75.88 184 LEU A O 1
ATOM 1505 N N . ASN A 1 185 ? -9.956 -11.431 -1.633 1.00 72.88 185 ASN A N 1
ATOM 1506 C CA . ASN A 1 185 ? -9.855 -12.601 -2.514 1.00 72.88 185 ASN A CA 1
ATOM 1507 C C . ASN A 1 185 ? -9.255 -12.272 -3.888 1.00 72.88 185 ASN A C 1
ATOM 1509 O O . ASN A 1 185 ? -8.468 -13.059 -4.405 1.00 72.88 185 ASN A O 1
ATOM 1513 N N . VAL A 1 186 ? -9.576 -11.108 -4.464 1.00 69.25 186 VAL A N 1
ATOM 1514 C CA . VAL A 1 186 ? -8.954 -10.660 -5.723 1.00 69.25 186 VAL A CA 1
ATOM 1515 C C . VAL A 1 186 ? -7.441 -10.480 -5.552 1.00 69.25 186 VAL A C 1
ATOM 1517 O O . VAL A 1 186 ? -6.682 -10.974 -6.378 1.00 69.25 186 VAL A O 1
ATOM 1520 N N . ALA A 1 187 ? -6.987 -9.871 -4.448 1.00 63.56 187 ALA A N 1
ATOM 1521 C CA . ALA A 1 187 ? -5.552 -9.735 -4.167 1.00 63.56 187 ALA A CA 1
ATOM 1522 C C . ALA A 1 187 ? -4.835 -11.088 -4.005 1.00 63.56 187 ALA A C 1
ATOM 1524 O O . ALA A 1 187 ? -3.669 -11.206 -4.383 1.00 63.56 187 ALA A O 1
ATOM 1525 N N . LEU A 1 188 ? -5.515 -12.106 -3.462 1.00 67.56 188 LEU A N 1
ATOM 1526 C CA . LEU A 1 188 ? -4.944 -13.445 -3.291 1.00 67.56 188 LEU A CA 1
ATOM 1527 C C . LEU A 1 188 ? -4.641 -14.118 -4.639 1.00 67.56 188 LEU A C 1
ATOM 1529 O O . LEU A 1 188 ? -3.585 -14.729 -4.794 1.00 67.56 188 LEU A O 1
ATOM 1533 N N . CYS A 1 189 ? -5.540 -14.011 -5.622 1.00 62.56 189 CYS A N 1
ATOM 1534 C CA . CYS A 1 189 ? -5.401 -14.722 -6.895 1.00 62.56 189 CYS A CA 1
ATOM 1535 C C . CYS A 1 189 ? -4.191 -14.264 -7.732 1.00 62.56 189 CYS A C 1
ATOM 1537 O O . CYS A 1 189 ? -3.577 -15.103 -8.400 1.00 62.56 189 CYS A O 1
ATOM 1539 N N . ASP A 1 190 ? -3.824 -12.980 -7.659 1.00 59.34 190 ASP A N 1
ATOM 1540 C CA . ASP A 1 190 ? -2.755 -12.390 -8.480 1.00 59.34 190 ASP A CA 1
ATOM 1541 C C . ASP A 1 190 ? -1.379 -12.404 -7.786 1.00 59.34 190 ASP A C 1
ATOM 1543 O O . ASP A 1 190 ? -0.353 -12.628 -8.434 1.00 59.34 190 ASP A O 1
ATOM 1547 N N . ALA A 1 191 ? -1.334 -12.245 -6.458 1.00 60.69 191 ALA A N 1
ATOM 1548 C CA . ALA A 1 191 ? -0.080 -12.190 -5.700 1.00 60.69 191 ALA A CA 1
ATOM 1549 C C . ALA A 1 191 ? 0.634 -13.554 -5.591 1.00 60.69 191 ALA A C 1
ATOM 1551 O O . ALA A 1 191 ? 1.866 -13.613 -5.611 1.00 60.69 191 ALA A O 1
ATOM 1552 N N . TYR A 1 192 ? -0.123 -14.660 -5.523 1.00 55.59 192 TYR A N 1
ATOM 1553 C CA . TYR A 1 192 ? 0.419 -15.996 -5.228 1.00 55.59 192 TYR A CA 1
ATOM 1554 C C . TYR A 1 192 ? 1.405 -16.542 -6.265 1.00 55.59 192 TYR A C 1
ATOM 1556 O O . TYR A 1 192 ? 2.241 -17.378 -5.927 1.00 55.59 192 TYR A O 1
ATOM 1564 N N . LYS A 1 193 ? 1.305 -16.125 -7.531 1.00 60.00 193 LYS A N 1
ATOM 1565 C CA . LYS A 1 193 ? 2.053 -16.783 -8.614 1.00 60.00 193 LYS A CA 1
ATOM 1566 C C . LYS A 1 193 ? 3.463 -16.233 -8.820 1.00 60.00 193 LYS A C 1
ATOM 1568 O O . LYS A 1 193 ? 4.285 -16.947 -9.384 1.00 60.00 193 LYS A O 1
ATOM 1573 N N . ASN A 1 194 ? 3.746 -14.999 -8.391 1.00 64.12 194 ASN A N 1
ATOM 1574 C CA . ASN A 1 194 ? 4.936 -14.277 -8.862 1.00 64.12 194 ASN A CA 1
ATOM 1575 C C . ASN A 1 194 ? 5.696 -13.467 -7.792 1.00 64.12 194 ASN A C 1
ATOM 1577 O O . ASN A 1 194 ? 6.794 -13.006 -8.092 1.00 64.12 194 ASN A O 1
ATOM 1581 N N . CYS A 1 195 ? 5.175 -13.303 -6.566 1.00 76.50 195 CYS A N 1
ATOM 1582 C CA . CYS A 1 195 ? 5.791 -12.426 -5.556 1.00 76.50 195 CYS A CA 1
ATOM 1583 C C . CYS A 1 195 ? 5.949 -13.110 -4.183 1.00 76.50 195 CYS A C 1
ATOM 1585 O O . CYS A 1 195 ? 5.031 -13.045 -3.362 1.00 76.50 195 CYS A O 1
ATOM 1587 N N . PRO A 1 196 ? 7.119 -13.713 -3.890 1.00 78.00 196 PRO A N 1
ATOM 1588 C CA . PRO A 1 196 ? 7.398 -14.357 -2.601 1.00 78.00 196 PRO A CA 1
ATOM 1589 C C . PRO A 1 196 ? 7.225 -13.419 -1.401 1.00 78.00 196 PRO A C 1
ATOM 1591 O O . PRO A 1 196 ? 6.680 -13.822 -0.379 1.00 78.00 196 PRO A O 1
ATOM 1594 N N . ASP A 1 197 ? 7.603 -12.149 -1.556 1.00 80.44 197 ASP A N 1
ATOM 1595 C CA . ASP A 1 197 ? 7.532 -11.136 -0.494 1.00 80.44 197 ASP A CA 1
ATOM 1596 C C . ASP A 1 197 ? 6.088 -10.831 -0.039 1.00 80.44 197 ASP A C 1
ATOM 1598 O O . ASP A 1 197 ? 5.883 -10.261 1.031 1.00 80.44 197 ASP A O 1
ATOM 1602 N N . LEU A 1 198 ? 5.074 -11.205 -0.832 1.00 82.75 198 LEU A N 1
ATOM 1603 C CA . LEU A 1 198 ? 3.658 -11.047 -0.481 1.00 82.75 198 LEU A CA 1
ATOM 1604 C C . LEU A 1 198 ? 3.058 -12.302 0.171 1.00 82.75 198 LEU A C 1
ATOM 1606 O O . LEU A 1 198 ? 1.926 -12.254 0.650 1.00 82.75 198 LEU A O 1
ATOM 1610 N N . PHE A 1 199 ? 3.785 -13.420 0.218 1.00 82.81 199 PHE A N 1
ATOM 1611 C CA . PHE A 1 199 ? 3.241 -14.712 0.643 1.00 82.81 199 PHE A CA 1
ATOM 1612 C C . PHE A 1 199 ? 2.643 -14.680 2.056 1.00 82.81 199 PHE A C 1
ATOM 1614 O O . PHE A 1 199 ? 1.527 -15.158 2.267 1.00 82.81 199 PHE A O 1
ATOM 1621 N N . ASP A 1 200 ? 3.353 -14.079 3.012 1.00 84.69 200 ASP A N 1
ATOM 1622 C CA . ASP A 1 200 ? 2.928 -14.053 4.413 1.00 84.69 200 ASP A CA 1
ATOM 1623 C C . ASP A 1 200 ? 1.631 -13.265 4.614 1.00 84.69 200 ASP A C 1
ATOM 1625 O O . ASP A 1 200 ? 0.719 -13.738 5.294 1.00 84.69 200 ASP A O 1
ATOM 1629 N N . ILE A 1 201 ? 1.511 -12.081 4.002 1.00 86.06 201 ILE A N 1
ATOM 1630 C CA . ILE A 1 201 ? 0.298 -11.266 4.143 1.00 86.06 201 ILE A CA 1
ATOM 1631 C C . ILE A 1 201 ? -0.897 -11.926 3.453 1.00 86.06 201 ILE A C 1
ATOM 1633 O O . ILE A 1 201 ? -2.008 -11.917 3.980 1.00 86.06 201 ILE A O 1
ATOM 1637 N N . VAL A 1 202 ? -0.657 -12.570 2.315 1.00 82.44 202 VAL A N 1
ATOM 1638 C CA . VAL A 1 202 ? -1.654 -13.344 1.577 1.00 82.44 202 VAL A CA 1
ATOM 1639 C C . VAL A 1 202 ? -2.148 -14.524 2.431 1.00 82.44 202 VAL A C 1
ATOM 1641 O O . VAL A 1 202 ? -3.357 -14.700 2.581 1.00 82.44 202 VAL A O 1
ATOM 1644 N N . LYS A 1 203 ? -1.255 -15.257 3.110 1.00 85.25 203 LYS A N 1
ATOM 1645 C CA . LYS A 1 203 ? -1.641 -16.308 4.071 1.00 85.25 203 LYS A CA 1
ATOM 1646 C C . LYS A 1 203 ? -2.455 -15.770 5.248 1.00 85.25 203 LYS A C 1
ATOM 1648 O O . LYS A 1 203 ? -3.438 -16.390 5.651 1.00 85.25 203 LYS A O 1
ATOM 1653 N N . CYS A 1 204 ? -2.099 -14.607 5.789 1.00 88.44 204 CYS A N 1
ATOM 1654 C CA . CYS A 1 204 ? -2.892 -13.984 6.849 1.00 88.44 204 CYS A CA 1
ATOM 1655 C C . CYS A 1 204 ? -4.301 -13.593 6.366 1.00 88.44 204 CYS A C 1
ATOM 1657 O O . CYS A 1 204 ? -5.271 -13.757 7.105 1.00 88.44 204 CYS A O 1
ATOM 1659 N N . ILE A 1 205 ? -4.444 -13.130 5.124 1.00 86.19 205 ILE A N 1
ATOM 1660 C CA . ILE A 1 205 ? -5.751 -12.837 4.524 1.00 86.19 205 ILE A CA 1
ATOM 1661 C C . ILE A 1 205 ? -6.589 -14.119 4.360 1.00 86.19 205 ILE A C 1
ATOM 1663 O O . ILE A 1 205 ? -7.780 -14.107 4.674 1.00 86.19 205 ILE A O 1
ATOM 1667 N N . GLU A 1 206 ? -5.994 -15.232 3.916 1.00 86.44 206 GLU A N 1
ATOM 1668 C CA . GLU A 1 206 ? -6.684 -16.532 3.856 1.00 86.44 206 GLU A CA 1
ATOM 1669 C C . GLU A 1 206 ? -7.192 -16.964 5.238 1.00 86.44 206 GLU A C 1
ATOM 1671 O O . GLU A 1 206 ? -8.363 -17.326 5.387 1.00 86.44 206 GLU A O 1
ATOM 1676 N N . ASN A 1 207 ? -6.339 -16.858 6.261 1.00 89.50 207 ASN A N 1
ATOM 1677 C CA . ASN A 1 207 ? -6.698 -17.188 7.639 1.00 89.50 207 ASN A CA 1
ATOM 1678 C C . ASN A 1 207 ? -7.844 -16.310 8.157 1.00 89.50 207 ASN A C 1
ATOM 1680 O O . ASN A 1 207 ? -8.790 -16.838 8.737 1.00 89.50 207 ASN A O 1
ATOM 1684 N N . TYR A 1 208 ? -7.820 -15.001 7.884 1.00 89.88 208 TYR A N 1
ATOM 1685 C CA . TYR A 1 208 ? -8.934 -14.100 8.199 1.00 89.88 208 TYR A CA 1
ATOM 1686 C C . TYR A 1 208 ? -10.254 -14.589 7.583 1.00 89.88 208 TYR A C 1
ATOM 1688 O O . TYR A 1 208 ? -11.271 -14.676 8.272 1.00 89.88 208 TYR A O 1
ATOM 1696 N N . ILE A 1 209 ? -10.246 -14.953 6.297 1.00 86.31 209 ILE A N 1
ATOM 1697 C CA . ILE A 1 209 ? -11.448 -15.431 5.598 1.00 86.31 209 ILE A CA 1
ATOM 1698 C C . ILE A 1 209 ? -11.979 -16.722 6.236 1.00 86.31 209 ILE A C 1
ATOM 1700 O O . ILE A 1 209 ? -13.195 -16.905 6.329 1.00 86.31 209 ILE A O 1
ATOM 1704 N N . ILE A 1 210 ? -11.092 -17.615 6.684 1.00 88.81 210 ILE A N 1
ATOM 1705 C CA . ILE A 1 210 ? -11.470 -18.837 7.406 1.00 88.81 210 ILE A CA 1
ATOM 1706 C C . ILE A 1 210 ? -12.095 -18.485 8.761 1.00 88.81 210 ILE A C 1
ATOM 1708 O O . ILE A 1 210 ? -13.208 -18.934 9.031 1.00 88.81 210 ILE A O 1
ATOM 1712 N N . MET A 1 211 ? -11.437 -17.641 9.564 1.00 90.00 211 MET A N 1
ATOM 1713 C CA . MET A 1 211 ? -11.919 -17.213 10.886 1.00 90.00 211 MET A CA 1
ATOM 1714 C C . MET A 1 211 ? -13.316 -16.586 10.810 1.00 90.00 211 MET A C 1
ATOM 1716 O O . MET A 1 211 ? -14.198 -16.913 11.601 1.00 90.00 211 MET A O 1
ATOM 1720 N N . VAL A 1 212 ? -13.560 -15.734 9.812 1.00 86.31 212 VAL A N 1
ATOM 1721 C CA . VAL A 1 212 ? -14.874 -15.116 9.591 1.00 86.31 212 VAL A CA 1
ATOM 1722 C C . VAL A 1 212 ? -15.950 -16.155 9.253 1.00 86.31 212 VAL A C 1
ATOM 1724 O O . VAL A 1 212 ? -17.081 -16.053 9.732 1.00 86.31 212 VAL A O 1
ATOM 1727 N N . LYS A 1 213 ? -15.626 -17.173 8.444 1.00 85.00 213 LYS A N 1
ATOM 1728 C CA . LYS A 1 213 ? -16.569 -18.252 8.095 1.00 85.00 213 LYS A CA 1
ATOM 1729 C C . LYS A 1 213 ? -16.914 -19.131 9.295 1.00 85.00 213 LYS A C 1
ATOM 1731 O O . LYS A 1 213 ? -18.047 -19.600 9.385 1.00 85.00 213 LYS A O 1
ATOM 1736 N N . THR A 1 214 ? -15.961 -19.342 10.199 1.00 88.00 214 THR A N 1
ATOM 1737 C CA . THR A 1 214 ? -16.133 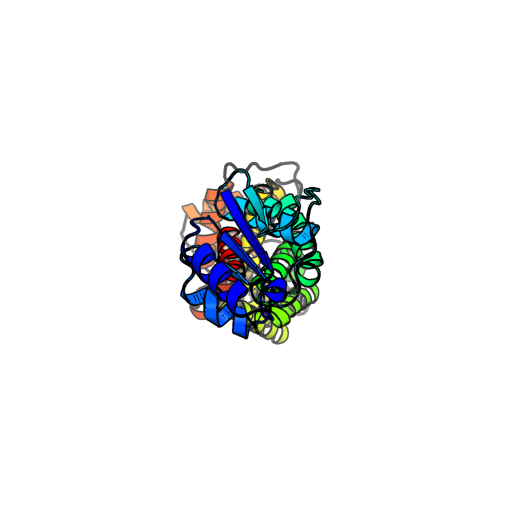-20.163 11.405 1.00 88.00 214 THR A CA 1
ATOM 1738 C C . THR A 1 214 ? -16.605 -19.370 12.622 1.00 88.00 214 THR A C 1
ATOM 1740 O O . THR A 1 214 ? -16.706 -19.947 13.698 1.00 88.00 214 THR A O 1
ATOM 1743 N N . ASN A 1 215 ? -16.932 -18.079 12.465 1.00 85.00 215 ASN A N 1
ATOM 1744 C CA . ASN A 1 215 ? -17.315 -17.183 13.563 1.00 85.00 215 ASN A CA 1
ATOM 1745 C C . ASN A 1 215 ? -16.258 -17.103 14.684 1.00 85.00 215 ASN A C 1
ATOM 1747 O O . ASN A 1 215 ? -16.603 -16.900 15.845 1.00 85.00 215 ASN A O 1
ATOM 1751 N N . ASN A 1 216 ? -14.975 -17.255 14.350 1.00 88.38 216 ASN A N 1
ATOM 1752 C CA . ASN A 1 216 ? -13.898 -17.088 15.319 1.00 88.38 216 ASN A CA 1
ATOM 1753 C C . ASN A 1 216 ? -13.707 -15.587 15.638 1.00 88.38 216 ASN A C 1
ATOM 1755 O O . ASN A 1 216 ? -13.511 -14.772 14.731 1.00 88.38 216 ASN A O 1
ATOM 1759 N N . ILE A 1 217 ? -13.741 -15.238 16.929 1.00 88.25 217 ILE A N 1
ATOM 1760 C CA . ILE A 1 217 ? -13.539 -13.877 17.447 1.00 88.25 217 ILE A CA 1
ATOM 1761 C C . ILE A 1 217 ? -12.138 -13.323 17.157 1.00 88.25 217 ILE A C 1
ATOM 1763 O O . ILE A 1 217 ? -11.990 -12.106 17.067 1.00 88.25 217 ILE A O 1
ATOM 1767 N N . ASP A 1 218 ? -11.137 -14.175 16.908 1.00 91.19 218 ASP A N 1
ATOM 1768 C CA . ASP A 1 218 ? -9.789 -13.757 16.496 1.00 91.19 218 ASP A CA 1
ATOM 1769 C C . ASP A 1 218 ? -9.811 -12.908 15.219 1.00 91.19 218 ASP A C 1
ATOM 1771 O O . ASP A 1 218 ? -8.951 -12.046 15.028 1.00 91.19 218 ASP A O 1
ATOM 1775 N N . ALA A 1 219 ? -10.842 -13.052 14.374 1.00 90.06 219 ALA A N 1
ATOM 1776 C CA . ALA A 1 219 ? -11.059 -12.184 13.217 1.00 90.06 219 ALA A CA 1
ATOM 1777 C C . ALA A 1 219 ? -11.192 -10.693 13.589 1.00 90.06 219 ALA A C 1
ATOM 1779 O O . ALA A 1 219 ? -10.953 -9.830 12.743 1.00 90.06 219 ALA A O 1
ATOM 1780 N N . LEU A 1 220 ? -11.540 -10.352 14.835 1.00 90.38 220 LEU A N 1
ATOM 1781 C CA . LEU A 1 220 ? -11.571 -8.967 15.316 1.00 90.38 220 LEU A CA 1
ATOM 1782 C C . LEU A 1 220 ? -10.180 -8.327 15.297 1.00 90.38 220 LEU A C 1
ATOM 1784 O O . LEU A 1 220 ? -10.058 -7.142 14.988 1.00 90.38 220 LEU A O 1
ATOM 1788 N N . THR A 1 221 ? -9.120 -9.102 15.532 1.00 92.81 221 THR A N 1
ATOM 1789 C CA . THR A 1 221 ? -7.740 -8.593 15.507 1.00 92.81 221 THR A CA 1
ATOM 1790 C C . THR A 1 221 ? -7.315 -8.125 14.105 1.00 92.81 221 THR A C 1
ATOM 1792 O O . THR A 1 221 ? -6.572 -7.147 13.980 1.00 92.81 221 THR A O 1
ATOM 1795 N N . PHE A 1 222 ? -7.878 -8.719 13.040 1.00 92.00 222 PHE A N 1
ATOM 1796 C CA . PHE A 1 222 ? -7.746 -8.210 11.667 1.00 92.00 222 PHE A CA 1
ATOM 1797 C C . PHE A 1 222 ? -8.349 -6.806 11.536 1.00 92.00 222 PHE A C 1
ATOM 1799 O O . PHE A 1 222 ? -7.717 -5.906 10.981 1.00 92.00 222 PHE A O 1
ATOM 1806 N N . TYR A 1 223 ? -9.558 -6.597 12.068 1.00 89.75 223 TYR A N 1
ATOM 1807 C CA . TYR A 1 223 ? -10.224 -5.294 12.028 1.00 89.75 223 TYR A CA 1
ATOM 1808 C C . TYR A 1 223 ? -9.462 -4.242 12.835 1.00 89.75 223 TYR A C 1
ATOM 1810 O O . TYR A 1 223 ? -9.324 -3.119 12.357 1.00 89.75 223 TYR A O 1
ATOM 1818 N N . VAL A 1 224 ? -8.898 -4.595 13.995 1.00 93.75 224 VAL A N 1
ATOM 1819 C CA . VAL A 1 224 ? -8.032 -3.689 14.770 1.00 93.75 224 VAL A CA 1
ATOM 1820 C C . VAL A 1 224 ? -6.856 -3.199 13.917 1.00 93.75 224 VAL A C 1
ATOM 1822 O O . VAL A 1 224 ? -6.641 -1.990 13.799 1.00 93.75 224 VAL A O 1
ATOM 1825 N N . ALA A 1 225 ? -6.133 -4.110 13.259 1.00 93.88 225 ALA A N 1
ATOM 1826 C CA . ALA A 1 225 ? -5.024 -3.747 12.377 1.00 93.88 225 ALA A CA 1
ATOM 1827 C C . ALA A 1 225 ? -5.480 -2.902 11.171 1.00 93.88 225 ALA A C 1
ATOM 1829 O O . ALA A 1 225 ? -4.857 -1.886 10.848 1.00 93.88 225 ALA A O 1
ATOM 1830 N N . LEU A 1 226 ? -6.597 -3.276 10.538 1.00 91.88 226 LEU A N 1
ATOM 1831 C CA . LEU A 1 226 ? -7.200 -2.524 9.437 1.00 91.88 226 LEU A CA 1
ATOM 1832 C C . LEU A 1 226 ? -7.561 -1.093 9.864 1.00 91.88 226 LEU A C 1
ATOM 1834 O O . LEU A 1 226 ? -7.283 -0.145 9.131 1.00 91.88 226 LEU A O 1
ATOM 1838 N N . PHE A 1 227 ? -8.141 -0.915 11.051 1.00 92.69 227 PHE A N 1
ATOM 1839 C CA . PHE A 1 227 ? -8.509 0.393 11.589 1.00 92.69 227 PHE A CA 1
ATOM 1840 C C . PHE A 1 227 ? -7.311 1.287 11.870 1.00 92.69 227 PHE A C 1
ATOM 1842 O O . PHE A 1 227 ? -7.347 2.473 11.539 1.00 92.69 227 PHE A O 1
ATOM 1849 N N . LEU A 1 228 ? -6.234 0.732 12.419 1.00 94.69 228 LEU A N 1
ATOM 1850 C CA . LEU A 1 228 ? -4.994 1.479 12.608 1.00 94.69 228 LEU A CA 1
ATOM 1851 C C . LEU A 1 228 ? -4.408 1.931 11.267 1.00 94.69 228 LEU A C 1
ATOM 1853 O O . LEU A 1 228 ? -4.047 3.099 11.114 1.00 94.69 228 LEU A O 1
ATOM 1857 N N . ASN A 1 229 ? -4.402 1.058 10.258 1.00 93.88 229 ASN A N 1
ATOM 1858 C CA . ASN A 1 229 ? -3.915 1.438 8.936 1.00 93.88 229 ASN A CA 1
ATOM 1859 C C . ASN A 1 229 ? -4.808 2.476 8.241 1.00 93.88 229 ASN A C 1
ATOM 1861 O O . ASN A 1 229 ? -4.292 3.424 7.650 1.00 93.88 229 ASN A O 1
ATOM 1865 N N . LEU A 1 230 ? -6.133 2.349 8.351 1.00 92.12 230 LEU A N 1
ATOM 1866 C CA . LEU A 1 230 ? -7.087 3.353 7.876 1.00 92.12 230 LEU A CA 1
ATOM 1867 C C . LEU A 1 230 ? -6.881 4.696 8.569 1.00 92.12 230 LEU A C 1
ATOM 1869 O O . LEU A 1 230 ? -6.906 5.738 7.916 1.00 92.12 230 LEU A O 1
ATOM 1873 N N . SER A 1 231 ? -6.674 4.681 9.884 1.00 93.50 231 SER A N 1
ATOM 1874 C CA . SER A 1 231 ? -6.406 5.884 10.659 1.00 93.50 231 SER A CA 1
ATOM 1875 C C . SER A 1 231 ? -5.178 6.611 10.108 1.00 93.50 231 SER A C 1
ATOM 1877 O O . SER A 1 231 ? -5.269 7.786 9.747 1.00 93.50 231 SER A O 1
ATOM 1879 N N . LEU A 1 232 ? -4.066 5.890 9.942 1.00 93.62 232 LEU A N 1
ATOM 1880 C CA . LEU A 1 232 ? -2.817 6.449 9.431 1.00 93.62 232 LEU A CA 1
ATOM 1881 C C . LEU A 1 232 ? -2.945 6.924 7.975 1.00 93.62 232 LEU A C 1
ATOM 1883 O O . LEU A 1 232 ? -2.427 7.979 7.612 1.00 93.62 232 LEU A O 1
ATOM 1887 N N . PHE A 1 233 ? -3.674 6.181 7.140 1.00 92.06 233 PHE A N 1
ATOM 1888 C CA . PHE A 1 233 ? -3.950 6.570 5.757 1.00 92.06 233 PHE A CA 1
ATOM 1889 C C . PHE A 1 233 ? -4.701 7.907 5.679 1.00 92.06 233 PHE A C 1
ATOM 1891 O O . PHE A 1 233 ? -4.314 8.791 4.917 1.00 92.06 233 PHE A O 1
ATOM 1898 N N . ASN A 1 234 ? -5.734 8.090 6.506 1.00 90.44 234 ASN A N 1
ATOM 1899 C CA . ASN A 1 234 ? -6.498 9.338 6.552 1.00 90.44 234 ASN A CA 1
ATOM 1900 C C . ASN A 1 234 ? -5.696 10.486 7.184 1.00 90.44 234 ASN A C 1
ATOM 1902 O O . ASN A 1 234 ? -5.816 11.626 6.737 1.00 90.44 234 ASN A O 1
ATOM 1906 N N . LYS A 1 235 ? -4.803 10.204 8.145 1.00 92.56 235 LYS A N 1
ATOM 1907 C CA . LYS A 1 235 ? -3.832 11.196 8.640 1.00 92.56 235 LYS A CA 1
ATOM 1908 C C . LYS A 1 235 ? -2.967 11.733 7.498 1.00 92.56 235 LYS A C 1
ATOM 1910 O O . LYS A 1 235 ? -2.829 12.944 7.363 1.00 92.56 235 LYS A O 1
ATOM 1915 N N . ASN A 1 236 ? -2.449 10.858 6.635 1.00 90.25 236 ASN A N 1
ATOM 1916 C CA . ASN A 1 236 ? -1.617 11.262 5.494 1.00 90.25 236 ASN A CA 1
ATOM 1917 C C . ASN A 1 236 ? -2.385 12.083 4.439 1.00 90.25 236 ASN A C 1
ATOM 1919 O O . ASN A 1 236 ? -1.770 12.817 3.673 1.00 90.25 236 ASN A O 1
ATOM 1923 N N . ARG A 1 237 ? -3.722 11.999 4.428 1.00 88.94 237 ARG A N 1
ATOM 1924 C CA . ARG A 1 237 ? -4.623 12.852 3.629 1.00 88.94 237 ARG A CA 1
ATOM 1925 C C . ARG A 1 237 ? -4.991 14.170 4.313 1.00 88.94 237 ARG A C 1
ATOM 1927 O O . ARG A 1 237 ? -5.755 14.948 3.756 1.00 88.94 237 ARG A O 1
ATOM 1934 N N . ASN A 1 238 ? -4.486 14.419 5.522 1.00 89.81 238 ASN A N 1
ATOM 1935 C CA . ASN A 1 238 ? -4.929 15.497 6.410 1.00 89.81 238 ASN A CA 1
ATOM 1936 C C . ASN A 1 238 ? -6.430 15.432 6.766 1.00 89.81 238 ASN A C 1
ATOM 1938 O O . ASN A 1 238 ? -7.031 16.428 7.165 1.00 89.81 238 ASN A O 1
ATOM 1942 N N . GLU A 1 239 ? -7.040 14.248 6.685 1.00 89.44 239 GLU A N 1
ATOM 1943 C CA . GLU A 1 239 ? -8.445 13.995 7.024 1.00 89.44 239 GLU A CA 1
ATOM 1944 C C . GLU A 1 239 ? -8.569 13.569 8.493 1.00 89.44 239 GLU A C 1
ATOM 1946 O O . GLU A 1 239 ? -8.990 12.459 8.831 1.00 89.44 239 GLU A O 1
ATOM 1951 N N . TYR A 1 240 ? -8.169 14.464 9.400 1.00 89.62 240 TYR A N 1
ATOM 1952 C CA . TYR A 1 240 ? -7.995 14.144 10.820 1.00 89.62 240 TYR A CA 1
ATOM 1953 C C . TYR A 1 240 ? -9.271 13.639 11.501 1.00 89.62 240 TYR A C 1
ATOM 1955 O O . TYR A 1 240 ? -9.200 12.688 12.274 1.00 89.62 240 TYR A O 1
ATOM 1963 N N . SER A 1 241 ? -10.450 14.188 11.186 1.00 88.06 241 SER A N 1
ATOM 1964 C CA . SER A 1 241 ? -11.725 13.689 11.733 1.00 88.06 241 SER A CA 1
ATOM 1965 C C . SER A 1 241 ? -11.930 12.196 11.458 1.00 88.06 241 SER A C 1
ATOM 1967 O O . SER A 1 241 ? -12.358 11.449 12.337 1.00 88.06 241 SER A O 1
ATOM 1969 N N . ILE A 1 242 ? -11.597 11.750 10.244 1.00 87.44 242 ILE A N 1
ATOM 1970 C CA . ILE A 1 242 ? -11.712 10.348 9.830 1.00 87.44 242 ILE A CA 1
ATOM 1971 C C . ILE A 1 242 ? -10.590 9.524 10.471 1.00 87.44 242 ILE A C 1
ATOM 1973 O O . ILE A 1 242 ? -10.828 8.411 10.944 1.00 87.44 242 ILE A O 1
ATOM 1977 N N . ALA A 1 243 ? -9.381 10.085 10.553 1.00 91.44 243 ALA A N 1
ATOM 1978 C CA . ALA A 1 243 ? -8.244 9.440 11.195 1.00 91.44 243 ALA A CA 1
ATOM 1979 C C . ALA A 1 243 ? -8.529 9.098 12.671 1.00 91.44 243 ALA A C 1
ATOM 1981 O O . ALA A 1 243 ? -8.385 7.940 13.070 1.00 91.44 243 ALA A O 1
ATOM 1982 N N . TYR A 1 244 ? -8.995 10.060 13.474 1.00 91.81 244 TYR A N 1
ATOM 1983 C CA . TYR A 1 244 ? -9.343 9.829 14.883 1.00 91.81 244 TYR A CA 1
ATOM 1984 C C . TYR A 1 244 ? -10.543 8.895 15.054 1.00 91.81 244 TYR A C 1
ATOM 1986 O O . TYR A 1 244 ? -10.556 8.095 15.988 1.00 91.81 244 TYR A O 1
ATOM 1994 N N . LEU A 1 245 ? -11.525 8.943 14.146 1.00 88.94 245 LEU A N 1
ATOM 1995 C CA . LEU A 1 245 ? -12.649 8.008 14.163 1.00 88.94 245 LEU A CA 1
ATOM 1996 C C . LEU A 1 245 ? -12.166 6.558 14.042 1.00 88.94 245 LEU A C 1
ATOM 1998 O O . LEU A 1 245 ? -12.566 5.715 14.840 1.00 88.94 245 LEU A O 1
ATOM 2002 N N . TYR A 1 246 ? -11.300 6.257 13.071 1.00 90.81 246 TYR A N 1
ATOM 2003 C CA . TYR A 1 246 ? -10.764 4.902 12.923 1.00 90.81 246 TYR A CA 1
ATOM 2004 C C . TYR A 1 246 ? -9.809 4.517 14.049 1.00 90.81 246 TYR A C 1
ATOM 2006 O O . TYR A 1 246 ? -9.797 3.359 14.456 1.00 90.81 246 TYR A O 1
ATOM 2014 N N . LEU A 1 247 ? -9.072 5.479 14.608 1.00 94.00 247 LEU A N 1
ATOM 2015 C CA . LEU A 1 247 ? -8.241 5.226 15.781 1.00 94.00 247 LEU A CA 1
ATOM 2016 C C . LEU A 1 247 ? -9.090 4.783 16.982 1.00 94.00 247 LEU A C 1
ATOM 2018 O O . LEU A 1 247 ? -8.759 3.807 17.650 1.00 94.00 247 LEU A O 1
ATOM 2022 N N . GLN A 1 248 ? -10.226 5.449 17.205 1.00 92.06 248 GLN A N 1
ATOM 2023 C CA . GLN A 1 248 ? -11.185 5.060 18.237 1.00 92.06 248 GLN A CA 1
ATOM 2024 C C . GLN A 1 248 ? -11.809 3.688 17.936 1.00 92.06 248 GLN A C 1
ATOM 2026 O O . GLN A 1 248 ? -11.934 2.872 18.843 1.00 92.06 248 GLN A O 1
ATOM 2031 N N . ARG A 1 249 ? -12.129 3.379 16.673 1.00 89.69 249 ARG A N 1
ATOM 2032 C CA . ARG A 1 249 ? -12.644 2.050 16.293 1.00 89.69 249 ARG A CA 1
ATOM 2033 C C . ARG A 1 249 ? -11.655 0.916 16.558 1.00 89.69 249 ARG A C 1
ATOM 2035 O O . ARG A 1 249 ? -12.079 -0.189 16.890 1.00 89.69 249 ARG A O 1
ATOM 2042 N N . ALA A 1 250 ? -10.352 1.172 16.445 1.00 93.38 250 ALA A N 1
ATOM 2043 C CA . ALA A 1 250 ? -9.337 0.195 16.829 1.00 93.38 250 ALA A CA 1
ATOM 2044 C C . ALA A 1 250 ? -9.418 -0.129 18.333 1.00 93.38 250 ALA A C 1
ATOM 2046 O O . ALA A 1 250 ? -9.428 -1.302 18.697 1.00 93.38 250 ALA A O 1
ATOM 2047 N N . VAL A 1 251 ? -9.559 0.895 19.186 1.00 94.06 251 VAL A N 1
ATOM 2048 C CA . VAL A 1 251 ? -9.758 0.740 20.642 1.00 94.06 251 VAL A CA 1
ATOM 2049 C C . VAL A 1 251 ? -11.045 -0.028 20.945 1.00 94.06 251 VAL A C 1
ATOM 2051 O O . VAL A 1 251 ? -11.018 -0.984 21.713 1.00 94.06 251 VAL A O 1
ATOM 2054 N N . GLU A 1 252 ? -12.155 0.367 20.314 1.00 90.94 252 GLU A N 1
ATOM 2055 C CA . GLU A 1 252 ? -13.465 -0.287 20.441 1.00 90.94 252 GLU A CA 1
ATOM 2056 C C . GLU A 1 252 ? -13.366 -1.789 20.168 1.00 90.94 252 GLU A C 1
ATOM 2058 O O . GLU A 1 252 ? -13.747 -2.613 20.994 1.00 90.94 252 GLU A O 1
ATOM 2063 N N . THR A 1 253 ? -12.800 -2.137 19.016 1.00 91.19 253 THR A N 1
ATOM 2064 C CA . THR A 1 253 ? -12.723 -3.519 18.535 1.00 91.19 253 THR A CA 1
ATOM 2065 C C . THR A 1 253 ? -11.774 -4.363 19.383 1.00 91.19 253 THR A C 1
ATOM 2067 O O . THR A 1 253 ? -12.073 -5.520 19.667 1.00 91.19 253 THR A O 1
ATOM 2070 N N . ALA A 1 254 ? -10.654 -3.785 19.829 1.00 93.31 254 ALA A N 1
ATOM 2071 C CA . ALA A 1 254 ? -9.700 -4.472 20.696 1.00 93.31 254 ALA A CA 1
ATOM 2072 C C . ALA A 1 254 ? -10.298 -4.791 22.075 1.00 93.31 254 ALA A C 1
ATOM 2074 O O . ALA A 1 254 ? -10.080 -5.881 22.597 1.00 93.31 254 ALA A O 1
ATOM 2075 N N . LEU A 1 255 ? -11.088 -3.874 22.642 1.00 93.19 255 LEU A N 1
ATOM 2076 C CA . LEU A 1 255 ? -11.785 -4.103 23.908 1.00 93.19 255 LEU A CA 1
ATOM 2077 C C . LEU A 1 255 ? -12.861 -5.185 23.787 1.00 93.19 255 LEU A C 1
ATOM 2079 O O . LEU A 1 255 ? -12.944 -6.046 24.656 1.00 93.19 255 LEU A O 1
ATOM 2083 N N . ILE A 1 256 ? -13.655 -5.175 22.710 1.00 91.00 256 ILE A N 1
ATOM 2084 C CA . ILE A 1 256 ? -14.653 -6.229 22.460 1.00 91.00 256 ILE A CA 1
ATOM 2085 C C . ILE A 1 256 ? -13.967 -7.594 22.365 1.00 91.00 256 ILE A C 1
ATOM 2087 O O . ILE A 1 256 ? -14.388 -8.528 23.041 1.00 91.00 256 ILE A O 1
ATOM 2091 N N . TYR A 1 257 ? -12.886 -7.695 21.581 1.00 9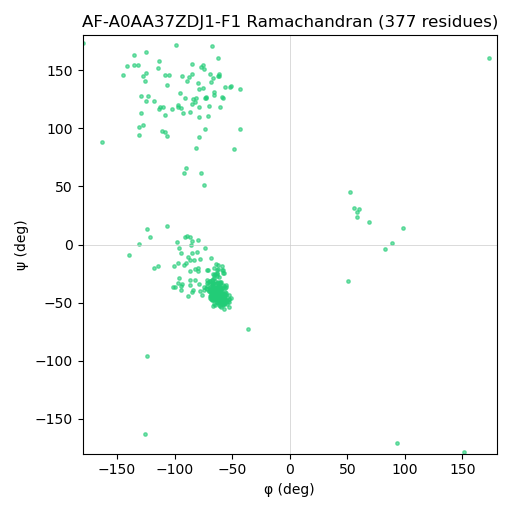2.00 257 TYR A N 1
ATOM 2092 C CA . TYR A 1 257 ? -12.094 -8.922 21.482 1.00 92.00 257 TYR A CA 1
ATOM 2093 C C . TYR A 1 257 ? -11.632 -9.405 22.861 1.00 92.00 257 TYR A C 1
ATOM 2095 O O . TYR A 1 257 ? -11.897 -10.541 23.230 1.00 92.00 257 TYR A O 1
ATOM 2103 N N . HIS A 1 258 ? -11.015 -8.523 23.645 1.00 93.25 258 HIS A N 1
ATOM 2104 C CA . HIS A 1 258 ? -10.503 -8.851 24.972 1.00 93.25 258 HIS A CA 1
ATOM 2105 C C . HIS A 1 258 ? -11.560 -9.384 25.921 1.00 93.25 258 HIS A C 1
ATOM 2107 O O . HIS A 1 258 ? -11.344 -10.391 26.589 1.00 93.25 258 HIS A O 1
ATOM 2113 N N . PHE A 1 259 ? -12.697 -8.702 26.007 1.00 92.25 259 PHE A N 1
ATOM 2114 C CA . PHE A 1 259 ? -13.738 -9.108 26.933 1.00 92.25 259 PHE A CA 1
ATOM 2115 C C . PHE A 1 259 ? -14.442 -10.393 26.489 1.00 92.25 259 PHE A C 1
ATOM 2117 O O . PHE A 1 259 ? -14.862 -11.148 27.360 1.00 92.25 259 PHE A O 1
ATOM 2124 N N . LEU A 1 260 ? -14.548 -10.665 25.183 1.00 90.38 260 LEU A N 1
ATOM 2125 C CA . LEU A 1 260 ? -15.037 -11.954 24.680 1.00 90.38 260 LEU A CA 1
ATOM 2126 C C . LEU A 1 260 ? -14.035 -13.079 24.966 1.00 90.38 260 LEU A C 1
ATOM 2128 O O . LEU A 1 260 ? -14.429 -14.128 25.459 1.00 90.38 260 LEU A O 1
ATOM 2132 N N . ASP A 1 261 ? -12.747 -12.847 24.704 1.00 91.62 261 ASP A N 1
ATOM 2133 C CA . ASP A 1 261 ? -11.668 -13.817 24.940 1.00 91.62 261 ASP A CA 1
ATOM 2134 C C . ASP A 1 261 ? -11.535 -14.184 26.429 1.00 91.62 261 ASP A C 1
ATOM 2136 O O . ASP A 1 261 ? -11.301 -15.335 26.785 1.00 91.62 261 ASP A O 1
ATOM 2140 N N . ASN A 1 262 ? -11.771 -13.214 27.317 1.00 90.44 262 ASN A N 1
ATOM 2141 C CA . ASN A 1 262 ? -11.761 -13.415 28.768 1.00 90.44 262 ASN A CA 1
ATOM 2142 C C . ASN A 1 262 ? -13.122 -13.829 29.344 1.00 90.44 262 ASN A C 1
ATOM 2144 O O . ASN A 1 262 ? -13.267 -13.882 30.566 1.00 90.44 262 ASN A O 1
ATOM 2148 N N . ASP A 1 263 ? -14.112 -14.109 28.494 1.00 90.44 263 ASP A N 1
ATOM 2149 C CA . ASP A 1 263 ? -15.433 -14.587 28.904 1.00 90.44 263 ASP A CA 1
ATOM 2150 C C . ASP A 1 263 ? -16.190 -13.611 29.839 1.00 90.44 263 ASP A C 1
ATOM 2152 O O . ASP A 1 263 ? -16.969 -14.014 30.700 1.00 90.44 263 ASP A O 1
ATOM 2156 N N . ILE A 1 264 ? -15.948 -12.302 29.691 1.00 90.75 264 ILE A N 1
ATOM 2157 C CA . ILE A 1 264 ? -16.524 -11.220 30.515 1.00 90.75 264 ILE A CA 1
ATOM 2158 C C . ILE A 1 264 ? -17.788 -10.626 29.881 1.00 90.75 264 ILE A C 1
ATOM 2160 O O . ILE A 1 264 ? -18.713 -10.245 30.602 1.00 90.75 264 ILE A O 1
ATOM 2164 N N . ILE A 1 265 ? -17.826 -10.525 28.551 1.00 90.00 265 ILE A N 1
ATOM 2165 C CA . ILE A 1 265 ? -19.024 -10.126 27.799 1.00 90.00 265 ILE A CA 1
ATOM 2166 C C . ILE A 1 265 ? -19.520 -11.299 26.958 1.00 90.00 265 ILE A C 1
ATOM 2168 O O . ILE A 1 265 ? -18.753 -12.200 26.623 1.00 90.00 265 ILE A O 1
ATOM 2172 N N . GLU A 1 266 ? -20.794 -11.273 26.596 1.00 86.56 266 GLU A N 1
ATOM 2173 C CA . GLU A 1 266 ? -21.425 -12.271 25.738 1.00 86.56 266 GLU A CA 1
ATOM 2174 C C . GLU A 1 266 ? -22.305 -11.616 24.672 1.00 86.56 266 GLU A C 1
ATOM 2176 O O . GLU A 1 266 ? -22.647 -10.434 24.756 1.00 86.56 266 GLU A O 1
ATOM 2181 N N . VAL A 1 267 ? -22.632 -12.394 23.639 1.00 81.75 267 VAL A N 1
ATOM 2182 C CA . VAL A 1 267 ? -23.631 -12.022 22.635 1.00 81.75 267 VAL A CA 1
ATOM 2183 C C . VAL A 1 267 ? -24.963 -12.608 23.097 1.00 81.75 267 VAL A C 1
ATOM 2185 O O . VAL A 1 267 ? -25.103 -13.829 23.150 1.00 81.75 267 VAL A O 1
ATOM 2188 N N . ASN A 1 268 ? -25.915 -11.751 23.459 1.00 74.56 268 ASN A N 1
ATOM 2189 C CA . ASN A 1 268 ? -27.239 -12.157 23.917 1.00 74.56 268 ASN A CA 1
ATOM 2190 C C . ASN A 1 268 ? -28.066 -12.798 22.778 1.00 74.56 268 ASN A C 1
ATOM 2192 O O . ASN A 1 268 ? -27.699 -12.735 21.601 1.00 74.56 268 ASN A O 1
ATOM 2196 N N . ASP A 1 269 ? -29.223 -13.375 23.116 1.00 68.56 269 ASP A N 1
ATOM 2197 C CA . ASP A 1 269 ? -30.111 -14.060 22.158 1.00 68.56 269 ASP A CA 1
ATOM 2198 C C . ASP A 1 269 ? -30.613 -13.162 21.005 1.00 68.56 269 ASP A C 1
ATOM 2200 O O . ASP A 1 269 ? -31.060 -13.659 19.969 1.00 68.56 269 ASP A O 1
ATOM 2204 N N . TYR A 1 270 ? -30.534 -11.839 21.167 1.00 67.56 270 TYR A N 1
ATOM 2205 C CA . TYR A 1 270 ? -30.922 -10.835 20.174 1.00 67.56 270 TYR A CA 1
ATOM 2206 C C . TYR A 1 270 ? -29.730 -10.286 19.367 1.00 67.56 270 TYR A C 1
ATOM 2208 O O . TYR A 1 270 ? -29.934 -9.428 18.508 1.00 67.56 270 TYR A O 1
ATOM 2216 N N . GLY A 1 271 ? -28.512 -10.792 19.605 1.00 66.25 271 GLY A N 1
ATOM 2217 C CA . GLY A 1 271 ? -27.271 -10.365 18.948 1.00 66.25 271 GLY A CA 1
ATOM 2218 C C . GLY A 1 271 ? -26.544 -9.198 19.635 1.00 66.25 271 GLY A C 1
ATOM 2219 O O . GLY A 1 271 ? -25.486 -8.779 19.159 1.00 66.25 271 GLY A O 1
ATOM 2220 N N . GLY A 1 272 ? -27.095 -8.720 20.754 1.00 73.12 272 GLY A N 1
ATOM 2221 C CA . GLY A 1 272 ? -26.598 -7.650 21.617 1.00 73.12 272 GLY A CA 1
ATOM 2222 C C . GLY A 1 272 ? -25.327 -8.005 22.380 1.00 73.12 272 GLY A C 1
ATOM 2223 O O . GLY A 1 272 ? -25.237 -9.108 22.907 1.00 73.12 272 GLY A O 1
ATOM 2224 N N . LEU A 1 273 ? -24.366 -7.084 22.510 1.00 84.44 273 LEU A N 1
ATOM 2225 C CA . LEU A 1 273 ? -23.252 -7.256 23.456 1.00 84.44 273 LEU A CA 1
ATOM 2226 C C . LEU A 1 273 ? -23.685 -6.829 24.866 1.00 84.44 273 LEU A C 1
ATOM 2228 O O . LEU A 1 273 ? -24.065 -5.675 25.069 1.00 84.44 273 LEU A O 1
ATOM 2232 N N . SER A 1 274 ? -23.576 -7.729 25.843 1.00 86.75 274 SER A N 1
ATOM 2233 C CA . SER A 1 274 ? -23.844 -7.464 27.265 1.00 86.75 274 SER A CA 1
ATOM 2234 C C . SER A 1 274 ? -22.714 -7.995 28.144 1.00 86.75 274 SER A C 1
ATOM 2236 O O . SER A 1 274 ? -22.003 -8.930 27.773 1.00 86.75 274 SER A O 1
ATOM 2238 N N . PHE A 1 275 ? -22.529 -7.409 29.328 1.00 87.50 275 PHE A N 1
ATOM 2239 C CA . PHE A 1 275 ? -21.708 -8.049 30.354 1.00 87.50 275 PHE A CA 1
ATOM 2240 C C . PHE A 1 275 ? -22.396 -9.329 30.824 1.00 87.50 275 PHE A C 1
ATOM 2242 O O . PHE A 1 275 ? -23.623 -9.384 30.923 1.00 87.50 275 PHE A O 1
ATOM 2249 N N . LYS A 1 276 ? -21.614 -10.372 31.111 1.00 86.81 276 LYS A N 1
ATOM 2250 C CA . LYS A 1 276 ? -22.182 -11.636 31.579 1.00 86.81 276 LYS A CA 1
ATOM 2251 C C . LYS A 1 276 ? -22.997 -11.439 32.850 1.00 86.81 276 LYS A C 1
ATOM 2253 O O . LYS A 1 276 ? -22.489 -10.940 33.853 1.00 86.81 276 LYS A O 1
ATOM 2258 N N . GLY A 1 277 ? -24.245 -11.898 32.809 1.00 81.06 277 GLY A N 1
ATOM 2259 C CA . GLY A 1 277 ? -25.189 -11.778 33.919 1.00 81.06 277 GLY A CA 1
ATOM 2260 C C . GLY A 1 277 ? -25.918 -10.434 34.003 1.00 81.06 277 GLY A C 1
ATOM 2261 O O . GLY A 1 277 ? -26.817 -10.310 34.836 1.00 81.06 277 GLY A O 1
ATOM 2262 N N . ASP A 1 278 ? -25.598 -9.468 33.138 1.00 82.06 278 ASP A N 1
ATOM 2263 C CA . ASP A 1 278 ? -26.364 -8.232 33.008 1.00 82.06 278 ASP A CA 1
ATOM 2264 C C . ASP A 1 278 ? -27.491 -8.388 31.983 1.00 82.06 278 ASP A C 1
ATOM 2266 O O . ASP A 1 278 ? -27.345 -8.997 30.926 1.00 82.06 278 ASP A O 1
ATOM 2270 N N . VAL A 1 279 ? -28.641 -7.791 32.300 1.00 72.12 279 VAL A N 1
ATOM 2271 C CA . VAL A 1 279 ? -29.819 -7.762 31.415 1.00 72.12 279 VAL A CA 1
ATOM 2272 C C . VAL A 1 279 ? -29.702 -6.649 30.365 1.00 72.12 279 VAL A C 1
ATOM 2274 O O . VAL A 1 279 ? -30.374 -6.688 29.337 1.00 72.12 279 VAL A O 1
ATOM 2277 N N . ASN A 1 280 ? -28.866 -5.642 30.632 1.00 78.19 280 ASN A N 1
ATOM 2278 C CA . ASN A 1 280 ? -28.723 -4.459 29.790 1.00 78.19 280 ASN A CA 1
ATOM 2279 C C . ASN A 1 280 ? -27.580 -4.625 28.781 1.00 78.19 280 ASN A C 1
ATOM 2281 O O . ASN A 1 280 ? -26.537 -5.202 29.086 1.00 78.19 280 ASN A O 1
ATOM 2285 N N . GLU A 1 281 ? -27.777 -4.064 27.592 1.00 80.62 281 GLU A N 1
ATOM 2286 C CA . GLU A 1 281 ? -26.764 -4.000 26.538 1.00 80.62 281 GLU A CA 1
ATOM 2287 C C . GLU A 1 281 ? -25.727 -2.909 26.830 1.00 80.62 281 GLU A C 1
ATOM 2289 O O . GLU A 1 281 ? -26.014 -1.905 27.487 1.00 80.62 281 GLU A O 1
ATOM 2294 N N . ILE A 1 282 ? -24.515 -3.094 26.311 1.00 81.75 282 ILE A N 1
ATOM 2295 C CA . ILE A 1 282 ? -23.433 -2.115 26.424 1.00 81.75 282 ILE A CA 1
ATOM 2296 C C . ILE A 1 282 ? -23.675 -1.012 25.388 1.00 81.75 282 ILE A C 1
ATOM 2298 O O . ILE A 1 282 ? -23.495 -1.223 24.191 1.00 81.75 282 ILE A O 1
ATOM 2302 N N . HIS A 1 283 ? -24.037 0.190 25.840 1.00 73.94 283 HIS A N 1
ATOM 2303 C CA . HIS A 1 283 ? -24.463 1.287 24.956 1.00 73.94 283 HIS A CA 1
ATOM 2304 C C . HIS A 1 283 ? -23.313 2.130 24.382 1.00 73.94 283 HIS A C 1
ATOM 2306 O O . HIS A 1 283 ? -23.529 3.126 23.682 1.00 73.94 283 HIS A O 1
ATOM 2312 N N . GLY A 1 284 ? -22.065 1.766 24.677 1.00 76.44 284 GLY A N 1
ATOM 2313 C CA . GLY A 1 284 ? -20.912 2.431 24.098 1.00 76.44 284 GLY A CA 1
ATOM 2314 C C . GLY A 1 284 ? -19.576 1.996 24.676 1.00 76.44 284 GLY A C 1
ATOM 2315 O O . GLY A 1 284 ? -19.446 1.537 25.808 1.00 76.44 284 GLY A O 1
ATOM 2316 N N . VAL A 1 285 ? -18.525 2.270 23.911 1.00 83.81 285 VAL A N 1
ATOM 2317 C CA . VAL A 1 285 ? -17.137 1.961 24.286 1.00 83.81 285 VAL A CA 1
ATOM 2318 C C . VAL A 1 285 ? -16.667 2.620 25.581 1.00 83.81 285 VAL A C 1
ATOM 2320 O O . VAL A 1 285 ? -15.736 2.131 26.211 1.00 83.81 285 VAL A O 1
ATOM 2323 N N . GLY A 1 286 ? -17.303 3.713 26.012 1.00 87.62 286 GLY A N 1
ATOM 2324 C CA . GLY A 1 286 ? -16.987 4.346 27.292 1.00 87.62 286 GLY A CA 1
ATOM 2325 C C . GLY A 1 286 ? -17.141 3.390 28.479 1.00 87.62 286 GLY A C 1
ATOM 2326 O O . GLY A 1 286 ? -16.330 3.447 29.401 1.00 87.62 286 GLY A O 1
ATOM 2327 N N . GLU A 1 287 ? -18.126 2.489 28.434 1.00 89.25 287 GLU A N 1
ATOM 2328 C CA . GLU A 1 287 ? -18.340 1.465 29.463 1.00 89.25 287 GLU A CA 1
ATOM 2329 C C . GLU A 1 287 ? -17.221 0.421 29.443 1.00 89.25 287 GLU A C 1
ATOM 2331 O O . GLU A 1 287 ? -16.635 0.134 30.483 1.00 89.25 287 GLU A O 1
ATOM 2336 N N . LEU A 1 288 ? -16.831 -0.041 28.250 1.00 90.69 288 LEU A N 1
ATOM 2337 C CA . LEU A 1 288 ? -15.712 -0.969 28.059 1.00 90.69 288 LEU A CA 1
ATOM 2338 C C . LEU A 1 288 ? -14.375 -0.378 28.541 1.00 90.69 288 LEU A C 1
ATOM 2340 O O . LEU A 1 288 ? -13.605 -1.049 29.224 1.00 90.69 288 LEU A O 1
ATOM 2344 N N . ILE A 1 289 ? -14.101 0.894 28.222 1.00 92.00 289 ILE A N 1
ATOM 2345 C CA . ILE A 1 289 ? -12.892 1.608 28.667 1.00 92.00 289 ILE A CA 1
ATOM 2346 C C . ILE A 1 289 ? -12.882 1.725 30.193 1.00 92.00 289 ILE A C 1
ATOM 2348 O O . ILE A 1 289 ? -11.856 1.481 30.831 1.00 92.00 289 ILE A O 1
ATOM 2352 N N . LYS A 1 290 ? -14.019 2.113 30.784 1.00 90.44 290 LYS A N 1
ATOM 2353 C CA . LYS A 1 290 ? -14.162 2.243 32.235 1.00 90.44 290 LYS A CA 1
ATOM 2354 C C . LYS A 1 290 ? -13.906 0.907 32.928 1.00 90.44 290 LYS A C 1
ATOM 2356 O O . LYS A 1 290 ? -13.135 0.878 33.884 1.00 90.44 290 LYS A O 1
ATOM 2361 N N . GLU A 1 291 ? -14.513 -0.168 32.435 1.00 89.81 291 GLU A N 1
ATOM 2362 C CA . GLU A 1 291 ? -14.359 -1.508 32.999 1.00 89.81 291 GLU A CA 1
ATOM 2363 C C . GLU A 1 291 ? -12.911 -2.004 32.895 1.00 89.81 291 GLU A C 1
ATOM 2365 O O . GLU A 1 291 ? -12.343 -2.493 33.872 1.00 89.81 2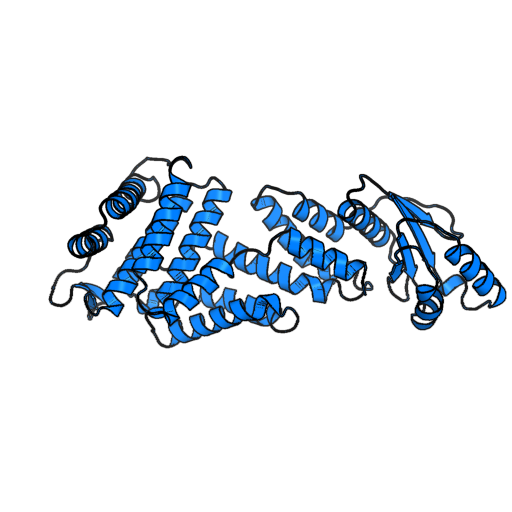91 GLU A O 1
ATOM 2370 N N . PHE A 1 292 ? -12.262 -1.794 31.747 1.00 91.50 292 PHE A N 1
ATOM 2371 C CA . PHE A 1 292 ? -10.873 -2.200 31.542 1.00 91.50 292 PHE A CA 1
ATOM 2372 C C . PHE A 1 292 ? -9.918 -1.508 32.526 1.00 91.50 292 PHE A C 1
ATOM 2374 O O . PHE A 1 292 ? -9.144 -2.168 33.222 1.00 91.50 292 PHE A O 1
ATOM 2381 N N . PHE A 1 293 ? -9.990 -0.178 32.646 1.00 91.62 293 PHE A N 1
ATOM 2382 C CA . PHE A 1 293 ? -9.101 0.578 33.537 1.00 91.62 293 PHE A CA 1
ATOM 2383 C C . PHE A 1 293 ? -9.494 0.508 35.021 1.00 91.62 293 PHE A C 1
ATOM 2385 O O . PHE A 1 293 ? -8.687 0.856 35.881 1.00 91.62 293 PHE A O 1
ATOM 2392 N N . ALA A 1 294 ? -10.692 0.021 35.357 1.00 87.00 294 ALA A N 1
ATOM 2393 C CA . ALA A 1 294 ? -11.004 -0.371 36.731 1.00 87.00 294 ALA A CA 1
ATOM 2394 C C . ALA A 1 294 ? -10.181 -1.600 37.167 1.00 87.00 294 ALA A C 1
ATOM 2396 O O . ALA A 1 294 ? -9.840 -1.730 38.345 1.00 87.00 294 ALA A O 1
ATOM 2397 N N . ARG A 1 295 ? -9.823 -2.471 36.211 1.00 82.62 295 ARG A N 1
ATOM 2398 C CA . ARG A 1 295 ? -9.045 -3.702 36.423 1.00 82.62 295 ARG A CA 1
ATOM 2399 C C . ARG A 1 295 ? -7.544 -3.524 36.151 1.00 82.62 295 ARG A C 1
ATOM 2401 O O . ARG A 1 295 ? -6.735 -4.197 36.785 1.00 82.62 295 ARG A O 1
ATOM 2408 N N . SER A 1 296 ? -7.163 -2.601 35.262 1.00 79.75 296 SER A N 1
ATOM 2409 C CA . SER A 1 296 ? -5.774 -2.312 34.873 1.00 79.75 296 SER A CA 1
ATOM 2410 C C . SER A 1 296 ? -5.328 -0.909 35.306 1.00 79.75 296 SER A C 1
ATOM 2412 O O . SER A 1 296 ? -5.866 0.100 34.847 1.00 79.75 296 SER A O 1
ATOM 2414 N N . LYS A 1 297 ? -4.323 -0.826 36.189 1.00 73.44 297 LYS A N 1
ATOM 2415 C CA . LYS A 1 297 ? -3.809 0.442 36.744 1.00 73.44 297 LYS A CA 1
ATOM 2416 C C . LYS A 1 297 ? -2.679 1.036 35.896 1.00 73.44 297 LYS A C 1
ATOM 2418 O O . LYS A 1 297 ? -1.553 1.155 36.370 1.00 73.44 297 LYS A O 1
ATOM 2423 N N . ASP A 1 298 ? -2.990 1.453 34.673 1.00 84.19 298 ASP A N 1
ATOM 2424 C CA . ASP A 1 298 ? -2.116 2.325 33.877 1.00 84.19 298 ASP A CA 1
ATOM 2425 C C . ASP A 1 298 ? -2.752 3.712 33.723 1.00 84.19 298 ASP A C 1
ATOM 2427 O O . ASP A 1 298 ? -3.627 3.946 32.885 1.00 84.19 298 ASP A O 1
ATOM 2431 N N . ASN A 1 299 ? -2.325 4.646 34.575 1.00 84.69 299 ASN A N 1
ATOM 2432 C CA . ASN A 1 299 ? -2.910 5.982 34.640 1.00 84.69 299 ASN A CA 1
ATOM 2433 C C . ASN A 1 299 ? -2.606 6.835 33.403 1.00 84.69 299 ASN A C 1
ATOM 2435 O O . ASN A 1 299 ? -3.417 7.696 33.058 1.00 84.69 299 ASN A O 1
ATOM 2439 N N . ASP A 1 300 ? -1.459 6.647 32.754 1.00 88.75 300 ASP A N 1
ATOM 2440 C CA . ASP A 1 300 ? -1.067 7.495 31.628 1.00 88.75 300 ASP A CA 1
ATOM 2441 C C . ASP A 1 300 ? -1.686 6.995 30.327 1.00 88.75 300 ASP A C 1
ATOM 2443 O O . ASP A 1 300 ? -2.253 7.798 29.575 1.00 88.75 300 ASP A O 1
ATOM 2447 N N . LEU A 1 301 ? -1.711 5.678 30.118 1.00 90.06 301 LEU A N 1
ATOM 2448 C CA . LEU A 1 301 ? -2.449 5.072 29.017 1.00 90.06 301 LEU A CA 1
ATOM 2449 C C . LEU A 1 301 ? -3.949 5.369 29.134 1.00 90.06 301 LEU A C 1
ATOM 2451 O O . LEU A 1 301 ? -4.571 5.803 28.162 1.00 90.06 301 LEU A O 1
ATOM 2455 N N . SER A 1 302 ? -4.514 5.257 30.342 1.00 91.88 302 SER A N 1
ATOM 2456 C CA . SER A 1 302 ? -5.913 5.604 30.622 1.00 91.88 302 SER A CA 1
ATOM 2457 C C . SER A 1 302 ? -6.250 7.037 30.215 1.00 91.88 302 SER A C 1
ATOM 2459 O O . SER A 1 302 ? -7.206 7.256 29.467 1.00 91.88 302 SER A O 1
ATOM 2461 N N . LYS A 1 303 ? -5.434 8.028 30.609 1.00 93.44 303 LYS A N 1
ATOM 2462 C CA . LYS A 1 303 ? -5.640 9.432 30.205 1.00 93.44 303 LYS A CA 1
ATOM 2463 C C . LYS A 1 303 ? -5.664 9.597 28.686 1.00 93.44 303 LYS A C 1
ATOM 2465 O O . LYS A 1 303 ? -6.508 10.334 28.177 1.00 93.44 303 LYS A O 1
ATOM 2470 N N . LYS A 1 304 ? -4.758 8.935 27.958 1.00 95.56 304 LYS A N 1
ATOM 2471 C CA . LYS A 1 304 ? -4.672 9.039 26.492 1.00 95.56 304 LYS A CA 1
ATOM 2472 C C . LYS A 1 304 ? -5.875 8.393 25.799 1.00 95.56 304 LYS A C 1
ATOM 2474 O O . LYS A 1 304 ? -6.472 9.017 24.922 1.00 95.56 304 LYS A O 1
ATOM 2479 N N . ILE A 1 305 ? -6.298 7.208 26.239 1.00 94.69 305 ILE A N 1
ATOM 2480 C CA . ILE A 1 305 ? -7.487 6.531 25.699 1.00 94.69 305 ILE A CA 1
ATOM 2481 C C . ILE A 1 305 ? -8.767 7.329 26.001 1.00 94.69 305 ILE A C 1
ATOM 2483 O O . ILE A 1 305 ? -9.596 7.538 25.113 1.00 94.69 305 ILE A O 1
ATOM 2487 N N . TRP A 1 306 ? -8.907 7.878 27.211 1.00 93.62 306 TRP A N 1
ATOM 2488 C CA . TRP A 1 306 ? -10.026 8.766 27.544 1.00 93.62 306 TRP A CA 1
ATOM 2489 C C . TRP A 1 306 ? -10.007 10.076 26.754 1.00 93.62 306 TRP A C 1
ATOM 2491 O O . TRP A 1 306 ? -11.068 10.549 26.333 1.00 93.62 306 TRP A O 1
ATOM 2501 N N . LYS A 1 307 ? -8.824 10.654 26.507 1.00 93.56 307 LYS A N 1
ATOM 2502 C CA . LYS A 1 307 ? -8.665 11.827 25.637 1.00 93.56 307 LYS A CA 1
ATOM 2503 C C . LYS A 1 307 ? -9.174 11.523 24.228 1.00 93.56 307 LYS A C 1
ATOM 2505 O O . LYS A 1 307 ? -9.952 12.316 23.703 1.00 93.56 307 LYS A O 1
ATOM 2510 N N . LEU A 1 308 ? -8.808 10.377 23.650 1.00 93.81 308 LEU A N 1
ATOM 2511 C CA . LEU A 1 308 ? -9.291 9.950 22.334 1.00 93.81 308 LEU A CA 1
ATOM 2512 C C . LEU A 1 308 ? -10.821 9.800 22.300 1.00 93.81 308 LEU A C 1
ATOM 2514 O O . LEU A 1 308 ? -11.467 10.376 21.423 1.00 93.81 308 LEU A O 1
ATOM 2518 N N . ASN A 1 309 ? -11.407 9.116 23.288 1.00 91.06 309 ASN A N 1
ATOM 2519 C CA . ASN A 1 309 ? -12.859 8.939 23.388 1.00 91.06 309 ASN A CA 1
ATOM 2520 C C . ASN A 1 309 ? -13.592 10.294 23.503 1.00 91.06 309 ASN A C 1
ATOM 2522 O O . ASN A 1 309 ? -14.578 10.555 22.809 1.00 91.06 309 ASN A O 1
ATOM 2526 N N . SER A 1 310 ? -13.068 11.207 24.330 1.00 89.69 310 SER A N 1
ATOM 2527 C CA . SER A 1 310 ? -13.595 12.572 24.480 1.00 89.69 310 SER A CA 1
ATOM 2528 C C . SER A 1 310 ? -13.506 13.374 23.182 1.00 89.69 310 SER A C 1
ATOM 2530 O O . SER A 1 310 ? -14.471 14.040 22.799 1.00 89.69 310 SER A O 1
ATOM 2532 N N . LEU A 1 311 ? -12.367 13.296 22.485 1.00 87.50 311 LEU A N 1
ATOM 2533 C CA . LEU A 1 311 ? -12.166 13.948 21.195 1.00 87.50 311 LEU A CA 1
ATOM 2534 C C . LEU A 1 311 ? -13.175 13.429 20.174 1.00 87.50 311 LEU A C 1
ATOM 2536 O O . LEU A 1 311 ? -13.913 14.240 19.620 1.00 87.50 311 LEU A O 1
ATOM 2540 N N . ARG A 1 312 ? -13.280 12.105 19.989 1.00 83.56 312 ARG A N 1
ATOM 2541 C CA . ARG A 1 312 ? -14.233 11.487 19.057 1.00 83.56 312 ARG A CA 1
ATOM 2542 C C . ARG A 1 312 ? -15.652 11.978 19.309 1.00 83.56 312 ARG A C 1
ATOM 2544 O O . ARG A 1 312 ? -16.311 12.386 18.363 1.00 83.56 312 ARG A O 1
ATOM 2551 N N . ASN A 1 313 ? -16.117 12.005 20.558 1.00 83.62 313 ASN A N 1
ATOM 2552 C CA . ASN A 1 313 ? -17.492 12.418 20.870 1.00 83.62 313 ASN A CA 1
ATOM 2553 C C . ASN A 1 313 ? -17.781 13.892 20.553 1.00 83.62 313 ASN A C 1
ATOM 2555 O O . ASN A 1 313 ? -18.920 14.236 20.244 1.00 83.62 313 ASN A O 1
ATOM 2559 N N . LYS A 1 314 ? -16.761 14.756 20.566 1.00 85.56 314 LYS A N 1
ATOM 2560 C CA . LYS A 1 314 ? -16.890 16.175 20.198 1.00 85.56 314 LYS A CA 1
ATOM 2561 C C . LYS A 1 314 ? -16.818 16.420 18.688 1.00 85.56 314 LYS A C 1
ATOM 2563 O O . LYS A 1 314 ? -17.138 17.528 18.255 1.00 85.56 314 LYS A O 1
ATOM 2568 N N . MET A 1 315 ? -16.384 15.440 17.892 1.00 84.12 315 MET A N 1
ATOM 2569 C CA . MET A 1 315 ? -16.153 15.615 16.455 1.00 84.12 315 MET A CA 1
ATOM 2570 C C . MET A 1 315 ? -17.438 15.657 15.629 1.00 84.12 315 MET A C 1
ATOM 2572 O O . MET A 1 315 ? -18.440 15.035 15.986 1.00 84.12 315 MET A O 1
ATOM 2576 N N . LEU A 1 316 ? -17.347 16.319 14.468 1.00 77.00 316 LEU A N 1
ATOM 2577 C CA . LEU A 1 316 ? -18.425 16.425 13.474 1.00 77.00 316 LEU A CA 1
ATOM 2578 C C . LEU A 1 316 ? -18.971 15.068 13.007 1.00 77.00 316 LEU A C 1
ATOM 2580 O O . LEU A 1 316 ? -20.164 14.919 12.782 1.00 77.00 316 LEU A O 1
ATOM 2584 N N . LEU A 1 317 ? -18.100 14.063 12.882 1.00 73.62 317 LEU A N 1
ATOM 2585 C CA . LEU A 1 317 ? -18.478 12.713 12.445 1.00 73.62 317 LEU A CA 1
ATOM 2586 C C . LEU A 1 317 ? -19.102 11.852 13.562 1.00 73.62 317 LEU A C 1
ATOM 2588 O O . LEU A 1 317 ? -19.367 10.672 13.336 1.00 73.62 317 LEU A O 1
ATOM 2592 N N . ALA A 1 318 ? -19.310 12.415 14.756 1.00 73.69 318 ALA A N 1
ATOM 2593 C CA . ALA A 1 318 ? -19.969 11.762 15.883 1.00 73.69 318 ALA A CA 1
ATOM 2594 C C . ALA A 1 318 ? -21.172 12.589 16.368 1.00 73.69 318 ALA A C 1
ATOM 2596 O O . ALA A 1 318 ? -22.257 12.460 15.809 1.00 73.69 318 ALA A O 1
ATOM 2597 N N . HIS A 1 319 ? -20.994 13.422 17.400 1.00 73.38 319 HIS A N 1
ATOM 2598 C CA . HIS A 1 319 ? -22.091 14.141 18.064 1.00 73.38 319 HIS A CA 1
ATOM 2599 C C . HIS A 1 319 ? -21.836 15.644 18.248 1.00 73.38 319 HIS A C 1
ATOM 2601 O O . HIS A 1 319 ? -22.678 16.330 18.824 1.00 73.38 319 HIS A O 1
ATOM 2607 N N . GLY A 1 320 ? -20.687 16.167 17.810 1.00 78.44 320 GLY A N 1
ATOM 2608 C CA . GLY A 1 320 ? -20.317 17.565 18.045 1.00 78.44 320 GLY A CA 1
ATOM 2609 C C . GLY A 1 320 ? -19.969 18.330 16.772 1.00 78.44 320 GLY A C 1
ATOM 2610 O O . GLY A 1 320 ? -20.301 17.914 15.672 1.00 78.44 320 GLY A O 1
ATOM 2611 N N . TYR A 1 321 ? -19.300 19.473 16.932 1.00 83.06 321 TYR A N 1
ATOM 2612 C CA . TYR A 1 321 ? -18.914 20.379 15.836 1.00 83.06 321 TYR A CA 1
ATOM 2613 C C . TYR A 1 321 ? -17.396 20.598 15.756 1.00 83.06 321 TYR A C 1
ATOM 2615 O O . TYR A 1 321 ? -16.916 21.437 14.995 1.00 83.06 321 TYR A O 1
ATOM 2623 N N . TYR A 1 322 ? -16.618 19.873 16.563 1.00 84.69 322 TYR A N 1
ATOM 2624 C CA . TYR A 1 322 ? -15.170 20.032 16.617 1.00 84.69 322 TYR A CA 1
ATOM 2625 C C . TYR A 1 322 ? -14.500 19.401 15.390 1.00 84.69 322 TYR A C 1
ATOM 2627 O O . TYR A 1 322 ? -14.802 18.266 15.015 1.00 84.69 322 TYR A O 1
ATOM 2635 N N . THR A 1 323 ? -13.555 20.126 14.790 1.00 84.12 323 THR A N 1
ATOM 2636 C CA . THR A 1 323 ? -12.660 19.595 13.755 1.00 84.12 323 THR A CA 1
ATOM 2637 C C . THR A 1 323 ? -11.265 19.458 14.365 1.00 84.12 323 THR A C 1
ATOM 2639 O O . THR A 1 323 ? -10.661 20.475 14.713 1.00 84.12 323 THR A O 1
ATOM 2642 N N . PRO A 1 324 ? -10.764 18.230 14.564 1.00 84.75 324 PRO A N 1
ATOM 2643 C CA . PRO A 1 324 ? -9.483 17.998 15.208 1.00 84.75 324 PRO A CA 1
ATOM 2644 C C . PRO A 1 324 ? -8.324 18.344 14.267 1.00 84.75 324 PRO A C 1
ATOM 2646 O O . PRO A 1 324 ? -8.431 18.203 13.049 1.00 84.75 324 PRO A O 1
ATOM 2649 N N . SER A 1 325 ? -7.195 18.747 14.845 1.00 87.44 325 SER A N 1
ATOM 2650 C CA . SER A 1 325 ? -5.926 18.904 14.130 1.00 87.44 325 SER A CA 1
ATOM 2651 C C . SER A 1 325 ? -5.012 17.689 14.341 1.00 87.44 325 SER A C 1
ATOM 2653 O O . SER A 1 325 ? -5.273 16.816 15.177 1.00 87.44 325 SER A O 1
ATOM 2655 N N . GLY A 1 326 ? -3.904 17.641 13.600 1.00 89.25 326 GLY A N 1
ATOM 2656 C CA . GLY A 1 326 ? -2.890 16.590 13.729 1.00 89.25 326 GLY A CA 1
ATOM 2657 C C . GLY A 1 326 ? -2.002 16.672 14.974 1.00 89.25 326 GLY A C 1
ATOM 2658 O O . GLY A 1 326 ? -1.187 15.778 15.161 1.00 89.25 326 GLY A O 1
ATOM 2659 N N . VAL A 1 327 ? -2.146 17.703 15.820 1.00 90.94 327 VAL A N 1
ATOM 2660 C CA . VAL A 1 327 ? -1.203 18.012 16.918 1.00 90.94 327 VAL A CA 1
ATOM 2661 C C . VAL A 1 327 ? -1.018 16.844 17.890 1.00 90.94 327 VAL A C 1
ATOM 2663 O O . VAL A 1 327 ? 0.107 16.524 18.253 1.00 90.94 327 VAL A O 1
ATOM 2666 N N . ASP A 1 328 ? -2.110 16.188 18.278 1.00 90.44 328 ASP A N 1
ATOM 2667 C CA . ASP A 1 328 ? -2.091 15.088 19.250 1.00 90.44 328 ASP A CA 1
ATOM 2668 C C . ASP A 1 328 ? -2.059 13.696 18.599 1.00 90.44 328 ASP A C 1
ATOM 2670 O O . ASP A 1 328 ? -2.033 12.684 19.301 1.00 90.44 328 ASP A O 1
ATOM 2674 N N . TYR A 1 329 ? -2.117 13.621 17.265 1.00 95.12 329 TYR A N 1
ATOM 2675 C CA . TYR A 1 329 ? -2.447 12.375 16.577 1.00 95.12 329 TYR A CA 1
ATOM 2676 C C . TYR A 1 329 ? -1.377 11.306 16.789 1.00 95.12 329 TYR A C 1
ATOM 2678 O O . TYR A 1 329 ? -1.713 10.175 17.122 1.00 95.12 329 TYR A O 1
ATOM 2686 N N . ASP A 1 330 ? -0.100 11.654 16.615 1.00 96.25 330 ASP A N 1
ATOM 2687 C CA . ASP A 1 330 ? 0.987 10.673 16.676 1.00 96.25 330 ASP A CA 1
ATOM 2688 C C . ASP A 1 330 ? 1.176 10.106 18.092 1.00 96.25 330 ASP A C 1
ATOM 2690 O O . ASP A 1 330 ? 1.378 8.901 18.242 1.00 96.25 330 ASP A O 1
ATOM 2694 N N . ASP A 1 331 ? 1.018 10.931 19.134 1.00 95.69 331 ASP A N 1
ATOM 2695 C CA . ASP A 1 331 ? 1.050 10.466 20.530 1.00 95.69 331 ASP A CA 1
ATOM 2696 C C . ASP A 1 331 ? -0.119 9.518 20.835 1.00 95.69 331 ASP A C 1
ATOM 2698 O O . ASP A 1 331 ? 0.074 8.435 21.394 1.00 95.69 331 ASP A O 1
ATOM 2702 N N . LEU A 1 332 ? -1.333 9.883 20.410 1.00 96.69 332 LEU A N 1
ATOM 2703 C CA . LEU A 1 332 ? -2.515 9.043 20.594 1.00 96.69 332 LEU A CA 1
ATOM 2704 C C . LEU A 1 332 ? -2.433 7.750 19.774 1.00 96.69 332 LEU A C 1
ATOM 2706 O O . LEU A 1 332 ? -2.833 6.696 20.262 1.00 96.69 332 LEU A O 1
ATOM 2710 N N . TYR A 1 333 ? -1.885 7.796 18.561 1.00 97.31 333 TYR A N 1
ATOM 2711 C CA . TYR A 1 333 ? -1.689 6.617 17.722 1.00 97.31 333 TYR A CA 1
ATOM 2712 C C . TYR A 1 333 ? -0.711 5.625 18.363 1.00 97.31 333 TYR A C 1
ATOM 2714 O O . TYR A 1 333 ? -0.998 4.427 18.428 1.00 97.31 333 TYR A O 1
ATOM 2722 N N . CYS A 1 334 ? 0.415 6.116 18.888 1.00 96.50 334 CYS A N 1
ATOM 2723 C CA . CYS A 1 334 ? 1.371 5.298 19.633 1.00 96.50 334 CYS A CA 1
ATOM 2724 C C . CYS A 1 334 ? 0.739 4.680 20.885 1.00 96.50 334 CYS A C 1
ATOM 2726 O O . CYS A 1 334 ? 0.875 3.475 21.095 1.00 96.50 334 CYS A O 1
ATOM 2728 N N . ALA A 1 335 ? -0.014 5.467 21.657 1.00 96.38 335 ALA A N 1
ATOM 2729 C CA . ALA A 1 335 ? -0.707 4.981 22.846 1.00 96.38 335 ALA A CA 1
ATOM 2730 C C . ALA A 1 335 ? -1.747 3.901 22.521 1.00 96.38 335 ALA A C 1
ATOM 2732 O O . ALA A 1 335 ? -1.828 2.894 23.214 1.00 96.38 335 ALA A O 1
ATOM 2733 N N . VAL A 1 336 ? -2.520 4.050 21.441 1.00 96.81 336 VAL A N 1
ATOM 2734 C CA . VAL A 1 336 ? -3.471 3.006 21.028 1.00 96.81 336 VAL A CA 1
ATOM 2735 C C . VAL A 1 336 ? -2.749 1.740 20.575 1.00 96.81 336 VAL A C 1
ATOM 2737 O O . VAL A 1 336 ? -3.193 0.646 20.907 1.00 96.81 336 VAL A O 1
ATOM 2740 N N . LYS A 1 337 ? -1.628 1.850 19.854 1.00 95.94 337 LYS A N 1
ATOM 2741 C CA . LYS A 1 337 ? -0.830 0.669 19.491 1.00 95.94 337 LYS A CA 1
ATOM 2742 C C . LYS A 1 337 ? -0.329 -0.084 20.722 1.00 95.94 337 LYS A C 1
ATOM 2744 O O . LYS A 1 337 ? -0.417 -1.308 20.747 1.00 95.94 337 LYS A O 1
ATOM 2749 N N . GLU A 1 338 ? 0.187 0.638 21.711 1.00 93.56 338 GLU A N 1
ATOM 2750 C CA . GLU A 1 338 ? 0.620 0.073 22.991 1.00 93.56 338 GLU A CA 1
ATOM 2751 C C . GLU A 1 338 ? -0.549 -0.598 23.723 1.00 93.56 338 GLU A C 1
ATOM 2753 O O . GLU A 1 338 ? -0.461 -1.762 24.104 1.00 93.56 338 GLU A O 1
ATOM 2758 N N . PHE A 1 339 ? -1.687 0.091 23.813 1.00 94.25 339 PHE A N 1
ATOM 2759 C CA . PHE A 1 339 ? -2.917 -0.433 24.399 1.00 94.25 339 PHE A CA 1
ATOM 2760 C C . PHE A 1 339 ? -3.375 -1.742 23.745 1.00 94.25 339 PHE A C 1
ATOM 2762 O O . PHE A 1 339 ? -3.637 -2.713 24.446 1.00 94.25 339 PHE A O 1
ATOM 2769 N N . VAL A 1 340 ? -3.416 -1.809 22.411 1.00 94.56 340 VAL A N 1
ATOM 2770 C CA . VAL A 1 340 ? -3.792 -3.029 21.678 1.00 94.56 340 VAL A CA 1
ATOM 2771 C C . VAL A 1 340 ? -2.833 -4.184 21.986 1.00 94.56 340 VAL A C 1
ATOM 2773 O O . VAL A 1 340 ? -3.282 -5.300 22.241 1.00 94.56 340 VAL A O 1
ATOM 2776 N N . LEU A 1 341 ? -1.520 -3.927 22.008 1.00 90.69 341 LEU A N 1
ATOM 2777 C CA . LEU A 1 341 ? -0.506 -4.951 22.297 1.00 90.69 341 LEU A CA 1
ATOM 2778 C C . LEU A 1 341 ? -0.565 -5.485 23.735 1.00 90.69 341 LEU A C 1
ATOM 2780 O O . LEU A 1 341 ? -0.123 -6.615 23.964 1.00 90.69 341 LEU A O 1
ATOM 2784 N N . ASN A 1 342 ? -1.081 -4.684 24.671 1.00 88.00 342 ASN A N 1
ATOM 2785 C CA . ASN A 1 342 ? -1.294 -5.068 26.068 1.00 88.00 342 ASN A CA 1
ATOM 2786 C C . ASN A 1 342 ? -2.569 -5.899 26.264 1.00 88.00 342 ASN A C 1
ATOM 2788 O O . ASN A 1 342 ? -2.690 -6.617 27.252 1.00 88.00 342 ASN A O 1
ATOM 2792 N N . ILE A 1 343 ? -3.528 -5.778 25.346 1.00 89.75 343 ILE A N 1
ATOM 2793 C CA . ILE A 1 343 ? -4.869 -6.348 25.480 1.00 89.75 343 ILE A CA 1
ATOM 2794 C C . ILE A 1 343 ? -5.015 -7.690 24.764 1.00 89.75 343 ILE A C 1
ATOM 2796 O O . ILE A 1 343 ? -5.746 -8.560 25.241 1.00 89.75 343 ILE A O 1
ATOM 2800 N N . ILE A 1 344 ? -4.315 -7.869 23.643 1.00 88.00 344 ILE A N 1
ATOM 2801 C CA . ILE A 1 344 ? -4.226 -9.155 22.951 1.00 88.00 344 ILE A CA 1
ATOM 2802 C C . ILE A 1 344 ? -3.199 -10.019 23.700 1.00 88.00 344 ILE A C 1
ATOM 2804 O O . ILE A 1 344 ? -1.993 -9.910 23.472 1.00 88.00 344 ILE A O 1
ATOM 2808 N N . SER A 1 345 ? -3.690 -10.824 24.642 1.00 73.94 345 SER A N 1
ATOM 2809 C CA . SER A 1 345 ? -2.906 -11.648 25.576 1.00 73.94 345 SER A CA 1
ATOM 2810 C C . SER A 1 345 ? -2.257 -12.865 24.914 1.00 73.94 345 SER A C 1
ATOM 2812 O O . SER A 1 345 ? -1.131 -13.223 25.255 1.00 73.94 345 SER A O 1
ATOM 2814 N N . SER A 1 346 ? -2.954 -13.494 23.970 1.00 84.88 346 SER A N 1
ATOM 2815 C CA . SER A 1 346 ? -2.503 -14.714 23.297 1.00 84.88 346 SER A CA 1
ATOM 2816 C C . SER A 1 346 ? -1.460 -14.419 22.208 1.00 84.88 346 SER A C 1
ATOM 2818 O O . SER A 1 346 ? -1.646 -13.526 21.377 1.00 84.88 346 SER A O 1
ATOM 2820 N N . GLU A 1 347 ? -0.364 -15.191 22.176 1.00 88.00 347 GLU A N 1
ATOM 2821 C CA . GLU A 1 347 ? 0.752 -14.980 21.233 1.00 88.00 347 GLU A CA 1
ATOM 2822 C C . GLU A 1 347 ? 0.331 -15.119 19.763 1.00 88.00 347 GLU A C 1
ATOM 2824 O O . GLU A 1 347 ? 0.761 -14.330 18.922 1.00 88.00 347 GLU A O 1
ATOM 2829 N N . GLU A 1 348 ? -0.526 -16.090 19.441 1.00 90.62 348 GLU A N 1
ATOM 2830 C CA . GLU A 1 348 ? -0.957 -16.348 18.063 1.00 90.62 348 GLU A CA 1
ATOM 2831 C C . GLU A 1 348 ? -1.810 -15.196 17.482 1.00 90.62 348 GLU A C 1
ATOM 2833 O O . GLU A 1 348 ? -1.415 -14.640 16.449 1.00 90.62 348 GLU A O 1
ATOM 2838 N N . PRO A 1 349 ? -2.902 -14.742 18.135 1.00 91.12 349 PRO A N 1
ATOM 2839 C CA . PRO A 1 349 ? -3.650 -13.556 17.708 1.00 91.12 349 PRO A CA 1
ATOM 2840 C C . PRO A 1 349 ? -2.794 -12.288 17.642 1.00 91.12 349 PRO A C 1
ATOM 2842 O O . PRO A 1 349 ? -2.971 -11.463 16.742 1.00 91.12 349 PRO A O 1
ATOM 2845 N N . LYS A 1 350 ? -1.821 -12.138 18.550 1.00 92.75 350 LYS A N 1
ATOM 2846 C CA . LYS A 1 350 ? -0.884 -11.008 18.545 1.00 92.75 350 LYS A CA 1
ATOM 2847 C C . LYS A 1 350 ? 0.033 -11.033 17.323 1.00 92.75 350 LYS A C 1
ATOM 2849 O O . LYS A 1 350 ? 0.133 -10.028 16.619 1.00 92.75 350 LYS A O 1
ATOM 2854 N N . ALA A 1 351 ? 0.638 -12.180 17.018 1.00 92.06 351 ALA A N 1
ATOM 2855 C CA . ALA A 1 351 ? 1.473 -12.355 15.832 1.00 92.06 351 ALA A CA 1
ATOM 2856 C C . ALA A 1 351 ? 0.669 -12.152 14.536 1.00 92.06 351 ALA A C 1
ATOM 2858 O O . ALA A 1 351 ? 1.153 -11.537 13.583 1.00 92.06 351 ALA A O 1
ATOM 2859 N N . PHE A 1 352 ? -0.577 -12.631 14.501 1.00 93.31 352 PHE A N 1
ATOM 2860 C CA . PHE A 1 352 ? -1.492 -12.407 13.386 1.00 93.31 352 PHE A CA 1
ATOM 2861 C C . PHE A 1 352 ? -1.805 -10.913 13.192 1.00 93.31 352 PHE A C 1
ATOM 2863 O O . PHE A 1 352 ? -1.631 -10.388 12.088 1.00 93.31 352 PHE A O 1
ATOM 2870 N N . TYR A 1 353 ? -2.185 -10.209 14.262 1.00 94.56 353 TYR A N 1
ATOM 2871 C CA . TYR A 1 353 ? -2.404 -8.761 14.265 1.00 94.56 353 TYR A CA 1
ATOM 2872 C C . TYR A 1 353 ? -1.186 -7.991 13.737 1.00 94.56 353 TYR A C 1
ATOM 2874 O O . TYR A 1 353 ? -1.332 -7.138 12.859 1.00 94.56 353 TYR A O 1
ATOM 2882 N N . GLU A 1 354 ? 0.018 -8.299 14.222 1.00 93.50 354 GLU A N 1
ATOM 2883 C CA . GLU A 1 354 ? 1.245 -7.609 13.812 1.00 93.50 354 GLU A CA 1
ATOM 2884 C C . GLU A 1 354 ? 1.561 -7.829 12.329 1.00 93.50 354 GLU A C 1
ATOM 2886 O O . GLU A 1 354 ? 1.917 -6.877 11.624 1.00 93.50 354 GLU A O 1
ATOM 2891 N N . LYS A 1 355 ? 1.377 -9.056 11.822 1.00 93.00 355 LYS A N 1
ATOM 2892 C CA . LYS A 1 355 ? 1.542 -9.361 10.394 1.00 93.00 355 LYS A CA 1
ATOM 2893 C C . LYS A 1 355 ? 0.559 -8.578 9.529 1.00 93.00 355 LYS A C 1
ATOM 2895 O O . LYS A 1 355 ? 0.982 -7.990 8.536 1.00 93.00 355 LYS A O 1
ATOM 2900 N N . ILE A 1 356 ? -0.719 -8.498 9.911 1.00 92.12 356 ILE A N 1
ATOM 2901 C CA . ILE A 1 356 ? -1.709 -7.689 9.180 1.00 92.12 356 ILE A CA 1
ATOM 2902 C C . ILE A 1 356 ? -1.364 -6.200 9.268 1.00 92.12 356 ILE A C 1
ATOM 2904 O O . ILE A 1 356 ? -1.352 -5.514 8.248 1.00 92.12 356 ILE A O 1
ATOM 2908 N N . LEU A 1 357 ? -1.043 -5.682 10.456 1.00 94.12 357 LEU A N 1
ATOM 2909 C CA . LEU A 1 357 ? -0.729 -4.265 10.646 1.00 94.12 357 LEU A CA 1
ATOM 2910 C C . LEU A 1 357 ? 0.470 -3.835 9.792 1.00 94.12 357 LEU A C 1
ATOM 2912 O O . LEU A 1 357 ? 0.489 -2.725 9.256 1.00 94.12 357 LEU A O 1
ATOM 2916 N N . ASN A 1 358 ? 1.476 -4.696 9.658 1.00 91.56 358 ASN A N 1
ATOM 2917 C CA . ASN A 1 358 ? 2.675 -4.405 8.880 1.00 91.56 358 ASN A CA 1
ATOM 2918 C C . ASN A 1 358 ? 2.503 -4.691 7.386 1.00 91.56 358 ASN A C 1
ATOM 2920 O O . ASN A 1 358 ? 2.976 -3.900 6.572 1.00 91.56 358 ASN A O 1
ATOM 2924 N N . GLY A 1 359 ? 1.815 -5.777 7.031 1.00 88.44 359 GLY A N 1
ATOM 2925 C CA . GLY A 1 359 ? 1.690 -6.249 5.655 1.00 88.44 359 GLY A CA 1
ATOM 2926 C C . GLY A 1 359 ? 0.539 -5.621 4.876 1.00 88.44 359 GLY A C 1
ATOM 2927 O O . GLY A 1 359 ? 0.696 -5.357 3.686 1.00 88.44 359 GLY A O 1
ATOM 2928 N N . LEU A 1 360 ? -0.598 -5.323 5.515 1.00 87.88 360 LEU A N 1
ATOM 2929 C CA . LEU A 1 360 ? -1.768 -4.720 4.870 1.00 87.88 360 LEU A CA 1
ATOM 2930 C C . LEU A 1 360 ? -1.529 -3.220 4.647 1.00 87.88 360 LEU A C 1
ATOM 2932 O O . LEU A 1 360 ? -2.203 -2.385 5.223 1.00 87.88 360 LEU A O 1
ATOM 2936 N N . LYS A 1 361 ? -0.523 -2.835 3.869 1.00 88.81 361 LYS A N 1
ATOM 2937 C CA . LYS A 1 361 ? -0.180 -1.445 3.531 1.00 88.81 361 LYS A CA 1
ATOM 2938 C C . LYS A 1 361 ? 0.247 -1.385 2.070 1.00 88.81 361 LYS A C 1
ATOM 2940 O O . LYS A 1 361 ? 0.737 -2.391 1.568 1.00 88.81 361 LYS A O 1
ATOM 2945 N N . PRO A 1 362 ? 0.104 -0.238 1.385 1.00 89.44 362 PRO A N 1
ATOM 2946 C CA . PRO A 1 362 ? 0.645 -0.107 0.042 1.00 89.44 362 PRO A CA 1
ATOM 2947 C C . PRO A 1 362 ? 2.149 -0.400 0.048 1.00 89.44 362 PRO A C 1
ATOM 2949 O O . PRO A 1 362 ? 2.881 0.090 0.912 1.00 89.44 362 PRO A O 1
ATOM 2952 N N . ILE A 1 363 ? 2.602 -1.178 -0.927 1.00 90.50 363 ILE A N 1
ATOM 2953 C CA . ILE A 1 363 ? 4.011 -1.406 -1.216 1.00 90.50 363 ILE A CA 1
ATOM 2954 C C . ILE A 1 363 ? 4.664 -0.063 -1.512 1.00 90.50 363 ILE A C 1
ATOM 2956 O O . ILE A 1 363 ? 4.185 0.717 -2.341 1.00 90.50 363 ILE A O 1
ATOM 2960 N N . GLY A 1 364 ? 5.753 0.208 -0.794 1.00 90.38 364 GLY A N 1
ATOM 2961 C CA . GLY A 1 364 ? 6.463 1.475 -0.879 1.00 90.38 364 GLY A CA 1
ATOM 2962 C C . GLY A 1 364 ? 7.012 1.732 -2.282 1.00 90.38 364 GLY A C 1
ATOM 2963 O O . GLY A 1 364 ? 7.489 0.815 -2.954 1.00 90.38 364 GLY A O 1
ATOM 2964 N N . LYS A 1 365 ? 7.008 3.004 -2.693 1.00 93.44 365 LYS A N 1
ATOM 2965 C CA . LYS A 1 365 ? 7.485 3.448 -4.012 1.00 93.44 365 LYS A CA 1
ATOM 2966 C C . LYS A 1 365 ? 8.921 3.014 -4.312 1.00 93.44 365 LYS A C 1
ATOM 2968 O O . LYS A 1 365 ? 9.208 2.647 -5.440 1.00 93.44 365 LYS A O 1
ATOM 2973 N N . GLU A 1 366 ? 9.792 2.968 -3.303 1.00 93.25 366 GLU A N 1
ATOM 2974 C CA . GLU A 1 366 ? 11.178 2.490 -3.450 1.00 93.25 366 GLU A CA 1
ATOM 2975 C C . GLU A 1 366 ? 11.266 1.012 -3.841 1.00 93.25 366 GLU A C 1
ATOM 2977 O O . GLU A 1 366 ? 12.101 0.634 -4.661 1.00 93.25 366 GLU A O 1
ATOM 2982 N N . LYS A 1 367 ? 10.378 0.163 -3.308 1.00 92.06 367 LYS A N 1
ATOM 2983 C CA . LYS A 1 367 ? 10.309 -1.244 -3.717 1.00 92.06 367 LYS A CA 1
ATOM 2984 C C . LYS A 1 367 ? 9.827 -1.336 -5.163 1.00 92.06 367 LYS A C 1
ATOM 2986 O O . LYS A 1 367 ? 10.486 -1.994 -5.953 1.00 92.06 367 LYS A O 1
ATOM 2991 N N . ILE A 1 368 ? 8.767 -0.611 -5.534 1.00 93.00 368 ILE A N 1
ATOM 2992 C CA . ILE A 1 368 ? 8.293 -0.550 -6.931 1.00 93.00 368 ILE A CA 1
ATOM 2993 C C . ILE A 1 368 ? 9.400 -0.061 -7.872 1.00 93.00 368 ILE A C 1
ATOM 2995 O O . ILE A 1 368 ? 9.629 -0.675 -8.907 1.00 93.00 368 ILE A O 1
ATOM 2999 N N . LYS A 1 369 ? 10.131 0.993 -7.490 1.00 93.62 369 LYS A N 1
ATOM 3000 C CA . LYS A 1 369 ? 11.275 1.520 -8.240 1.00 93.62 369 LYS A CA 1
ATOM 3001 C C . LYS A 1 369 ? 12.343 0.448 -8.446 1.00 93.62 369 LYS A C 1
ATOM 3003 O O . LYS A 1 369 ? 12.789 0.253 -9.570 1.00 93.62 369 LYS A O 1
ATOM 3008 N N . LYS A 1 370 ? 12.721 -0.272 -7.384 1.00 91.62 370 LYS A N 1
ATOM 3009 C CA . LYS A 1 370 ? 13.713 -1.355 -7.446 1.00 91.62 370 LYS A CA 1
ATOM 3010 C C . LYS A 1 370 ? 13.270 -2.488 -8.373 1.00 91.62 370 LYS A C 1
ATOM 3012 O O . LYS A 1 370 ? 14.068 -2.939 -9.186 1.00 91.62 370 LYS A O 1
ATOM 3017 N N . GLU A 1 371 ? 12.022 -2.935 -8.259 1.00 89.44 371 GLU A N 1
ATOM 3018 C CA . GLU A 1 371 ? 11.470 -4.003 -9.103 1.00 89.44 371 GLU A CA 1
ATOM 3019 C C . GLU A 1 371 ? 11.348 -3.559 -10.569 1.00 89.44 371 GLU A C 1
ATOM 3021 O O . GLU A 1 371 ? 11.629 -4.338 -11.475 1.00 89.44 371 GLU 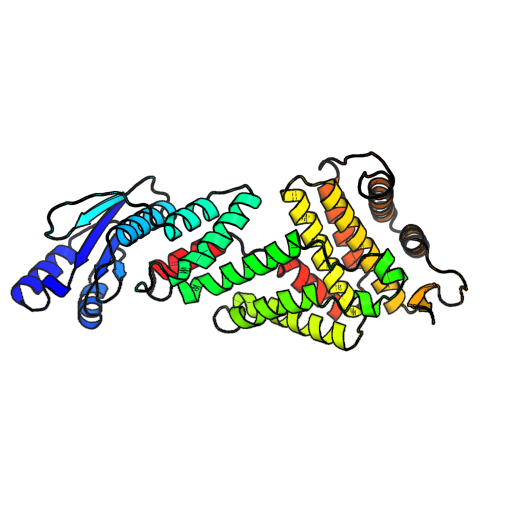A O 1
ATOM 3026 N N . LEU A 1 372 ? 11.016 -2.288 -10.815 1.00 91.06 372 LEU A N 1
ATOM 3027 C CA . LEU A 1 372 ? 10.965 -1.706 -12.157 1.00 91.06 372 LEU A CA 1
ATOM 3028 C C . LEU A 1 372 ? 12.365 -1.621 -12.772 1.00 91.06 372 LEU A C 1
ATOM 3030 O O . LEU A 1 372 ? 12.562 -2.049 -13.905 1.00 91.06 372 LEU A O 1
ATOM 3034 N N . SER A 1 373 ? 13.355 -1.141 -12.018 1.00 89.06 373 SER A N 1
ATOM 3035 C CA . SER A 1 373 ? 14.757 -1.171 -12.439 1.00 89.06 373 SER A CA 1
ATOM 3036 C C . SER A 1 373 ? 15.235 -2.598 -12.706 1.00 89.06 373 SER A C 1
ATOM 3038 O O . SER A 1 373 ? 15.900 -2.836 -13.704 1.00 89.06 373 SER A O 1
ATOM 3040 N N . PHE A 1 374 ? 14.879 -3.566 -11.860 1.00 86.25 374 PHE A N 1
ATOM 3041 C CA . PHE A 1 374 ? 15.237 -4.965 -12.084 1.00 86.25 374 PHE A CA 1
ATOM 3042 C C . PHE A 1 374 ? 14.617 -5.520 -13.373 1.00 86.25 374 PHE A C 1
ATOM 3044 O O . PHE A 1 374 ? 15.323 -6.143 -14.164 1.00 86.25 374 PHE A O 1
ATOM 3051 N N . ALA A 1 375 ? 13.330 -5.253 -13.611 1.00 85.94 375 ALA A N 1
ATOM 3052 C CA . ALA A 1 375 ? 12.635 -5.686 -14.819 1.00 85.94 375 ALA A CA 1
ATOM 3053 C C . ALA A 1 375 ? 13.249 -5.094 -16.097 1.00 85.94 375 ALA A C 1
ATOM 3055 O O . ALA A 1 375 ? 13.322 -5.784 -17.104 1.00 85.94 375 ALA A O 1
ATOM 3056 N N . LEU A 1 376 ? 13.713 -3.843 -16.044 1.00 84.75 376 LEU A N 1
ATOM 3057 C CA . LEU A 1 376 ? 14.300 -3.158 -17.195 1.00 84.75 376 LEU A CA 1
ATOM 3058 C C . LEU A 1 376 ? 15.774 -3.500 -17.444 1.00 84.75 376 LEU A C 1
ATOM 3060 O O . LEU A 1 376 ? 16.211 -3.409 -18.585 1.00 84.75 376 LEU A O 1
ATOM 3064 N N . LEU A 1 377 ? 16.549 -3.810 -16.397 1.00 76.12 377 LEU A N 1
ATOM 3065 C CA . LEU A 1 377 ? 18.018 -3.817 -16.475 1.00 76.12 377 LEU A CA 1
ATOM 3066 C C . LEU A 1 377 ? 18.682 -5.187 -16.294 1.00 76.12 377 LEU A C 1
ATOM 3068 O O . LEU A 1 377 ? 19.859 -5.321 -16.614 1.00 76.12 377 LEU A O 1
ATOM 3072 N N . ASN A 1 378 ? 17.982 -6.177 -15.731 1.00 67.00 378 ASN A N 1
ATOM 3073 C CA . ASN A 1 378 ? 18.581 -7.454 -15.311 1.00 67.00 378 ASN A CA 1
ATOM 3074 C C . ASN A 1 378 ? 17.916 -8.697 -15.931 1.00 67.00 378 ASN A C 1
ATOM 3076 O O . ASN A 1 378 ? 18.158 -9.807 -15.457 1.00 67.00 378 ASN A O 1
ATOM 3080 N N . ASN A 1 379 ? 17.081 -8.524 -16.958 1.00 56.03 379 ASN A N 1
ATOM 3081 C CA . ASN A 1 379 ? 16.471 -9.605 -17.742 1.00 56.03 379 ASN A CA 1
ATOM 3082 C C . ASN A 1 379 ? 16.714 -9.372 -19.232 1.00 56.03 379 ASN A C 1
ATOM 3084 O O . ASN A 1 379 ? 16.634 -10.372 -19.983 1.00 56.03 379 ASN A O 1
#

Nearest PDB structures (foldseek):
  3fsu-assembly1_E  TM=3.730E-01  e=9.185E+00  Escherichia coli K-12
  8rte-assembly1_A  TM=1.548E-01  e=8.788E+00  Bacillus phage phi105
  5dhh-assembly3_B-2  TM=1.405E-01  e=7.367E+00  Escherichia coli

Radius of gyration: 27.54 Å; Cα contacts (8 Å, |Δi|>4): 514; chains: 1; bounding box: 65×40×80 Å

Sequence (379 aa):
MEMLCVNLNRFYNDADVFEILEEDLKSKVVDFIIINGDRDVYNEIACFLISPKIYVGFSPLNKSDLNGLCLLLSHLNGSSGYNLNFYEEDNIQTKEQNPLAASFIDYLESKDIESVMYNTREIQKNISLYYSSIPSIEKTLRPYIDYNIVIFSLYKTSIGICRYNEMEKDLYRSLRNATISNRLNVALCDAYKNCPDLFDIVKCIENYIIMVKTNNIDALTFYVALFLNLSLFNKNRNEYSIAYLYLQRAVETALIYHFLDNDIIEVNDYGGLSFKGDVNEIHGVGELIKEFFARSKDNDLSKKIWKLNSLRNKMLLAHGYYTPSGVDYDDLYCAVKEFVLNIISSEEPKAFYEKILNGLKPIGKEKIKKELSFALLNN

=== Feature glossary ===
Legend for the data blocks above and below:

— What the protein is —

The amino-acid sequence is the protein's primary structure: the linear order of residues from the N-terminus to the C-terminus, written in one-letter code. Everything else here — the 3D coordinates, the secondary structure, the domain annotations — is ultimately a consequence of this string.

Functional annotations link the protein to curated databases. InterPro entries identify conserved domains and families by matching the sequence against member-database signatures (Pfam, PROSITE, CDD, …). Gene Ontology (GO) terms describe molecular function, biological process, and cellular component in a controlled vocabulary. CATH places the structure in a hierarchical fold classification (Class/Architecture/Topology/Homologous-superfamily). The organism is the source species.

— Where its atoms are —

Atomic coordinates in PDBx/mmCIF format — the same representation the Protein Data Bank distributes. Each line of the _atom_site loop places one backbone atom in Cartesian space (units: ångströms, origin: arbitrary).

The six renders are orthographic views along the three Cartesian axes in both directions. Representation (cartoon, sticks, or surface) and color scheme (sequence-rainbow or by-chain) vary across proteins so the training set covers all the common visualization conventions.

— Local backbone conformation —

Eight-state secondary structure (DSSP): H is the canonical α-helix, G the tighter 3₁₀-helix, I the wider π-helix; E/B are β-structure, T and S are turns and bends, and '-' is everything else. DSSP derives these from the pattern of main-chain N–H···O=C hydrogen bonds, not from the sequence.

Three-state secondary structure (P-SEA) collapses the eight DSSP classes into helix (a), strand (b), and coil (c). P-SEA assigns these from Cα geometry alone — distances and angles — without requiring backbone oxygens, so it works on any Cα trace.

φ (phi) and ψ (psi) are the two rotatable backbone dihedrals per residue: φ is the C(i-1)–N–Cα–C torsion, ψ is the N–Cα–C–N(i+1) torsion, both in degrees on (−180°, 180°]. α-helical residues cluster near (−60°, −45°); β-strand residues near (−120°, +130°). A Ramachandran plot is simply a scatter of (φ, ψ) for every residue.

— Global shape and packing —

The geometric summary reports three shape descriptors. Rg (radius of gyration) measures how spread out the Cα atoms are about their centre of mass; compact globular proteins have small Rg, elongated or unfolded ones large. Cα contacts (<8 Å, |i−j|>4) count long-range residue pairs in spatial proximity — high for tightly packed folds, near zero for rods or random coil. The bounding-box extents give the protein's footprint along x, y, z in Å.

SASA measures how much of the protein is reachable by solvent. It is computed by rolling a water-sized probe over the atomic surface and summing the exposed area (Å²). Per-residue SASA distinguishes core (buried, low SASA) from surface (exposed, high SASA) residues; total SASA is a whole-molecule size measure.

Plot images: a contact map (which residues are close in 3D, as an N×N binary image), a Ramachandran scatter (backbone torsion angles, revealing secondary-structure composition at a glance), and — for AlphaFold structures — a PAE heatmap (pairwise prediction confidence).

— Structural neighborhood —

A 3Di character summarizes, for each residue, the relative orientation of the Cα frame of its nearest spatial neighbor. Because it encodes fold topology rather than chemistry, 3Di alignments detect remote structural similarity that sequence alignment misses.

The Foldseek neighbor list gives the closest experimentally determined structures in the PDB, ranked by structural alignment. TM-score near 1 means near-identical fold; near 0.3 means only rough topology match. This is how one finds what a novel AlphaFold prediction most resembles in the solved-structure universe.

— Confidence and disorder —

For AlphaFold models, the B-factor field carries pLDDT — the model's own estimate of local accuracy on a 0–100 scale. Regions with pLDDT<50 should be treated as essentially unmodeled; they often correspond to intrinsically disordered segments.

Crystallographic B-factors measure how much each atom's electron density is smeared out, in Å². They rise in mobile loops and surface residues and fall in the buried interior. In AlphaFold models this column is repurposed to hold pLDDT instead.

Predicted Aligned Error (PAE) is an AlphaFold confidence matrix: entry (i, j) is the expected error in the position of residue j, in ångströms, when the prediction is superimposed on the true structure at residue i. Low PAE within a block of residues means that block is internally rigid and well-predicted; high PAE between two blocks means their relative placement is uncertain even if each block individually is confident.